Protein AF-A0A127FDT8-F1 (afdb_monomer_lite)

Secondary structure (DSSP, 8-state):
-HHHHHHHHHHHHHHHHHHHHT-TTS-HHHHHHHHHHHHHHHHHHHHHHHHHHHS-S---------HHHHHHHHHHHHHHHHHHHHHHHHHHHTT-HHHHHHHHHHHHHHHHHHHHHHHHHHHHHHHH-----HHHHHHHHHTTSS---HHHHHHHHHHHHHHHHHHHHHHHHHHHHHHHHHHT-SS--TTTHHHHHHHHHHHHHHHHHHHHHHT-SGGGT----EE---HHHHHHHHTTSTTHHHHHHHHH--SS---HHHH--TTSHHHHHHHHHHHHHHHHHHHHHHHHGGG--SSEESS---SGGGGT-S-HHHHHHHHHHHHHH-TTTT--SHHHHHHHHHHHHHHHHHHHHHHHHHHHHHTTSHHHHHHHHHHHHH-HHHHHHHHS------

Sequence (398 aa):
MYRLLTLFLGQLIAGFVLSEAIGQDWTENSQARLWVLLSISLILGTALVRELIVSPKPAAQSADVRADRILNKCLTLTTGWLLVLVVTSISASWGVAASQVFIDDLVPLLPLLLLLIPAYIVITERLRGKTEDACSSFGAVLRGKEQWNTATHKTLILSWIVKAFFIPLMYGNLVLACEKLLILGVLPQMHNWVAWFVVLGLCIDLLVGAVGYISAGKLLRTEVISVDDSWLGWVVCLVCYAPFFQYVKLLTEQKDELLWTDWLSPEQPLYWIWAALIVSAWTIHWLSFIAFGLRFSNLTYRGLIDRGPYKYCKHPSYLSKNIFWWLNTVPFYGVLSFSDFAANIGGLSLVSLIYYLRAKTEERHLRRFSEYAAYARRLENTSLWLRVRAWMPRGSHA

Structure (mmCIF, N/CA/C/O backbone):
data_AF-A0A127FDT8-F1
#
_entry.id   AF-A0A127FDT8-F1
#
loop_
_atom_site.group_PDB
_atom_site.id
_atom_site.type_symbol
_atom_site.label_atom_id
_atom_site.label_alt_id
_atom_site.label_comp_id
_atom_site.label_asym_id
_atom_site.label_entity_id
_atom_site.label_seq_id
_atom_site.pdbx_PDB_ins_code
_atom_site.Cartn_x
_atom_site.Cartn_y
_atom_site.Cartn_z
_atom_site.occupancy
_atom_site.B_iso_or_equiv
_atom_site.auth_seq_id
_atom_site.auth_comp_id
_atom_site.auth_asym_id
_atom_site.auth_atom_id
_atom_site.pdbx_PDB_model_num
ATOM 1 N N . MET A 1 1 ? -4.035 18.132 -2.749 1.00 70.88 1 MET A N 1
ATOM 2 C CA . MET A 1 1 ? -2.907 17.367 -3.307 1.00 70.88 1 MET A CA 1
ATOM 3 C C . MET A 1 1 ? -1.581 17.931 -2.830 1.00 70.88 1 MET A C 1
ATOM 5 O O . MET A 1 1 ? -0.925 17.244 -2.070 1.00 70.88 1 MET A O 1
ATOM 9 N N . TYR A 1 2 ? -1.258 19.195 -3.131 1.00 67.06 2 TYR A N 1
ATOM 10 C CA . TYR A 1 2 ? 0.004 19.840 -2.730 1.00 67.06 2 TYR A CA 1
ATOM 11 C C . TYR A 1 2 ? 0.416 19.623 -1.266 1.00 67.06 2 TYR A C 1
ATOM 13 O O . TYR A 1 2 ? 1.511 19.149 -1.023 1.00 67.06 2 TYR A O 1
ATOM 21 N N . ARG A 1 3 ? -0.479 19.837 -0.290 1.00 78.50 3 ARG A N 1
ATOM 22 C CA . ARG A 1 3 ? -0.157 19.601 1.134 1.00 78.50 3 ARG A CA 1
ATOM 23 C C . ARG A 1 3 ? 0.236 18.154 1.463 1.00 78.50 3 ARG A C 1
ATOM 25 O O . ARG A 1 3 ? 1.088 17.952 2.311 1.00 78.50 3 ARG A O 1
ATOM 32 N N . LEU A 1 4 ? -0.394 17.163 0.825 1.00 76.88 4 LEU A N 1
ATOM 33 C CA . LEU A 1 4 ? -0.036 15.750 1.013 1.00 76.88 4 LEU A CA 1
ATOM 34 C C . LEU A 1 4 ? 1.284 15.444 0.309 1.00 76.88 4 LEU A C 1
ATOM 36 O O . LEU A 1 4 ? 2.136 14.777 0.870 1.00 76.88 4 LEU A O 1
ATOM 40 N N . LEU A 1 5 ? 1.476 15.999 -0.885 1.00 75.94 5 LEU A N 1
ATOM 41 C CA . LEU A 1 5 ? 2.713 15.863 -1.640 1.00 75.94 5 LEU A CA 1
ATOM 42 C C . LEU A 1 5 ? 3.911 16.405 -0.843 1.00 75.94 5 LEU A C 1
ATOM 44 O O . LEU A 1 5 ? 4.876 15.680 -0.639 1.00 75.94 5 LEU A O 1
ATOM 48 N N . THR A 1 6 ? 3.803 17.615 -0.285 1.00 76.50 6 THR A N 1
ATOM 49 C CA . THR A 1 6 ? 4.813 18.185 0.621 1.00 76.50 6 THR A CA 1
ATOM 50 C C . THR A 1 6 ? 5.000 17.338 1.879 1.00 76.50 6 THR A C 1
ATOM 52 O O . THR A 1 6 ? 6.128 17.149 2.316 1.00 76.50 6 THR A O 1
ATOM 55 N N . LEU A 1 7 ? 3.918 16.800 2.450 1.00 80.38 7 LEU A N 1
ATOM 56 C CA . LEU A 1 7 ? 3.988 15.963 3.646 1.00 80.38 7 LEU A CA 1
ATOM 57 C C . LEU A 1 7 ? 4.701 14.628 3.406 1.00 80.38 7 LEU A C 1
ATOM 59 O O . LEU A 1 7 ? 5.361 14.154 4.309 1.00 80.38 7 LEU A O 1
ATOM 63 N N . PHE A 1 8 ? 4.571 13.996 2.243 1.00 80.38 8 PHE A N 1
ATOM 64 C CA . PHE A 1 8 ? 5.224 12.705 2.001 1.00 80.38 8 PHE A CA 1
ATOM 65 C C . PHE A 1 8 ? 6.621 12.877 1.393 1.00 80.38 8 PHE A C 1
ATOM 67 O O . PHE A 1 8 ? 7.583 12.335 1.930 1.00 80.38 8 PHE A O 1
ATOM 74 N N . LEU A 1 9 ? 6.774 13.690 0.338 1.00 78.62 9 LEU A N 1
ATOM 75 C CA . LEU A 1 9 ? 8.095 13.928 -0.261 1.00 78.62 9 LEU A CA 1
ATOM 76 C C . LEU A 1 9 ? 9.014 14.725 0.656 1.00 78.62 9 LEU A C 1
ATOM 78 O O . LEU A 1 9 ? 10.183 14.387 0.778 1.00 78.62 9 LEU A O 1
ATOM 82 N N . GLY A 1 10 ? 8.500 15.772 1.306 1.00 76.38 10 GLY A N 1
ATOM 83 C CA . GLY A 1 10 ? 9.318 16.609 2.180 1.00 76.38 10 GLY A CA 1
ATOM 84 C C . GLY A 1 10 ? 9.891 15.825 3.357 1.00 76.38 10 GLY A C 1
ATOM 85 O O . GLY A 1 10 ? 10.987 16.128 3.802 1.00 76.38 10 GLY A O 1
ATOM 86 N N . GLN A 1 11 ? 9.185 14.790 3.819 1.00 76.38 11 GLN A N 1
ATOM 87 C CA . GLN A 1 11 ? 9.622 13.955 4.937 1.00 76.38 11 GLN A CA 1
ATOM 88 C C . GLN A 1 11 ? 10.656 12.918 4.524 1.00 76.38 11 GLN A C 1
ATOM 90 O O . GLN A 1 11 ? 11.631 12.716 5.243 1.00 76.38 11 GLN A O 1
ATOM 95 N N . LEU A 1 12 ? 10.510 12.351 3.325 1.00 73.44 12 LEU A N 1
ATOM 96 C CA . LEU A 1 12 ? 11.578 11.556 2.734 1.00 73.44 12 LEU A CA 1
ATOM 97 C C . LEU A 1 12 ? 12.838 12.411 2.540 1.00 73.44 12 LEU A C 1
ATOM 99 O O . LEU A 1 12 ? 13.899 12.032 3.011 1.00 73.44 12 LEU A O 1
ATOM 103 N N . ILE A 1 13 ? 12.723 13.609 1.966 1.00 75.25 13 ILE A N 1
ATOM 104 C CA . ILE A 1 13 ? 13.877 14.502 1.765 1.00 75.25 13 ILE A CA 1
ATOM 105 C C . ILE A 1 13 ? 14.498 14.944 3.103 1.00 75.25 13 ILE A C 1
ATOM 107 O O . ILE A 1 13 ? 15.716 14.976 3.232 1.00 75.25 13 ILE A O 1
ATOM 111 N N . ALA A 1 14 ? 13.691 15.268 4.116 1.00 71.50 14 ALA A N 1
ATOM 112 C CA . ALA A 1 14 ? 14.203 15.680 5.422 1.00 71.50 14 ALA A CA 1
ATOM 113 C C . ALA A 1 14 ? 14.939 14.541 6.135 1.00 71.50 14 ALA A C 1
ATOM 115 O O . ALA A 1 14 ? 16.034 14.750 6.651 1.00 71.50 14 ALA A O 1
ATOM 116 N N . GLY A 1 15 ? 14.361 13.337 6.140 1.00 67.25 15 GLY A N 1
ATOM 117 C CA . GLY A 1 15 ? 15.018 12.167 6.713 1.00 67.25 15 GLY A CA 1
ATOM 118 C C . GLY A 1 15 ? 16.315 11.807 5.984 1.00 67.25 15 GLY A C 1
ATOM 119 O O . GLY A 1 15 ? 17.274 11.415 6.636 1.00 67.25 15 GLY A O 1
ATOM 120 N N . PHE A 1 16 ? 16.372 12.062 4.675 1.00 67.94 16 PHE A N 1
ATOM 121 C CA . PHE A 1 16 ? 17.585 11.957 3.873 1.00 67.94 16 PHE A CA 1
ATOM 122 C C . PHE A 1 16 ? 18.684 12.959 4.311 1.00 67.94 16 PHE A C 1
ATOM 124 O O . PHE A 1 16 ? 19.822 12.569 4.572 1.00 67.94 16 PHE A O 1
ATOM 131 N N . VAL A 1 17 ? 18.352 14.248 4.469 1.00 70.81 17 VAL A N 1
ATOM 132 C CA . VAL A 1 17 ? 19.314 15.268 4.945 1.00 70.81 17 VAL A CA 1
ATOM 133 C C . VAL A 1 17 ? 19.830 14.932 6.348 1.00 70.81 17 VAL A C 1
ATOM 135 O O . VAL A 1 17 ? 21.007 15.113 6.652 1.00 70.81 17 VAL A O 1
ATOM 138 N N . LEU A 1 18 ? 18.948 14.418 7.208 1.00 69.19 18 LEU A N 1
ATOM 139 C CA . LEU A 1 18 ? 19.302 13.975 8.554 1.00 69.19 18 LEU A CA 1
ATOM 140 C C . LEU A 1 18 ? 20.234 12.757 8.540 1.00 69.19 18 LEU A C 1
ATOM 142 O O . LEU A 1 18 ? 21.150 12.721 9.355 1.00 69.19 18 LEU A O 1
ATOM 146 N N . SER A 1 19 ? 20.048 11.789 7.633 1.00 64.62 19 SER A N 1
ATOM 147 C CA . SER A 1 19 ? 20.950 10.632 7.544 1.00 64.62 19 SER A CA 1
ATOM 148 C C . SER A 1 19 ? 22.360 11.016 7.100 1.00 64.62 19 SER A C 1
ATOM 150 O O . SER A 1 19 ? 23.314 10.517 7.687 1.00 64.62 19 SER A O 1
ATOM 152 N N . GLU A 1 20 ? 22.521 11.951 6.155 1.00 66.81 20 GLU A N 1
ATOM 153 C CA . GLU A 1 20 ? 23.864 12.439 5.791 1.00 66.81 20 GLU A CA 1
ATOM 154 C C . GLU A 1 20 ? 24.554 13.169 6.948 1.00 66.81 20 GLU A C 1
ATOM 156 O O . GLU A 1 20 ? 25.761 13.027 7.144 1.00 66.81 20 GLU A O 1
ATOM 161 N N . ALA A 1 21 ? 23.792 13.917 7.750 1.00 69.62 21 ALA A N 1
ATOM 162 C CA . ALA A 1 21 ? 24.331 14.645 8.894 1.00 69.62 21 ALA A CA 1
ATOM 163 C C . ALA A 1 21 ? 24.830 13.729 10.029 1.00 69.62 21 ALA A C 1
ATOM 165 O O . ALA A 1 21 ? 25.648 14.163 10.838 1.00 69.62 21 ALA A O 1
ATOM 166 N N . ILE A 1 22 ? 24.348 12.481 10.105 1.00 66.06 22 ILE A N 1
ATOM 167 C CA . ILE A 1 22 ? 24.713 11.510 11.154 1.00 66.06 22 ILE A CA 1
ATOM 168 C C . ILE A 1 22 ? 26.053 10.800 10.848 1.00 66.06 22 ILE A C 1
ATOM 170 O O . ILE A 1 22 ? 26.638 10.197 11.746 1.00 66.06 22 ILE A O 1
ATOM 174 N N . GLY A 1 23 ? 26.612 10.976 9.643 1.00 59.75 23 GLY A N 1
ATOM 175 C CA . GLY A 1 23 ? 27.935 10.469 9.255 1.00 59.75 23 GLY A CA 1
ATOM 176 C C . GLY A 1 23 ? 27.926 9.041 8.687 1.00 59.75 23 GLY A C 1
ATOM 177 O O . GLY A 1 23 ? 26.984 8.277 8.883 1.00 59.75 23 GLY A O 1
ATOM 178 N N . GLN A 1 24 ? 28.994 8.679 7.962 1.00 60.44 24 GLN A N 1
ATOM 179 C CA . GLN A 1 24 ? 29.132 7.415 7.208 1.00 60.44 24 GLN A CA 1
ATOM 180 C C . GLN A 1 24 ? 29.342 6.153 8.068 1.00 60.44 24 GLN A C 1
ATOM 182 O O . GLN A 1 24 ? 29.446 5.059 7.522 1.00 60.44 24 GLN A O 1
ATOM 187 N N . ASP A 1 25 ? 29.386 6.268 9.397 1.00 69.00 25 ASP A N 1
ATOM 188 C CA . ASP A 1 25 ? 29.705 5.139 10.288 1.00 69.00 25 ASP A CA 1
ATOM 189 C C . ASP A 1 25 ? 28.574 4.094 10.391 1.00 69.00 25 ASP A C 1
ATOM 191 O O . ASP A 1 25 ? 28.743 3.029 10.987 1.00 69.00 25 ASP A O 1
ATOM 195 N N . TRP A 1 26 ? 27.401 4.391 9.829 1.00 74.62 26 TRP A N 1
ATOM 196 C CA . TRP A 1 26 ? 26.221 3.531 9.872 1.00 74.62 26 TRP A CA 1
ATOM 197 C C . TRP A 1 26 ? 26.066 2.750 8.570 1.00 74.62 26 TRP A C 1
ATOM 199 O O . TRP A 1 26 ? 26.143 3.331 7.490 1.00 74.62 26 TRP A O 1
ATOM 209 N N . THR A 1 27 ? 25.735 1.460 8.665 1.00 84.06 27 THR A N 1
ATOM 210 C CA . THR A 1 27 ? 25.359 0.662 7.487 1.00 84.06 27 THR A CA 1
ATOM 211 C C . THR A 1 27 ? 24.100 1.222 6.822 1.00 84.06 27 THR A C 1
ATOM 213 O O . THR A 1 27 ? 23.223 1.767 7.500 1.00 84.06 27 THR A O 1
ATOM 216 N N . GLU A 1 28 ? 23.962 1.037 5.509 1.00 82.38 28 GLU A N 1
ATOM 217 C CA . GLU A 1 28 ? 22.814 1.493 4.715 1.00 82.38 28 GLU A CA 1
ATOM 218 C C . GLU A 1 28 ? 21.493 0.966 5.287 1.00 82.38 28 GLU A C 1
ATOM 220 O O . GLU A 1 28 ? 20.503 1.695 5.356 1.00 82.38 28 GLU A O 1
ATOM 225 N N . ASN A 1 29 ? 21.489 -0.272 5.790 1.00 87.12 29 ASN A N 1
ATOM 226 C CA . ASN A 1 29 ? 20.336 -0.860 6.466 1.00 87.12 29 ASN A CA 1
ATOM 227 C C . ASN A 1 29 ? 19.937 -0.080 7.734 1.00 87.12 29 ASN A C 1
ATOM 229 O O . ASN A 1 29 ? 18.756 0.188 7.958 1.00 87.12 29 ASN A O 1
ATOM 233 N N . SER A 1 30 ? 20.912 0.324 8.554 1.00 87.50 30 SER A N 1
ATOM 234 C CA . SER A 1 30 ? 20.656 1.064 9.797 1.00 87.50 30 SER A CA 1
ATOM 235 C C . SER A 1 30 ? 20.187 2.493 9.508 1.00 87.50 30 SER A C 1
ATOM 237 O O . SER A 1 30 ? 19.250 2.982 10.145 1.00 87.50 30 SER A O 1
ATOM 239 N N . GLN A 1 31 ? 20.783 3.139 8.500 1.00 86.56 31 GLN A N 1
ATOM 240 C CA . GLN A 1 31 ? 20.348 4.448 8.007 1.00 86.56 31 GLN A CA 1
ATOM 241 C C . GLN A 1 31 ? 18.914 4.393 7.461 1.00 86.56 31 GLN A C 1
ATOM 243 O O . GLN A 1 31 ? 18.090 5.241 7.806 1.00 86.56 31 GLN A O 1
ATOM 248 N N . ALA A 1 32 ? 18.578 3.365 6.674 1.00 90.25 32 ALA A N 1
ATOM 249 C CA . ALA A 1 32 ? 17.237 3.171 6.132 1.00 90.25 32 ALA A CA 1
ATOM 250 C C . ALA A 1 32 ? 16.184 3.014 7.239 1.00 90.25 32 ALA A C 1
ATOM 252 O O . ALA A 1 32 ? 15.149 3.681 7.193 1.00 90.25 32 ALA A O 1
ATOM 253 N N . ARG A 1 33 ? 16.447 2.196 8.270 1.00 92.00 33 ARG A N 1
ATOM 254 C CA . ARG A 1 33 ? 15.536 2.046 9.423 1.00 92.00 33 ARG A CA 1
ATOM 255 C C . ARG A 1 33 ? 15.294 3.379 10.128 1.00 92.00 33 ARG A C 1
ATOM 257 O O . ARG A 1 33 ? 14.143 3.748 10.366 1.00 92.00 33 ARG A O 1
ATOM 264 N N . LEU A 1 34 ? 16.359 4.131 10.417 1.00 88.25 34 LEU A N 1
ATOM 265 C CA . LEU A 1 34 ? 16.245 5.441 11.058 1.00 88.25 34 LEU A CA 1
ATOM 266 C C . LEU A 1 34 ? 15.428 6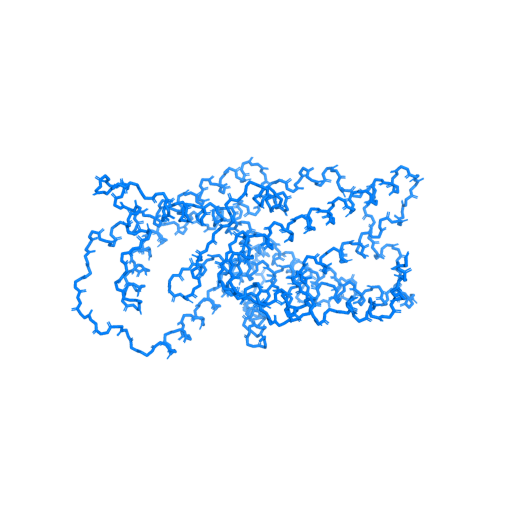.416 10.201 1.00 88.25 34 LEU A C 1
ATOM 268 O O . LEU A 1 34 ? 14.509 7.067 10.703 1.00 88.25 34 LEU A O 1
ATOM 272 N N . TRP A 1 35 ? 15.719 6.478 8.902 1.00 87.75 35 TRP A N 1
ATOM 273 C CA . TRP A 1 35 ? 15.005 7.326 7.954 1.00 87.75 35 TRP A CA 1
ATOM 274 C C . TRP A 1 35 ? 13.503 7.010 7.926 1.00 87.75 35 TRP A C 1
ATOM 276 O O . TRP A 1 35 ? 12.661 7.914 8.009 1.00 87.75 35 TRP A O 1
ATOM 286 N N . VAL A 1 36 ? 13.145 5.728 7.875 1.00 92.06 36 VAL A N 1
ATOM 287 C CA . VAL A 1 36 ? 11.749 5.278 7.889 1.00 92.06 36 VAL A CA 1
ATOM 288 C C . VAL A 1 36 ? 11.047 5.666 9.189 1.00 92.06 36 VAL A C 1
ATOM 290 O O . VAL A 1 36 ? 9.956 6.245 9.144 1.00 92.06 36 VAL A O 1
ATOM 293 N N . LEU A 1 37 ? 11.673 5.415 10.342 1.00 90.50 37 LEU A N 1
ATOM 294 C CA . LEU A 1 37 ? 11.114 5.761 11.651 1.00 90.50 37 LEU A CA 1
ATOM 295 C C . LEU A 1 37 ? 10.877 7.268 11.791 1.00 90.50 37 LEU A C 1
ATOM 297 O O . LEU A 1 37 ? 9.799 7.676 12.236 1.00 90.50 37 LEU A O 1
ATOM 301 N N . LEU A 1 38 ? 11.835 8.098 11.368 1.00 88.81 38 LEU A N 1
ATOM 302 C CA . LEU A 1 38 ? 11.705 9.557 11.379 1.00 88.81 38 LEU A CA 1
ATOM 303 C C . LEU A 1 38 ? 10.574 10.027 10.460 1.00 88.81 38 LEU A C 1
ATOM 305 O O . LEU A 1 38 ? 9.727 10.817 10.882 1.00 88.81 38 LEU A O 1
ATOM 309 N N . SER A 1 39 ? 10.508 9.493 9.238 1.00 90.56 39 SER A N 1
ATOM 310 C CA . SER A 1 39 ? 9.483 9.853 8.253 1.00 90.56 39 SER A CA 1
ATOM 311 C C . SER A 1 39 ? 8.077 9.530 8.763 1.00 90.56 39 SER A C 1
ATOM 313 O O . SER A 1 39 ? 7.195 10.391 8.755 1.00 90.56 39 SER A O 1
ATOM 315 N N . ILE A 1 40 ? 7.860 8.310 9.267 1.00 92.25 40 ILE A N 1
ATOM 316 C CA . ILE A 1 40 ? 6.565 7.892 9.823 1.00 92.25 40 ILE A CA 1
ATOM 317 C C . ILE A 1 40 ? 6.203 8.750 11.040 1.00 92.25 40 ILE A C 1
ATOM 319 O O . ILE A 1 40 ? 5.081 9.258 11.119 1.00 92.25 40 ILE A O 1
ATOM 323 N N . SER A 1 41 ? 7.145 8.948 11.967 1.00 90.38 41 SER A N 1
ATOM 324 C CA . SER A 1 41 ? 6.915 9.713 13.197 1.00 90.38 41 SER A CA 1
ATOM 325 C C . SER A 1 41 ? 6.535 11.160 12.901 1.00 90.38 41 SER A C 1
AT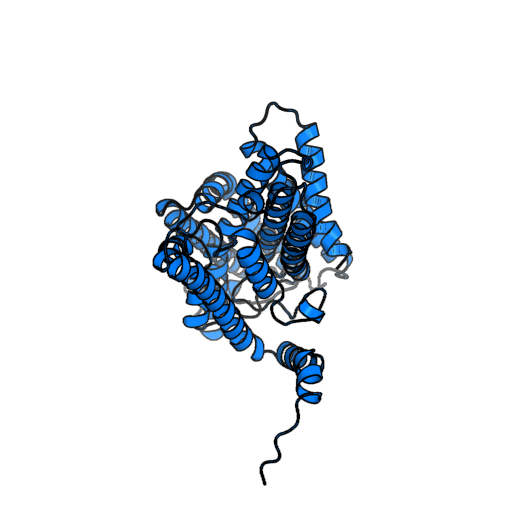OM 327 O O . SER A 1 41 ? 5.588 11.681 13.490 1.00 90.38 41 SER A O 1
ATOM 329 N N . LEU A 1 42 ? 7.213 11.803 11.950 1.00 89.75 42 LEU A N 1
ATOM 330 C CA . LEU A 1 42 ? 6.950 13.194 11.606 1.00 89.75 42 LEU A CA 1
ATOM 331 C C . LEU A 1 42 ? 5.636 13.352 10.820 1.00 89.75 42 LEU A C 1
ATOM 333 O O . LEU A 1 42 ? 4.873 14.289 11.073 1.00 89.75 42 LEU A O 1
ATOM 337 N N . ILE A 1 43 ? 5.284 12.398 9.951 1.00 91.69 43 ILE A N 1
ATOM 338 C CA . ILE A 1 43 ? 3.975 12.385 9.276 1.00 91.69 43 ILE A CA 1
ATOM 339 C C . ILE A 1 43 ? 2.832 12.203 10.282 1.00 91.69 43 ILE A C 1
ATOM 341 O O . ILE A 1 43 ? 1.848 12.946 10.251 1.00 91.69 43 ILE A O 1
ATOM 345 N N . LEU A 1 44 ? 2.946 11.238 11.196 1.00 91.44 44 LEU A N 1
ATOM 346 C CA . LEU A 1 44 ? 1.919 10.993 12.209 1.00 91.44 44 LEU A CA 1
ATOM 347 C C . LEU A 1 44 ? 1.839 12.138 13.226 1.00 91.44 44 LEU A C 1
ATOM 349 O O . LEU A 1 44 ? 0.738 12.550 13.589 1.00 91.44 44 LEU A O 1
ATOM 353 N N . GLY A 1 45 ? 2.980 12.693 13.637 1.00 90.88 45 GLY A N 1
ATOM 354 C CA . GLY A 1 45 ? 3.061 13.833 14.547 1.00 90.88 45 GLY A CA 1
ATOM 355 C C . GLY A 1 45 ? 2.420 15.089 13.959 1.00 90.88 45 GLY A C 1
ATOM 356 O O . GLY A 1 45 ? 1.573 15.708 14.600 1.00 90.88 45 GLY A O 1
ATOM 357 N N . THR A 1 46 ? 2.733 15.431 12.706 1.00 90.06 46 THR A N 1
ATOM 358 C CA . THR A 1 46 ? 2.102 16.572 12.015 1.00 90.06 46 THR A CA 1
ATOM 359 C C . THR A 1 46 ? 0.601 16.366 11.810 1.00 90.06 46 THR A C 1
ATOM 361 O O . THR A 1 46 ? -0.178 17.305 11.998 1.00 90.06 46 THR A O 1
ATOM 364 N N . ALA A 1 47 ? 0.167 15.146 11.476 1.00 90.44 47 ALA A N 1
ATOM 365 C CA . ALA A 1 47 ? -1.249 14.806 11.381 1.00 90.44 47 ALA A CA 1
ATOM 366 C C . ALA A 1 47 ? -1.968 14.968 12.728 1.00 90.44 47 ALA A C 1
ATOM 368 O O . ALA A 1 47 ? -3.045 15.563 12.773 1.00 90.44 47 ALA A O 1
ATOM 369 N N . LEU A 1 48 ? -1.355 14.500 13.818 1.00 89.31 48 LEU A N 1
ATOM 370 C CA . LEU A 1 48 ? -1.891 14.618 15.171 1.00 89.31 48 LEU A CA 1
ATOM 371 C C . LEU A 1 48 ? -1.982 16.079 15.619 1.00 89.31 48 LEU A C 1
ATOM 373 O O . LEU A 1 48 ? -3.045 16.509 16.055 1.00 89.31 48 LEU A O 1
ATOM 377 N N . VAL A 1 49 ? -0.910 16.863 15.465 1.00 89.75 49 VAL A N 1
ATOM 378 C CA . VAL A 1 49 ? -0.897 18.296 15.810 1.00 89.75 49 VAL A CA 1
ATOM 379 C C . VAL A 1 49 ? -1.986 19.040 15.045 1.00 89.75 49 VAL A C 1
ATOM 381 O O . VAL A 1 49 ? -2.764 19.785 15.637 1.00 89.75 49 VAL A O 1
ATOM 384 N N . ARG A 1 50 ? -2.103 18.799 13.735 1.00 87.75 50 ARG A N 1
ATOM 385 C CA . ARG A 1 50 ? -3.159 19.407 12.921 1.00 87.75 50 ARG A CA 1
ATOM 386 C C . ARG A 1 50 ? -4.547 19.038 13.431 1.00 87.75 50 ARG A C 1
ATOM 388 O O . ARG A 1 50 ? -5.424 19.893 13.487 1.00 87.75 50 ARG A O 1
ATOM 395 N N . GLU A 1 51 ? -4.749 17.778 13.779 1.00 84.62 51 GLU A N 1
ATOM 396 C CA . GLU A 1 51 ? -6.029 17.290 14.270 1.00 84.62 51 GLU A CA 1
ATOM 397 C C . GLU A 1 51 ? -6.396 17.881 15.641 1.00 84.62 51 GLU A C 1
ATOM 399 O O . GLU A 1 51 ? -7.568 18.187 15.877 1.00 84.62 51 GLU A O 1
ATOM 404 N N . LEU A 1 52 ? -5.403 18.105 16.508 1.00 84.00 52 LEU A N 1
ATOM 405 C CA . LEU A 1 52 ? -5.553 18.790 17.795 1.00 84.00 52 LEU A CA 1
ATOM 406 C C . LEU A 1 52 ? -5.865 20.285 17.632 1.00 84.00 52 LEU A C 1
ATOM 408 O O . LEU A 1 52 ? -6.680 20.809 18.381 1.00 84.00 52 LEU A O 1
ATOM 412 N N . ILE A 1 53 ? -5.263 20.961 16.646 1.00 85.62 53 ILE A N 1
ATOM 413 C CA . ILE A 1 53 ? -5.543 22.377 16.342 1.00 85.62 53 ILE A CA 1
ATOM 414 C C . ILE A 1 53 ? -6.952 22.545 15.758 1.00 85.62 53 ILE A C 1
ATOM 416 O O . ILE A 1 53 ? -7.666 23.482 16.105 1.00 85.62 53 ILE A O 1
ATOM 420 N N . VAL A 1 54 ? -7.350 21.654 14.842 1.00 81.31 54 VAL A N 1
ATOM 421 C CA . VAL A 1 54 ? -8.627 21.756 14.117 1.00 81.31 54 VAL A CA 1
ATOM 422 C C . VAL A 1 54 ? -9.813 21.296 14.963 1.00 81.31 54 VAL A C 1
ATOM 424 O O . VAL A 1 54 ? -10.918 21.778 14.736 1.00 81.31 54 VAL A O 1
ATOM 427 N N . SER A 1 55 ? -9.623 20.381 15.919 1.00 69.44 55 SER A N 1
ATOM 428 C CA . SER A 1 55 ? -10.699 19.929 16.810 1.00 69.44 55 SER A CA 1
ATOM 429 C C . SER A 1 55 ? -10.914 20.947 17.945 1.00 69.44 55 SER A C 1
ATOM 431 O O . SER A 1 55 ? -10.091 21.014 18.859 1.00 69.44 55 SER A O 1
ATOM 433 N N . PRO A 1 56 ? -12.010 21.735 17.948 1.00 53.69 56 PRO A N 1
ATOM 434 C CA . PRO A 1 56 ? -12.232 22.740 18.975 1.00 53.69 56 PRO A CA 1
ATOM 435 C C . PRO A 1 56 ? -12.708 22.062 20.265 1.00 53.69 56 PRO A C 1
ATOM 437 O O . PRO A 1 56 ? -13.835 21.585 20.333 1.00 53.69 56 PRO A O 1
ATOM 440 N N . LYS A 1 57 ? -11.825 22.068 21.272 1.00 56.22 57 LYS A N 1
ATOM 441 C CA . LYS A 1 57 ? -11.961 21.540 22.644 1.00 56.22 57 LYS A CA 1
ATOM 442 C C . LYS A 1 57 ? -12.266 20.026 22.752 1.00 56.22 57 LYS A C 1
ATOM 444 O O . LYS A 1 57 ? -13.137 19.507 22.059 1.00 56.22 57 LYS A O 1
ATOM 449 N N . PRO A 1 58 ? -11.590 19.292 23.663 1.00 54.91 58 PRO A N 1
ATOM 450 C CA . PRO A 1 58 ? -12.037 17.953 24.045 1.00 54.91 58 PRO A CA 1
ATOM 451 C C . PRO A 1 58 ? -13.494 18.048 24.496 1.00 54.91 58 PRO A C 1
ATOM 453 O O . PRO A 1 58 ? -13.852 19.025 25.159 1.00 54.91 58 PRO A O 1
ATOM 456 N N . ALA A 1 59 ? -14.329 17.080 24.105 1.00 54.09 59 ALA A N 1
ATOM 457 C CA . ALA A 1 59 ? -15.732 17.052 24.494 1.00 54.09 59 ALA A CA 1
ATOM 458 C C . ALA A 1 59 ? -15.815 17.260 26.012 1.00 54.09 59 ALA A C 1
ATOM 460 O O . ALA A 1 59 ? -15.398 16.401 26.790 1.00 54.09 59 ALA A O 1
ATOM 461 N N . ALA A 1 60 ? -16.282 18.441 26.417 1.00 48.12 60 ALA A N 1
ATOM 462 C CA . ALA A 1 60 ? -16.454 18.823 27.805 1.00 48.12 60 ALA A CA 1
ATOM 463 C C . ALA A 1 60 ? -17.646 18.042 28.364 1.00 48.12 60 ALA A C 1
ATOM 465 O O . ALA A 1 60 ? -18.745 18.557 28.510 1.00 48.12 60 ALA A O 1
ATOM 466 N N . GLN A 1 61 ? -17.425 16.759 28.621 1.00 51.56 61 GLN A N 1
ATOM 467 C CA . GLN A 1 61 ? -18.217 15.946 29.519 1.00 51.56 61 GLN A CA 1
ATOM 468 C C . GLN A 1 61 ? -17.220 15.177 30.372 1.00 51.56 61 GLN A C 1
ATOM 470 O O . GLN A 1 61 ? -16.757 14.088 30.029 1.00 51.56 61 GLN A O 1
ATOM 475 N N . SER A 1 62 ? -16.859 15.806 31.489 1.00 50.91 62 SER A N 1
ATOM 476 C CA . SER A 1 62 ? -16.300 15.155 32.664 1.00 50.91 62 SER A CA 1
ATOM 477 C C . SER A 1 62 ? -17.249 14.036 33.086 1.00 50.91 62 SER A C 1
ATOM 479 O O . SER A 1 62 ? -18.204 14.245 33.829 1.00 50.91 62 SER A O 1
ATOM 481 N N . ALA A 1 63 ? -17.039 12.848 32.544 1.00 49.78 63 ALA A N 1
ATOM 482 C CA . ALA A 1 63 ? -17.788 11.675 32.924 1.00 49.78 63 ALA A CA 1
ATOM 483 C C . ALA A 1 63 ? -16.818 10.498 32.942 1.00 49.78 63 ALA A C 1
ATOM 485 O O . ALA A 1 63 ? -16.097 10.245 31.980 1.00 49.78 63 ALA A O 1
ATOM 486 N N . ASP A 1 64 ? -16.873 9.749 34.029 1.00 62.62 64 ASP A N 1
ATOM 487 C CA . ASP A 1 64 ? -16.007 8.652 34.451 1.00 62.62 64 ASP A CA 1
ATOM 488 C C . ASP A 1 64 ? -15.436 7.771 33.315 1.00 62.62 64 ASP A C 1
ATOM 490 O O . ASP A 1 64 ? -16.184 7.202 32.501 1.00 62.62 64 ASP A O 1
ATOM 494 N N . VAL A 1 65 ? -14.105 7.692 33.221 1.00 65.62 65 VAL A N 1
ATOM 495 C CA . VAL A 1 65 ? -13.412 6.761 32.323 1.00 65.62 65 VAL A CA 1
ATOM 496 C C . VAL A 1 65 ? -13.428 5.402 33.012 1.00 65.62 65 VAL A C 1
ATOM 498 O O . VAL A 1 65 ? -12.574 5.102 33.839 1.00 65.62 65 VAL A O 1
ATOM 501 N N . ARG A 1 66 ? -14.426 4.576 32.685 1.00 81.12 66 ARG A N 1
ATOM 502 C CA . ARG A 1 66 ? -14.567 3.249 33.293 1.00 81.12 66 ARG A CA 1
ATOM 503 C C . ARG A 1 66 ? -13.329 2.399 33.011 1.00 81.12 66 ARG A C 1
ATOM 505 O O . ARG A 1 66 ? -13.049 2.084 31.852 1.00 81.12 66 ARG A O 1
ATOM 512 N N . ALA A 1 67 ? -12.655 1.968 34.076 1.00 87.12 67 ALA A N 1
ATOM 513 C CA . ALA A 1 67 ? -11.493 1.083 34.003 1.00 87.12 67 ALA A CA 1
ATOM 514 C C . ALA A 1 67 ? -11.789 -0.193 33.195 1.00 87.12 67 ALA A C 1
ATOM 516 O O . ALA A 1 67 ? -10.973 -0.608 32.376 1.00 87.12 67 ALA A O 1
ATOM 517 N N . ASP A 1 68 ? -12.996 -0.753 33.338 1.00 90.00 68 ASP A N 1
ATOM 518 C CA . ASP A 1 68 ? -13.442 -1.923 32.576 1.00 90.00 68 ASP A CA 1
ATOM 519 C C . ASP A 1 68 ? -13.429 -1.691 31.055 1.00 90.00 68 ASP A C 1
ATOM 521 O O . ASP A 1 68 ? -13.013 -2.572 30.305 1.00 90.00 68 ASP A O 1
ATOM 525 N N . ARG A 1 69 ? -13.834 -0.504 30.584 1.00 89.88 69 ARG A N 1
ATOM 526 C CA . ARG A 1 69 ? -13.847 -0.184 29.149 1.00 89.88 69 ARG A CA 1
ATOM 527 C C . ARG A 1 69 ? -12.435 -0.020 28.601 1.00 89.88 69 ARG A C 1
ATOM 529 O O . ARG A 1 69 ? -12.152 -0.525 27.514 1.00 89.88 69 ARG A O 1
ATOM 536 N N . ILE A 1 70 ? -11.556 0.661 29.343 1.00 91.31 70 ILE A N 1
ATOM 537 C CA . ILE A 1 70 ? -10.140 0.758 28.963 1.00 91.31 70 ILE A CA 1
ATOM 538 C C . ILE A 1 70 ? -9.550 -0.645 28.872 1.00 91.31 70 ILE A C 1
ATOM 540 O O . ILE A 1 70 ? -8.960 -0.978 27.850 1.00 91.31 70 ILE A O 1
ATOM 544 N N . LEU A 1 71 ? -9.765 -1.482 29.891 1.00 94.12 71 LEU A N 1
ATOM 545 C CA . LEU A 1 71 ? -9.259 -2.850 29.926 1.00 94.12 71 LEU A CA 1
ATOM 546 C C . LEU A 1 71 ? -9.739 -3.666 28.719 1.00 94.12 71 LEU A C 1
ATOM 548 O O . LEU A 1 71 ? -8.924 -4.305 28.060 1.00 94.12 71 LEU A O 1
ATOM 552 N N . ASN A 1 72 ? -11.027 -3.601 28.374 1.00 95.38 72 ASN A N 1
ATOM 553 C CA . ASN A 1 72 ? -11.565 -4.299 27.204 1.00 95.38 72 ASN A CA 1
ATOM 554 C C . ASN A 1 72 ? -10.905 -3.832 25.894 1.00 95.38 72 ASN A C 1
ATOM 556 O O . ASN A 1 72 ? -10.532 -4.646 25.045 1.00 95.38 72 ASN A O 1
ATOM 560 N N . LYS A 1 73 ? -10.719 -2.518 25.725 1.00 94.88 73 LYS A N 1
ATOM 561 C CA . LYS A 1 73 ? -10.034 -1.966 24.550 1.00 94.88 73 LYS A CA 1
ATOM 562 C C . LYS A 1 73 ? -8.555 -2.357 24.523 1.00 94.88 73 LYS A C 1
ATOM 564 O O . LYS A 1 73 ? -8.065 -2.700 23.451 1.00 94.88 73 LYS A O 1
ATOM 569 N N . CYS A 1 74 ? -7.872 -2.360 25.671 1.00 95.81 74 CYS A N 1
ATOM 570 C CA . CYS A 1 74 ? -6.489 -2.825 25.794 1.00 95.81 74 CYS A CA 1
ATOM 571 C C . CYS A 1 74 ? -6.376 -4.281 25.349 1.00 95.81 74 CYS A C 1
ATOM 573 O O . CYS A 1 74 ? -5.568 -4.571 24.477 1.00 95.81 74 CYS A O 1
ATOM 575 N N . LEU A 1 75 ? -7.229 -5.169 25.875 1.00 96.50 75 LEU A N 1
ATOM 576 C CA . LEU A 1 75 ? -7.257 -6.580 25.482 1.00 96.50 75 LEU A CA 1
ATOM 577 C C . LEU A 1 75 ? -7.444 -6.730 23.974 1.00 96.50 75 LEU A C 1
ATOM 579 O O . LEU A 1 75 ? -6.659 -7.417 23.333 1.00 96.50 75 LEU A O 1
ATOM 583 N N . THR A 1 76 ? -8.407 -6.018 23.387 1.00 96.44 76 THR A N 1
ATOM 584 C CA . THR A 1 76 ? -8.636 -6.067 21.938 1.00 96.44 76 THR A CA 1
ATOM 585 C C . THR A 1 76 ? -7.430 -5.600 21.126 1.00 96.44 76 THR A C 1
ATOM 587 O O . THR A 1 76 ? -7.062 -6.259 20.154 1.00 96.44 76 THR A O 1
ATOM 590 N N . LEU A 1 77 ? -6.816 -4.467 21.488 1.00 95.81 77 LEU A N 1
ATOM 591 C CA . LEU A 1 77 ? -5.636 -3.960 20.780 1.00 95.81 77 LEU A CA 1
ATOM 592 C C . LEU A 1 77 ? -4.450 -4.923 20.928 1.00 95.81 77 LEU A C 1
ATOM 594 O O . LEU A 1 77 ? -3.777 -5.197 19.939 1.00 95.81 77 LEU A O 1
ATOM 598 N N . THR A 1 78 ? -4.230 -5.479 22.122 1.00 96.50 78 THR A N 1
ATOM 599 C CA . THR A 1 78 ? -3.181 -6.474 22.377 1.00 96.50 78 THR A CA 1
ATOM 600 C C . THR A 1 78 ? -3.413 -7.752 21.572 1.00 96.50 78 THR A C 1
ATOM 602 O O . THR A 1 78 ? -2.486 -8.231 20.929 1.00 96.50 78 THR A O 1
ATOM 605 N N . THR A 1 79 ? -4.643 -8.277 21.522 1.00 96.94 79 THR A N 1
ATOM 606 C CA . THR A 1 79 ? -4.994 -9.431 20.676 1.00 96.94 79 THR A CA 1
ATOM 607 C C . THR A 1 79 ? -4.775 -9.130 19.192 1.00 96.94 79 THR A C 1
ATOM 609 O O . THR A 1 79 ? -4.266 -9.976 18.462 1.00 96.94 79 THR A O 1
ATOM 612 N N . GLY A 1 80 ? -5.107 -7.917 18.742 1.00 96.94 80 GLY A N 1
ATOM 613 C CA . GLY A 1 80 ? -4.840 -7.470 17.376 1.00 96.94 80 GLY A CA 1
ATOM 614 C C . GLY A 1 80 ? -3.347 -7.445 17.036 1.00 96.94 80 GLY A C 1
ATOM 615 O O . GLY A 1 80 ? -2.945 -7.963 15.999 1.00 96.94 80 GLY A O 1
ATOM 616 N N . TRP A 1 81 ? -2.508 -6.904 17.921 1.00 96.75 81 TRP A N 1
ATOM 617 C CA . TRP A 1 81 ? -1.052 -6.905 17.742 1.00 96.75 81 TRP A CA 1
ATOM 618 C C . TRP A 1 81 ? -0.431 -8.299 17.850 1.00 96.75 81 TRP A C 1
ATOM 620 O O . TRP A 1 81 ? 0.492 -8.608 17.101 1.00 96.75 81 TRP A O 1
ATOM 630 N N . LEU A 1 82 ? -0.971 -9.171 18.704 1.00 96.50 82 LEU A N 1
ATOM 631 C CA . LEU A 1 82 ? -0.583 -10.579 18.736 1.00 96.50 82 LEU A CA 1
ATOM 632 C C . LEU A 1 82 ? -0.883 -11.264 17.395 1.00 96.50 82 LEU A C 1
ATOM 634 O O . LEU A 1 82 ? -0.040 -11.994 16.884 1.00 96.50 82 LEU A O 1
ATOM 638 N N . LEU A 1 83 ? -2.043 -10.987 16.787 1.00 97.69 83 LEU A N 1
ATOM 639 C CA . LEU A 1 83 ? -2.366 -11.481 15.447 1.00 97.69 83 LEU A CA 1
ATOM 640 C C . LEU A 1 83 ? -1.368 -10.967 14.399 1.00 97.69 83 LEU A C 1
ATOM 642 O O . LEU A 1 83 ? -0.931 -11.749 13.558 1.00 97.69 83 LEU A O 1
ATOM 646 N N . VAL A 1 84 ? -0.981 -9.685 14.459 1.00 97.69 84 VAL A N 1
ATOM 647 C CA . VAL A 1 84 ? 0.063 -9.122 13.581 1.00 97.69 84 VAL A CA 1
ATOM 648 C C . VAL A 1 84 ? 1.362 -9.914 13.731 1.00 97.69 84 VAL A C 1
ATOM 650 O O . VAL A 1 84 ? 1.913 -10.347 12.723 1.00 97.69 84 VAL A O 1
ATOM 653 N N . LEU A 1 85 ? 1.827 -10.160 14.960 1.00 96.75 85 LEU A N 1
ATOM 654 C CA . LEU A 1 85 ? 3.044 -10.938 15.210 1.00 96.75 85 LEU A CA 1
ATOM 655 C C . LEU A 1 85 ? 2.944 -12.355 14.641 1.00 96.75 85 LEU A C 1
ATOM 657 O O . LEU A 1 85 ? 3.814 -12.752 13.876 1.00 96.75 85 LEU A O 1
ATOM 661 N N . VAL A 1 86 ? 1.863 -13.085 14.935 1.00 97.50 86 VAL A N 1
ATOM 662 C CA . VAL A 1 86 ? 1.665 -14.465 14.454 1.00 97.50 86 VAL A CA 1
ATOM 663 C C . VAL A 1 86 ? 1.673 -14.531 12.927 1.00 97.50 86 VAL A C 1
ATOM 665 O O . VAL A 1 86 ? 2.408 -15.332 12.349 1.00 97.50 86 VAL A O 1
ATOM 668 N N . VAL A 1 87 ? 0.893 -13.676 12.260 1.00 97.19 87 VAL A N 1
ATOM 669 C CA . VAL A 1 87 ? 0.833 -13.636 10.789 1.00 97.19 87 VAL A CA 1
ATOM 670 C C . VAL A 1 87 ? 2.196 -13.273 10.201 1.00 97.19 87 VAL A C 1
ATOM 672 O O . VAL A 1 87 ? 2.622 -13.881 9.219 1.00 97.19 87 VAL A O 1
ATOM 675 N N . THR A 1 88 ? 2.912 -12.331 10.820 1.00 97.19 88 THR A N 1
ATOM 676 C CA . THR A 1 88 ? 4.249 -11.943 10.358 1.00 97.19 88 THR A CA 1
ATOM 677 C C . THR A 1 88 ? 5.255 -13.073 10.522 1.00 97.19 88 THR A C 1
ATOM 679 O O . THR A 1 88 ? 6.017 -13.323 9.596 1.00 97.19 88 THR A O 1
ATOM 682 N N . SER A 1 89 ? 5.249 -13.783 11.652 1.00 97.25 89 SER A N 1
ATOM 683 C CA . SER A 1 89 ? 6.153 -14.912 11.898 1.00 97.25 89 SER A CA 1
ATOM 684 C C . SER A 1 89 ? 5.927 -16.055 10.910 1.00 97.25 89 SER A C 1
ATOM 686 O O . SER A 1 89 ? 6.897 -16.628 10.424 1.00 97.25 89 SER A O 1
ATOM 688 N N . ILE A 1 90 ? 4.671 -16.347 10.555 1.00 97.12 90 ILE A N 1
ATOM 689 C CA . ILE A 1 90 ? 4.347 -17.324 9.501 1.00 97.12 90 ILE A CA 1
ATOM 690 C C . ILE A 1 90 ? 4.868 -16.842 8.140 1.00 97.12 90 ILE A C 1
ATOM 692 O O . ILE A 1 90 ? 5.477 -17.598 7.395 1.00 97.12 90 ILE A O 1
ATOM 696 N N . SER A 1 91 ? 4.666 -15.566 7.810 1.00 96.19 91 SER A N 1
ATOM 697 C CA . SER A 1 91 ? 5.168 -14.996 6.555 1.00 96.19 91 SER A CA 1
ATOM 698 C C . SER A 1 91 ? 6.704 -15.016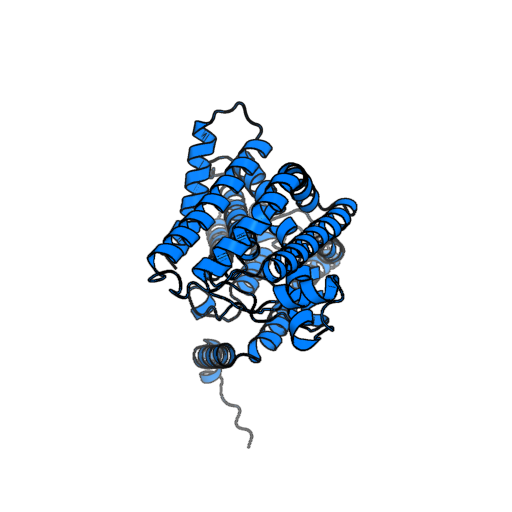 6.482 1.00 96.19 91 SER A C 1
ATOM 700 O O . SER A 1 91 ? 7.277 -15.354 5.447 1.00 96.19 91 SER A O 1
ATOM 702 N N . ALA A 1 92 ? 7.386 -14.714 7.589 1.00 96.62 92 ALA A N 1
ATOM 703 C CA . ALA A 1 92 ? 8.841 -14.776 7.687 1.00 96.62 92 ALA A CA 1
ATOM 704 C C . ALA A 1 92 ? 9.368 -16.215 7.552 1.00 96.62 92 ALA A C 1
ATOM 706 O O . ALA A 1 92 ? 10.353 -16.428 6.848 1.00 96.62 92 ALA A O 1
ATOM 707 N N . SER A 1 93 ? 8.688 -17.214 8.133 1.00 96.25 93 SER A N 1
ATOM 708 C CA . SER A 1 93 ? 9.080 -18.626 7.982 1.00 96.25 93 SER A CA 1
ATOM 709 C C . SER A 1 93 ? 8.914 -19.153 6.552 1.00 96.25 93 SER A C 1
ATOM 711 O O . SER A 1 93 ? 9.569 -20.120 6.173 1.00 96.25 93 SER A O 1
ATOM 713 N N . TRP A 1 94 ? 8.104 -18.483 5.730 1.00 94.88 94 TRP A N 1
ATOM 714 C CA . TRP A 1 94 ? 8.015 -18.704 4.284 1.00 94.88 94 TRP A CA 1
ATOM 715 C C . TRP A 1 94 ? 9.044 -17.907 3.463 1.00 94.88 94 TRP A C 1
ATOM 717 O O . TRP A 1 94 ? 8.961 -17.879 2.238 1.00 94.88 94 TRP A O 1
ATOM 727 N N . GLY A 1 95 ? 10.015 -17.252 4.107 1.00 94.44 95 GLY A N 1
ATOM 728 C CA . GLY A 1 95 ? 11.117 -16.555 3.437 1.00 94.44 95 GLY A CA 1
ATOM 729 C C . GLY A 1 95 ? 10.801 -15.124 2.992 1.00 94.44 95 GLY A C 1
ATOM 730 O O . GLY A 1 95 ? 11.509 -14.566 2.153 1.00 94.44 95 GLY A O 1
ATOM 731 N N . VAL A 1 96 ? 9.747 -14.493 3.521 1.00 96.50 96 VAL A N 1
ATOM 732 C CA . VAL A 1 96 ? 9.424 -13.098 3.186 1.00 96.50 96 VAL A CA 1
ATOM 733 C C . VAL A 1 96 ? 10.327 -12.135 3.969 1.00 96.50 96 VAL A C 1
ATOM 735 O O . VAL A 1 96 ? 10.065 -11.830 5.131 1.00 96.50 96 VAL A O 1
ATOM 738 N N . ALA A 1 97 ? 11.357 -11.594 3.309 1.00 96.50 97 ALA A N 1
ATOM 739 C CA . ALA A 1 97 ? 12.348 -10.696 3.921 1.00 96.50 97 ALA A CA 1
ATOM 740 C C . ALA A 1 97 ? 11.730 -9.477 4.635 1.00 96.50 97 ALA A C 1
ATOM 742 O O . ALA A 1 97 ? 12.108 -9.159 5.758 1.00 96.50 97 ALA A O 1
ATOM 743 N N . ALA A 1 98 ? 10.722 -8.834 4.034 1.00 96.69 98 ALA A N 1
ATOM 744 C CA . ALA A 1 98 ? 10.021 -7.704 4.651 1.00 96.69 98 ALA A CA 1
ATOM 745 C C . ALA A 1 98 ? 9.377 -8.067 6.003 1.00 96.69 98 ALA A C 1
ATOM 747 O O . ALA A 1 98 ? 9.360 -7.258 6.928 1.00 96.69 98 ALA A O 1
ATOM 748 N N . SER A 1 99 ? 8.863 -9.293 6.136 1.00 97.25 99 SER A N 1
ATOM 749 C CA . SER A 1 99 ? 8.303 -9.779 7.397 1.00 97.25 99 SER A CA 1
ATOM 750 C C . SER A 1 99 ? 9.387 -9.962 8.457 1.00 97.25 99 SER A C 1
ATOM 752 O O . SER A 1 99 ? 9.152 -9.605 9.607 1.00 97.25 99 SER A O 1
ATOM 754 N N . GLN A 1 100 ? 10.575 -10.442 8.073 1.00 97.12 100 GLN A N 1
ATOM 755 C CA . GLN A 1 100 ? 11.707 -10.562 8.992 1.00 97.12 100 GLN A CA 1
ATOM 756 C C . GLN A 1 100 ? 12.170 -9.192 9.499 1.00 97.12 100 GLN A C 1
ATOM 758 O O . GLN A 1 100 ? 12.249 -8.993 10.706 1.00 97.12 100 GLN A O 1
ATOM 763 N N . VAL A 1 101 ? 12.356 -8.219 8.597 1.00 97.25 101 VAL A N 1
ATOM 764 C CA . VAL A 1 101 ? 12.727 -6.839 8.966 1.00 97.25 101 VAL A CA 1
ATOM 765 C C . VAL A 1 101 ? 11.734 -6.246 9.969 1.00 97.25 101 VAL A C 1
ATOM 767 O O . VAL A 1 101 ? 12.130 -5.646 10.964 1.00 97.25 101 VAL A O 1
ATOM 770 N N . PHE A 1 102 ? 10.431 -6.448 9.749 1.00 97.19 102 PHE A N 1
ATOM 771 C CA . PHE A 1 102 ? 9.413 -5.969 10.682 1.00 97.19 102 PHE A CA 1
ATOM 772 C C . PHE A 1 102 ? 9.488 -6.649 12.056 1.00 97.19 102 PHE A C 1
ATOM 774 O O . PHE A 1 102 ? 9.267 -5.983 13.063 1.00 97.19 102 PHE A O 1
ATOM 781 N N . ILE A 1 103 ? 9.781 -7.953 12.120 1.00 96.81 103 ILE A N 1
ATOM 782 C CA . ILE A 1 103 ? 9.952 -8.675 13.392 1.00 96.81 103 ILE A CA 1
ATOM 783 C C . ILE A 1 103 ? 11.155 -8.124 14.154 1.00 96.81 103 ILE A C 1
ATOM 785 O O . ILE A 1 103 ? 11.016 -7.803 15.334 1.00 96.81 103 ILE A O 1
ATOM 789 N N . ASP A 1 104 ? 12.295 -7.980 13.477 1.00 95.81 104 ASP A N 1
ATOM 790 C CA . ASP A 1 104 ? 13.543 -7.508 14.081 1.00 95.81 104 ASP A CA 1
ATOM 791 C C . ASP A 1 104 ? 13.379 -6.108 14.692 1.00 95.81 104 ASP A C 1
ATOM 793 O O . ASP A 1 104 ? 13.926 -5.831 15.758 1.00 95.81 104 ASP A O 1
ATOM 797 N N . ASP A 1 105 ? 12.573 -5.252 14.059 1.00 94.88 105 ASP A N 1
ATOM 798 C CA . ASP A 1 105 ? 12.295 -3.898 14.540 1.00 94.88 105 ASP A CA 1
ATOM 799 C C . ASP A 1 105 ? 11.170 -3.847 15.592 1.00 94.88 105 ASP A C 1
ATOM 801 O O . ASP A 1 105 ? 11.240 -3.068 16.545 1.00 94.88 105 ASP A O 1
ATOM 805 N N . LEU A 1 106 ? 10.114 -4.660 15.454 1.00 94.12 106 LEU A N 1
ATOM 806 C CA . LEU A 1 106 ? 8.960 -4.620 16.359 1.00 94.12 106 LEU A CA 1
ATOM 807 C C . LEU A 1 106 ? 9.233 -5.323 17.691 1.00 94.12 106 LEU A C 1
ATOM 809 O O . LEU A 1 106 ? 8.799 -4.822 18.728 1.00 94.12 106 LEU A O 1
ATOM 813 N N . VAL A 1 107 ? 9.906 -6.480 17.688 1.00 93.88 107 VAL A N 1
ATOM 814 C CA . VAL A 1 107 ? 10.097 -7.310 18.893 1.00 93.88 107 VAL A CA 1
ATOM 815 C C . VAL A 1 107 ? 10.768 -6.535 20.035 1.00 93.88 107 VAL A C 1
ATOM 817 O O . VAL A 1 107 ? 10.213 -6.544 21.140 1.00 93.88 107 VAL A O 1
ATOM 820 N N . PRO A 1 108 ? 11.872 -5.793 19.809 1.00 94.12 108 PRO A N 1
ATOM 821 C CA . PRO A 1 108 ? 12.482 -4.961 20.849 1.00 94.12 108 PRO A CA 1
ATOM 822 C C . PRO A 1 108 ? 11.547 -3.864 21.380 1.00 94.12 108 PRO A C 1
ATOM 824 O O . PRO A 1 108 ? 11.662 -3.446 22.531 1.00 94.12 108 PRO A O 1
ATOM 827 N N . LEU A 1 109 ? 10.596 -3.408 20.558 1.00 92.62 109 LEU A N 1
ATOM 828 C CA . LEU A 1 109 ? 9.641 -2.351 20.890 1.00 92.62 109 LEU A CA 1
ATOM 829 C C . LEU A 1 109 ? 8.344 -2.874 21.526 1.00 92.62 109 LEU A C 1
ATOM 831 O O . LEU A 1 109 ? 7.524 -2.064 21.963 1.00 92.62 109 LEU A O 1
ATOM 835 N N . LEU A 1 110 ? 8.136 -4.192 21.633 1.00 92.56 110 LEU A N 1
ATOM 836 C CA . LEU A 1 110 ? 6.912 -4.761 22.210 1.00 92.56 110 LEU A CA 1
ATOM 837 C C . LEU A 1 110 ? 6.621 -4.293 23.644 1.00 92.56 110 LEU A C 1
ATOM 839 O O . LEU A 1 110 ? 5.469 -3.929 23.900 1.00 92.56 110 LEU A O 1
ATOM 843 N N . PRO A 1 111 ? 7.595 -4.231 24.578 1.00 93.44 111 PRO A N 1
ATOM 844 C CA . PRO A 1 111 ? 7.328 -3.725 25.925 1.00 93.44 111 PRO A CA 1
ATOM 845 C C . PRO A 1 111 ? 6.819 -2.280 25.905 1.00 93.44 111 PRO A C 1
ATOM 847 O O . PRO A 1 111 ? 5.853 -1.944 26.592 1.00 93.44 111 PRO A O 1
ATOM 850 N N . LEU A 1 112 ? 7.425 -1.440 25.059 1.00 93.62 112 LEU A N 1
ATOM 851 C CA . LEU A 1 112 ? 7.007 -0.056 24.875 1.00 93.62 112 LEU A CA 1
ATOM 852 C C . LEU A 1 112 ? 5.606 0.019 24.256 1.00 93.62 112 LEU A C 1
ATOM 854 O O . LEU A 1 112 ? 4.765 0.771 24.738 1.00 93.62 112 LEU A O 1
ATOM 858 N N . LEU A 1 113 ? 5.316 -0.789 23.234 1.00 92.88 113 LEU A N 1
ATOM 859 C CA . LEU A 1 113 ? 3.999 -0.848 22.603 1.00 92.88 113 LEU A CA 1
ATOM 860 C C . LEU A 1 113 ? 2.901 -1.214 23.612 1.00 92.88 113 LEU A C 1
ATOM 862 O O . LEU A 1 113 ? 1.876 -0.535 23.671 1.00 92.88 113 LEU A O 1
ATOM 866 N N . LEU A 1 114 ? 3.121 -2.247 24.432 1.00 91.69 114 LEU A N 1
ATOM 867 C CA . LEU A 1 114 ? 2.171 -2.671 25.466 1.00 91.69 114 LEU A CA 1
ATOM 868 C C . LEU A 1 114 ? 1.934 -1.575 26.514 1.00 91.69 114 LEU A C 1
ATOM 870 O O . LEU A 1 114 ? 0.801 -1.392 26.959 1.00 91.69 114 LEU A O 1
ATOM 874 N N . LEU A 1 115 ? 2.972 -0.807 26.854 1.00 93.25 115 LEU A N 1
ATOM 875 C CA . LEU A 1 115 ? 2.872 0.342 27.754 1.00 93.25 115 LEU A CA 1
ATOM 876 C C . LEU A 1 115 ? 2.139 1.536 27.113 1.00 93.25 115 LEU A C 1
ATOM 878 O O . LEU A 1 115 ? 1.410 2.257 27.797 1.00 93.25 115 LEU A O 1
ATOM 882 N N . LEU A 1 116 ? 2.281 1.735 25.800 1.00 93.25 116 LEU A N 1
ATOM 883 C CA . LEU A 1 116 ? 1.636 2.825 25.063 1.00 93.25 116 LEU A CA 1
ATOM 884 C C . LEU A 1 116 ? 0.162 2.553 24.720 1.00 93.25 116 LEU A C 1
ATOM 886 O O . LEU A 1 116 ? -0.593 3.510 24.539 1.00 93.25 116 LEU A O 1
ATOM 890 N N . ILE A 1 117 ? -0.286 1.293 24.662 1.00 94.25 117 ILE A N 1
ATOM 891 C CA . ILE A 1 117 ? -1.687 0.931 24.364 1.00 94.25 117 ILE A CA 1
ATOM 892 C C . ILE A 1 117 ? -2.690 1.616 25.322 1.00 94.25 117 ILE A C 1
ATOM 894 O O . ILE A 1 117 ? -3.610 2.282 24.830 1.00 94.25 117 ILE A O 1
ATOM 898 N N . PRO A 1 118 ? -2.538 1.535 26.663 1.00 92.75 118 PRO A N 1
ATOM 899 C CA . PRO A 1 118 ? -3.419 2.242 27.592 1.00 92.75 118 PRO A CA 1
ATOM 900 C C . PRO A 1 118 ? -3.402 3.760 27.385 1.00 92.75 118 PRO A C 1
ATOM 902 O O . PRO A 1 118 ? -4.463 4.388 27.363 1.00 92.75 118 PRO A O 1
ATOM 905 N N . ALA A 1 119 ? -2.218 4.348 27.178 1.00 91.38 119 ALA A N 1
ATOM 906 C CA . ALA A 1 119 ? -2.072 5.783 26.939 1.00 91.38 119 ALA A CA 1
ATOM 907 C C . ALA A 1 119 ? -2.820 6.215 25.667 1.00 91.38 119 ALA A C 1
ATOM 909 O O . ALA A 1 119 ? -3.599 7.169 25.697 1.00 91.38 119 ALA A O 1
ATOM 910 N N . TYR A 1 120 ? -2.664 5.462 24.574 1.00 91.00 120 TYR A N 1
ATOM 911 C CA . TYR A 1 120 ? -3.379 5.679 23.318 1.00 91.00 120 TYR A CA 1
ATOM 912 C C . TYR A 1 120 ? -4.902 5.642 23.504 1.00 91.00 120 TYR A C 1
ATOM 914 O O . TYR A 1 120 ? -5.605 6.524 23.001 1.00 91.00 120 TYR A O 1
ATOM 922 N N . ILE A 1 121 ? -5.426 4.658 24.244 1.00 91.56 121 ILE A N 1
ATOM 923 C CA . ILE A 1 121 ? -6.868 4.530 24.500 1.00 91.56 121 ILE A CA 1
ATOM 924 C C . ILE A 1 121 ? -7.378 5.721 25.311 1.00 91.56 121 ILE A C 1
ATOM 926 O O . ILE A 1 121 ? -8.370 6.335 24.919 1.00 91.56 121 ILE A O 1
ATOM 930 N N . VAL A 1 122 ? -6.694 6.086 26.399 1.00 88.75 122 VAL A N 1
ATOM 931 C CA . VAL A 1 122 ? -7.091 7.214 27.256 1.00 88.75 122 VAL A CA 1
ATOM 932 C C . VAL A 1 122 ? -7.092 8.526 26.473 1.00 88.75 122 VAL A C 1
ATOM 934 O O . VAL A 1 122 ? -8.062 9.281 26.548 1.00 88.75 122 VAL A O 1
ATOM 937 N N . ILE A 1 123 ? -6.044 8.790 25.688 1.00 86.81 123 ILE A N 1
ATOM 938 C CA . ILE A 1 123 ? -5.959 9.979 24.829 1.00 86.81 123 ILE A CA 1
ATOM 939 C C . ILE A 1 123 ? -7.108 9.982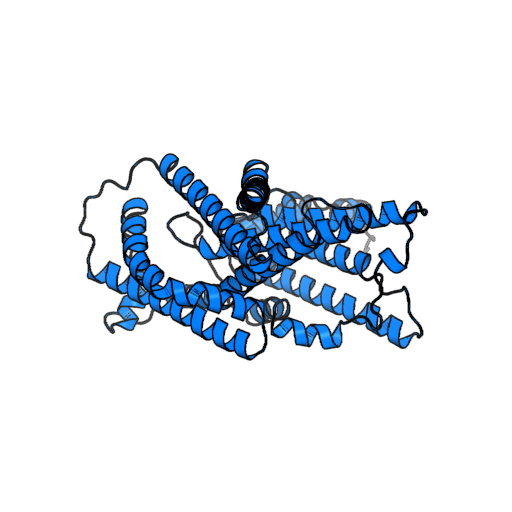 23.817 1.00 86.81 123 ILE A C 1
ATOM 941 O O . ILE A 1 123 ? -7.801 10.988 23.664 1.00 86.81 123 ILE A O 1
ATOM 945 N N . THR A 1 124 ? -7.360 8.847 23.164 1.00 87.38 124 THR A N 1
ATOM 946 C CA . THR A 1 124 ? -8.424 8.725 22.164 1.00 87.38 124 THR A CA 1
ATOM 947 C C . THR A 1 124 ? -9.807 8.957 22.775 1.00 87.38 124 THR A C 1
ATOM 949 O O . THR A 1 124 ? -10.592 9.710 22.204 1.00 87.38 124 THR A O 1
ATOM 952 N N . GLU A 1 125 ? -10.115 8.380 23.941 1.00 85.62 125 GLU A N 1
ATOM 953 C CA . GLU A 1 125 ? -11.402 8.605 24.615 1.00 85.62 125 GLU A CA 1
ATOM 954 C C . GLU A 1 125 ? -11.577 10.056 25.074 1.00 85.62 125 GLU A C 1
ATOM 956 O O . GLU A 1 125 ? -12.671 10.605 24.950 1.00 85.62 125 GLU A O 1
ATOM 961 N N . ARG A 1 126 ? -10.508 10.707 25.550 1.00 81.56 126 ARG A N 1
ATOM 962 C CA . ARG A 1 126 ? -10.548 12.126 25.942 1.00 81.56 126 ARG A CA 1
ATOM 963 C C . ARG A 1 126 ? -10.798 13.051 24.754 1.00 81.56 126 ARG A C 1
ATOM 965 O O . ARG A 1 126 ? -11.543 14.018 24.877 1.00 81.56 126 ARG A O 1
ATOM 972 N N . LEU A 1 127 ? -10.185 12.763 23.607 1.00 80.62 127 LEU A N 1
ATOM 973 C CA . LEU A 1 127 ? -10.300 13.604 22.413 1.00 80.62 127 LEU A CA 1
ATOM 974 C C . LEU A 1 127 ? -11.576 13.340 21.609 1.00 80.62 127 LEU A C 1
ATOM 976 O O . LEU A 1 127 ? -12.091 14.254 20.966 1.00 80.62 127 LEU A O 1
ATOM 980 N N . ARG A 1 128 ? -12.068 12.097 21.594 1.00 77.62 128 ARG A N 1
ATOM 981 C CA . ARG A 1 128 ? -13.184 11.661 20.731 1.00 77.62 128 ARG A CA 1
ATOM 982 C C . ARG A 1 128 ? -14.480 11.382 21.471 1.00 77.62 128 ARG A C 1
ATOM 984 O O . ARG A 1 128 ? -15.494 11.121 20.832 1.00 77.62 128 ARG A O 1
ATOM 991 N N . GLY A 1 129 ? -14.460 11.472 22.794 1.00 71.12 129 GLY A N 1
ATOM 992 C CA . GLY A 1 129 ? -15.603 11.161 23.630 1.00 71.12 129 GLY A CA 1
ATOM 993 C C . GLY A 1 129 ? -15.815 9.658 23.809 1.00 71.12 129 GLY A C 1
ATOM 994 O O . GLY A 1 129 ? -15.152 8.798 23.216 1.00 71.12 129 GLY A O 1
ATOM 995 N N . LYS A 1 130 ? -16.771 9.342 24.682 1.00 65.62 130 LYS A N 1
ATOM 996 C CA . LYS A 1 130 ? -17.132 7.971 25.027 1.00 65.62 130 LYS A CA 1
ATOM 997 C C . LYS A 1 130 ? -17.848 7.324 23.854 1.00 65.62 130 LYS A C 1
ATOM 999 O O . LYS A 1 130 ? -18.925 7.751 23.463 1.00 65.62 130 LYS A O 1
ATOM 1004 N N . THR A 1 131 ? -17.268 6.254 23.337 1.00 65.88 131 THR A N 1
ATOM 1005 C CA . THR A 1 131 ? -17.952 5.367 22.402 1.00 65.88 131 THR A CA 1
ATOM 1006 C C . THR A 1 131 ? -17.733 3.946 22.888 1.00 65.88 131 THR A C 1
ATOM 1008 O O . THR A 1 131 ? -16.598 3.453 22.905 1.00 65.88 131 THR A O 1
ATOM 1011 N N . GLU A 1 132 ? -18.812 3.313 23.349 1.00 74.88 132 GLU A N 1
ATOM 1012 C CA . GLU A 1 132 ? -18.879 1.860 23.266 1.00 74.88 132 GLU A CA 1
ATOM 1013 C C . GLU A 1 132 ? -18.788 1.511 21.786 1.00 74.88 132 GLU A C 1
ATOM 1015 O O . GLU A 1 132 ? -19.489 2.065 20.942 1.00 74.88 132 GLU A O 1
ATOM 1020 N N . ASP A 1 133 ? -17.790 0.706 21.461 1.00 86.94 133 ASP A N 1
ATOM 1021 C CA . ASP A 1 133 ? -17.420 0.394 20.096 1.00 86.94 133 ASP A CA 1
ATOM 1022 C C . ASP A 1 133 ? -17.077 -1.087 19.971 1.00 86.94 133 ASP A C 1
ATOM 1024 O O . ASP A 1 133 ? -17.085 -1.849 20.945 1.00 86.94 133 ASP A O 1
ATOM 1028 N N . ALA A 1 134 ? -16.771 -1.499 18.743 1.00 90.44 134 ALA A N 1
ATOM 1029 C CA . ALA A 1 134 ? -16.376 -2.866 18.449 1.00 90.44 134 ALA A CA 1
ATOM 1030 C C . ALA A 1 134 ? -15.207 -3.336 19.331 1.00 90.44 134 ALA A C 1
ATOM 1032 O O . ALA A 1 134 ? -15.204 -4.483 19.761 1.00 90.44 134 ALA A O 1
ATOM 1033 N N . CYS A 1 135 ? -14.248 -2.458 19.648 1.00 92.12 135 CYS A N 1
ATOM 1034 C CA . CYS A 1 135 ? -13.104 -2.813 20.486 1.00 92.12 135 CYS A CA 1
ATOM 1035 C C . CYS A 1 135 ? -13.493 -3.025 21.954 1.00 92.12 135 CYS A C 1
ATOM 1037 O O . CYS A 1 135 ? -12.996 -3.938 22.605 1.00 92.12 135 CYS A O 1
ATOM 1039 N N . SER A 1 136 ? -14.385 -2.195 22.493 1.00 93.25 136 SER A N 1
ATOM 1040 C CA . SER A 1 136 ? -14.897 -2.372 23.853 1.00 93.25 136 SER A CA 1
ATOM 1041 C C . SER A 1 136 ? -15.712 -3.658 23.988 1.00 93.25 136 SER A C 1
ATOM 1043 O O . SER A 1 136 ? -15.481 -4.429 24.916 1.00 93.25 136 SER A O 1
ATOM 1045 N N . SER A 1 137 ? -16.646 -3.896 23.063 1.00 94.62 137 SER A N 1
ATOM 1046 C CA . SER A 1 137 ? -17.514 -5.083 23.106 1.00 94.62 137 SER A CA 1
ATOM 1047 C C . SER A 1 137 ? -16.729 -6.371 22.856 1.00 94.62 137 SER A C 1
ATOM 1049 O O . SER A 1 137 ? -16.884 -7.339 23.589 1.00 94.62 137 SER A O 1
ATOM 1051 N N . PHE A 1 138 ? -15.806 -6.391 21.887 1.00 96.19 138 PHE A N 1
ATOM 1052 C CA . PHE A 1 138 ? -14.970 -7.571 21.642 1.00 96.19 138 PHE A CA 1
ATOM 1053 C C . PHE A 1 138 ? -14.088 -7.908 22.852 1.00 96.19 138 PHE A C 1
ATOM 1055 O O . PHE A 1 138 ? -13.995 -9.067 23.246 1.00 96.19 138 PHE A O 1
ATOM 1062 N N . GLY A 1 139 ? -13.515 -6.903 23.520 1.00 96.25 139 GLY A N 1
ATOM 1063 C CA . GLY A 1 139 ? -12.769 -7.126 24.759 1.00 96.25 139 GLY A CA 1
ATOM 1064 C C . GLY A 1 139 ? -13.633 -7.649 25.911 1.00 96.25 139 GLY A C 1
ATOM 1065 O O . GLY A 1 139 ? -13.157 -8.447 26.715 1.00 96.25 139 GLY A O 1
ATOM 1066 N N . ALA A 1 140 ? -14.904 -7.244 25.986 1.00 95.38 140 ALA A N 1
ATOM 1067 C CA . ALA A 1 140 ? -15.855 -7.805 26.944 1.00 95.38 140 ALA A CA 1
ATOM 1068 C C . ALA A 1 140 ? -16.165 -9.280 26.636 1.00 95.38 140 ALA A C 1
ATOM 1070 O O . ALA A 1 140 ? -16.194 -10.093 27.560 1.00 95.38 140 ALA A O 1
ATOM 1071 N N . VAL A 1 141 ? -16.312 -9.638 25.354 1.00 96.56 141 VAL A N 1
ATOM 1072 C CA . VAL A 1 141 ? -16.462 -11.033 24.899 1.00 96.56 141 VAL A CA 1
ATOM 1073 C C . VAL A 1 141 ? -15.246 -11.874 25.292 1.00 96.56 141 VAL A C 1
ATOM 1075 O O . VAL A 1 141 ? -15.419 -12.947 25.862 1.00 96.56 141 VAL A O 1
ATOM 1078 N N . LEU A 1 142 ? -14.019 -11.375 25.086 1.00 96.12 142 LEU A N 1
ATOM 1079 C CA . LEU A 1 142 ? -12.787 -12.074 25.495 1.00 96.12 142 LEU A CA 1
ATOM 1080 C C . LEU A 1 142 ? -12.717 -12.343 27.008 1.00 96.12 142 LEU A C 1
ATOM 1082 O O . LEU A 1 142 ? -12.048 -13.275 27.442 1.00 96.12 142 LEU A O 1
ATOM 1086 N N . ARG A 1 143 ? -13.413 -11.537 27.816 1.00 96.88 143 ARG A N 1
ATOM 1087 C CA . ARG A 1 143 ? -13.524 -11.706 29.273 1.00 96.88 143 ARG A CA 1
ATOM 1088 C C . ARG A 1 143 ? -14.750 -12.516 29.704 1.00 96.88 143 ARG A C 1
ATOM 1090 O O . ARG A 1 143 ? -14.984 -12.633 30.903 1.00 96.88 143 ARG A O 1
ATOM 1097 N N . GLY A 1 144 ? -15.566 -12.997 28.765 1.00 94.81 144 GLY A N 1
ATOM 1098 C CA . GLY A 1 144 ? -16.831 -13.677 29.053 1.00 94.81 144 GLY A CA 1
ATOM 1099 C C . GLY A 1 144 ? -17.918 -12.773 29.649 1.00 94.81 144 GLY A C 1
ATOM 1100 O O . GLY A 1 144 ? -18.854 -13.276 30.261 1.00 94.81 144 GLY A O 1
ATOM 1101 N N . LYS A 1 145 ? -17.796 -11.444 29.512 1.00 93.25 145 LYS A N 1
ATOM 1102 C CA . LYS A 1 145 ? -18.751 -10.462 30.064 1.00 93.25 145 LYS A CA 1
ATOM 1103 C C . LYS A 1 145 ? -19.893 -10.105 29.109 1.00 93.25 145 LYS A C 1
ATOM 1105 O O . LYS A 1 145 ? -20.930 -9.635 29.561 1.00 93.25 145 LYS A O 1
ATOM 1110 N N . GLU A 1 146 ? -19.705 -10.302 27.808 1.00 94.12 146 GLU A N 1
ATOM 1111 C CA . GLU A 1 146 ? -20.699 -10.019 26.768 1.00 94.12 146 GLU A CA 1
ATOM 1112 C C . GLU A 1 146 ? -20.767 -11.168 25.758 1.00 94.12 146 GLU A C 1
ATOM 1114 O O . GLU A 1 146 ? -19.844 -11.978 25.653 1.00 94.12 146 GLU A O 1
ATOM 1119 N N . GLN A 1 147 ? -21.861 -11.225 24.998 1.00 93.94 147 GLN A N 1
ATOM 1120 C CA . GLN A 1 147 ? -22.036 -12.184 23.909 1.00 93.94 147 GLN A CA 1
ATOM 1121 C C . GLN A 1 147 ? -21.477 -11.647 22.587 1.00 93.94 147 GLN A C 1
ATOM 1123 O O . GLN A 1 147 ? -21.392 -10.442 22.347 1.00 93.94 147 GLN A O 1
ATOM 1128 N N . TRP A 1 148 ? -21.115 -12.572 21.703 1.00 94.88 148 TRP A N 1
ATOM 1129 C CA . TRP A 1 148 ? -20.637 -12.263 20.362 1.00 94.88 148 TRP A CA 1
ATOM 1130 C C . TRP A 1 148 ? -21.712 -11.562 19.512 1.00 94.88 148 TRP A C 1
ATOM 1132 O O . TRP A 1 148 ? -22.840 -12.037 19.396 1.00 94.88 148 TRP A O 1
ATOM 1142 N N . ASN A 1 149 ? -21.337 -10.464 18.852 1.00 93.38 149 ASN A N 1
ATOM 1143 C CA . ASN A 1 149 ? -22.166 -9.737 17.895 1.00 93.38 149 ASN A CA 1
ATOM 1144 C C . ASN A 1 149 ? -21.521 -9.797 16.506 1.00 93.38 149 ASN A C 1
ATOM 1146 O O . ASN A 1 149 ? -20.614 -9.026 16.181 1.00 93.38 149 ASN A O 1
ATOM 1150 N N . THR A 1 150 ? -22.038 -10.684 15.656 1.00 91.44 150 THR A N 1
ATOM 1151 C CA . THR A 1 150 ? -21.489 -10.941 14.317 1.00 91.44 150 THR A CA 1
ATOM 1152 C C . THR A 1 150 ? -21.396 -9.689 13.448 1.00 91.44 150 THR A C 1
ATOM 1154 O O . THR A 1 150 ? -20.406 -9.532 12.738 1.00 91.44 150 THR A O 1
ATOM 1157 N N . ALA A 1 151 ? -22.379 -8.786 13.496 1.00 85.25 151 ALA A N 1
ATOM 1158 C CA . ALA A 1 151 ? -22.389 -7.602 12.635 1.00 85.25 151 ALA A CA 1
ATOM 1159 C C . ALA A 1 151 ? -21.216 -6.658 12.950 1.00 85.25 151 ALA A C 1
ATOM 1161 O O . ALA A 1 151 ? -20.540 -6.167 12.045 1.00 85.25 151 ALA A O 1
ATOM 1162 N N . THR A 1 152 ? -20.939 -6.451 14.237 1.00 85.31 152 THR A N 1
ATOM 1163 C CA . THR A 1 152 ? -19.892 -5.535 14.706 1.00 85.31 152 THR A CA 1
ATOM 1164 C C . THR A 1 152 ? -18.515 -6.199 14.720 1.00 85.31 152 THR A C 1
ATOM 1166 O O . THR A 1 152 ? -17.527 -5.619 14.259 1.00 85.31 152 THR A O 1
ATOM 1169 N N . HIS A 1 153 ? -18.425 -7.430 15.230 1.00 94.44 153 HIS A N 1
ATOM 1170 C CA . HIS A 1 153 ? -17.146 -8.107 15.439 1.00 94.44 153 HIS A CA 1
ATOM 1171 C C . HIS A 1 153 ? -16.540 -8.650 14.142 1.00 94.44 153 HIS A C 1
ATOM 1173 O O . HIS A 1 153 ? -15.317 -8.638 14.012 1.00 94.44 153 HIS A O 1
ATOM 1179 N N . LYS A 1 154 ? -17.351 -9.023 13.136 1.00 94.06 154 LYS A N 1
ATOM 1180 C CA . LYS A 1 154 ? -16.840 -9.441 11.814 1.00 94.06 154 LYS A CA 1
ATOM 1181 C C . LYS A 1 154 ? -15.968 -8.353 11.185 1.00 94.06 154 LYS A C 1
ATOM 1183 O O . LYS A 1 154 ? -14.846 -8.631 10.771 1.00 94.06 154 LYS A O 1
ATOM 1188 N N . THR A 1 155 ? -16.449 -7.110 11.145 1.00 92.44 155 THR A N 1
ATOM 1189 C CA . THR A 1 155 ? -15.704 -5.982 10.558 1.00 92.44 155 THR A CA 1
ATOM 1190 C C . THR A 1 155 ? -14.413 -5.702 11.322 1.00 92.44 155 THR A C 1
ATOM 1192 O O . THR A 1 155 ? -13.379 -5.456 10.701 1.00 92.44 155 THR A O 1
ATOM 1195 N N . LEU A 1 156 ? -14.444 -5.781 12.657 1.00 94.75 156 LEU A N 1
ATOM 1196 C CA . LEU A 1 156 ? -13.260 -5.602 13.498 1.00 94.75 156 LEU A CA 1
ATOM 1197 C C . LEU A 1 156 ? -12.197 -6.671 13.220 1.00 94.75 156 LEU A C 1
ATOM 1199 O O . LEU A 1 156 ? -11.042 -6.322 12.984 1.00 94.75 156 LEU A O 1
ATOM 1203 N N . ILE A 1 157 ? -12.582 -7.951 13.219 1.00 95.88 157 ILE A N 1
ATOM 1204 C CA . ILE A 1 157 ? -11.653 -9.059 12.966 1.00 95.88 157 ILE A CA 1
ATOM 1205 C C . ILE A 1 157 ? -11.076 -8.959 11.557 1.00 95.88 157 ILE A C 1
ATOM 1207 O O . ILE A 1 157 ? -9.859 -8.994 11.405 1.00 95.88 157 ILE A O 1
ATOM 1211 N N . LEU A 1 158 ? -11.913 -8.764 10.532 1.00 96.38 158 LEU A N 1
ATOM 1212 C CA . LEU A 1 158 ? -11.431 -8.604 9.158 1.00 96.38 158 LEU A CA 1
ATOM 1213 C C . LEU A 1 158 ? -10.471 -7.414 9.036 1.00 96.38 158 LEU A C 1
ATOM 1215 O O . LEU A 1 158 ? -9.437 -7.532 8.386 1.00 96.38 158 LEU A O 1
ATOM 1219 N N . SER A 1 159 ? -10.754 -6.297 9.713 1.00 95.69 159 SER A N 1
ATOM 1220 C CA . SER A 1 159 ? -9.856 -5.134 9.734 1.00 95.69 159 SER A CA 1
ATOM 1221 C C . SER A 1 159 ? -8.500 -5.470 10.357 1.00 95.69 159 SER A C 1
ATOM 1223 O O . SER A 1 159 ? -7.469 -5.015 9.863 1.00 95.69 159 SER A O 1
ATOM 1225 N N . TRP A 1 160 ? -8.483 -6.268 11.427 1.00 97.56 160 TRP A N 1
ATOM 1226 C CA . TRP A 1 160 ? -7.244 -6.734 12.047 1.00 97.56 160 TRP A CA 1
ATOM 1227 C C . TRP A 1 160 ? -6.492 -7.743 11.188 1.00 97.56 160 TRP A C 1
ATOM 1229 O O . TRP A 1 160 ? -5.275 -7.643 11.119 1.00 97.56 160 TRP A O 1
ATOM 1239 N N . ILE A 1 161 ? -7.176 -8.641 10.475 1.00 97.75 161 ILE A N 1
ATOM 1240 C CA . ILE A 1 161 ? -6.537 -9.558 9.518 1.00 97.75 161 ILE A CA 1
ATOM 1241 C C . ILE A 1 161 ? -5.885 -8.766 8.376 1.00 97.75 161 ILE A C 1
ATOM 1243 O O . ILE A 1 161 ? -4.727 -9.010 8.046 1.00 97.75 161 ILE A O 1
ATOM 1247 N N . VAL A 1 162 ? -6.582 -7.766 7.817 1.00 97.81 162 VAL A N 1
ATOM 1248 C CA . VAL A 1 162 ? -6.009 -6.856 6.808 1.00 97.81 162 VAL A CA 1
ATOM 1249 C C . VAL A 1 162 ? -4.749 -6.178 7.364 1.00 97.81 162 VAL A C 1
ATOM 1251 O O . VAL A 1 162 ? -3.705 -6.186 6.716 1.00 97.81 162 VAL A O 1
ATOM 1254 N N . LYS A 1 163 ? -4.813 -5.614 8.576 1.00 97.50 163 LYS A N 1
ATOM 1255 C CA . LYS A 1 163 ? -3.656 -4.970 9.220 1.00 97.50 163 LYS A CA 1
ATOM 1256 C C . LYS A 1 163 ? -2.507 -5.945 9.478 1.00 97.50 163 LYS A C 1
ATOM 1258 O O . LYS A 1 163 ? -1.367 -5.599 9.194 1.00 97.50 163 LYS A O 1
ATOM 1263 N N . ALA A 1 164 ? -2.803 -7.140 9.977 1.00 97.81 164 ALA A N 1
ATOM 1264 C CA . ALA A 1 164 ? -1.823 -8.182 10.264 1.00 97.81 164 ALA A CA 1
ATOM 1265 C C . ALA A 1 164 ? -1.069 -8.624 9.012 1.00 97.81 164 ALA A C 1
ATOM 1267 O O . ALA A 1 164 ? 0.135 -8.833 9.073 1.00 97.81 164 ALA A O 1
ATOM 1268 N N . PHE A 1 165 ? -1.755 -8.691 7.870 1.00 97.88 165 PHE A N 1
ATOM 1269 C CA . PHE A 1 165 ? -1.113 -8.998 6.600 1.00 97.88 165 PHE A CA 1
ATOM 1270 C C . PHE A 1 165 ? -0.299 -7.811 6.058 1.00 97.88 165 PHE A C 1
ATOM 1272 O O . PHE A 1 165 ? 0.846 -7.974 5.647 1.00 97.88 165 PHE A O 1
ATOM 1279 N N . PHE A 1 166 ? -0.865 -6.599 6.049 1.00 98.19 166 PHE A N 1
ATOM 1280 C CA . PHE A 1 166 ? -0.267 -5.483 5.311 1.00 98.19 166 PHE A CA 1
ATOM 1281 C C . PHE A 1 166 ? 0.679 -4.580 6.106 1.00 98.19 166 PHE A C 1
ATOM 1283 O O . PHE A 1 166 ? 1.582 -4.027 5.488 1.00 98.19 166 PHE A O 1
ATOM 1290 N N . ILE A 1 167 ? 0.526 -4.403 7.424 1.00 97.81 167 ILE A N 1
ATOM 1291 C CA . ILE A 1 167 ? 1.453 -3.562 8.212 1.00 97.81 167 ILE A CA 1
ATOM 1292 C C . ILE A 1 167 ? 2.906 -4.044 8.060 1.00 97.81 167 ILE A C 1
ATOM 1294 O O . ILE A 1 167 ? 3.743 -3.224 7.671 1.00 97.81 167 ILE A O 1
ATOM 1298 N N . PRO A 1 168 ? 3.216 -5.339 8.278 1.00 97.88 168 PRO A N 1
ATOM 1299 C CA . PRO A 1 168 ? 4.585 -5.836 8.174 1.00 97.88 168 PRO A CA 1
ATOM 1300 C C . PRO A 1 168 ? 5.123 -5.721 6.752 1.00 97.88 168 PRO A C 1
ATOM 1302 O O . PRO A 1 168 ? 6.258 -5.306 6.546 1.00 97.88 168 PRO A O 1
ATOM 1305 N N . LEU A 1 169 ? 4.286 -6.032 5.757 1.00 97.62 169 LEU A N 1
ATOM 1306 C CA . LEU A 1 169 ? 4.673 -5.952 4.352 1.00 97.62 169 LEU A CA 1
ATOM 1307 C C . LEU A 1 169 ? 4.959 -4.517 3.908 1.00 97.62 169 LEU A C 1
ATOM 1309 O O . LEU A 1 169 ? 5.937 -4.304 3.202 1.00 97.62 169 LEU A O 1
ATOM 1313 N N . MET A 1 170 ? 4.132 -3.539 4.287 1.00 97.94 170 MET A N 1
ATOM 1314 C CA . MET A 1 170 ? 4.363 -2.144 3.901 1.00 97.94 170 MET A CA 1
ATOM 1315 C C . MET A 1 170 ? 5.603 -1.581 4.597 1.00 97.94 170 MET A C 1
ATOM 1317 O O . MET A 1 170 ? 6.446 -0.989 3.935 1.00 97.94 170 MET A O 1
ATOM 1321 N N . TYR A 1 171 ? 5.739 -1.791 5.911 1.00 97.81 171 TYR A N 1
ATOM 1322 C CA . TYR A 1 171 ? 6.884 -1.291 6.675 1.00 97.81 171 TYR A CA 1
ATOM 1323 C C . TYR A 1 171 ? 8.196 -1.966 6.260 1.00 97.81 171 TYR A C 1
ATOM 1325 O O . TYR A 1 171 ? 9.168 -1.287 5.951 1.00 97.81 171 TYR A O 1
ATOM 1333 N N . GLY A 1 172 ? 8.232 -3.298 6.212 1.00 97.94 172 GLY A N 1
ATOM 1334 C CA . GLY A 1 172 ? 9.461 -4.027 5.912 1.00 97.94 172 GLY A CA 1
ATOM 1335 C C . GLY A 1 172 ? 9.963 -3.759 4.498 1.00 97.94 172 GLY A C 1
ATOM 1336 O O . GLY A 1 172 ? 11.147 -3.500 4.307 1.00 97.94 172 GLY A O 1
ATOM 1337 N N . ASN A 1 173 ? 9.066 -3.732 3.503 1.00 98.00 173 ASN A N 1
ATOM 1338 C CA . ASN A 1 173 ? 9.470 -3.353 2.150 1.00 98.00 173 ASN A CA 1
ATOM 1339 C C . ASN A 1 173 ? 9.900 -1.887 2.078 1.00 98.00 173 ASN A C 1
ATOM 1341 O O . ASN A 1 173 ? 10.739 -1.567 1.247 1.00 98.00 173 ASN A O 1
ATOM 1345 N N . LEU A 1 174 ? 9.335 -0.994 2.902 1.00 97.56 174 LEU A N 1
ATOM 1346 C CA . LEU A 1 174 ? 9.742 0.410 2.921 1.00 97.56 174 LEU A CA 1
ATOM 1347 C C . LEU A 1 174 ? 11.196 0.542 3.376 1.00 97.56 174 LEU A C 1
ATOM 1349 O O . LEU A 1 174 ? 11.965 1.237 2.723 1.00 97.56 174 LEU A O 1
ATOM 1353 N N . VAL A 1 175 ? 11.582 -0.165 4.442 1.00 96.75 175 VAL A N 1
ATOM 1354 C CA . VAL A 1 175 ? 12.977 -0.211 4.907 1.00 96.75 175 VAL A CA 1
ATOM 1355 C C . VAL A 1 175 ? 13.892 -0.749 3.804 1.00 96.75 175 VAL A C 1
ATOM 1357 O O . VAL A 1 175 ? 14.869 -0.092 3.459 1.00 96.75 175 VAL A O 1
ATOM 1360 N N . LEU A 1 176 ? 13.532 -1.878 3.183 1.00 97.12 176 LEU A N 1
ATOM 1361 C CA . LEU A 1 176 ? 14.315 -2.476 2.092 1.00 97.12 176 LEU A CA 1
ATOM 1362 C C . LEU A 1 176 ? 14.410 -1.562 0.854 1.00 97.12 176 LEU A C 1
ATOM 1364 O O . LEU A 1 176 ? 15.444 -1.505 0.191 1.00 97.12 176 LEU A O 1
ATOM 1368 N N . ALA A 1 177 ? 13.342 -0.832 0.525 1.00 96.00 177 ALA A N 1
ATOM 1369 C CA . ALA A 1 177 ? 13.331 0.115 -0.585 1.00 96.00 177 ALA A CA 1
ATOM 1370 C C . ALA A 1 177 ? 14.195 1.349 -0.285 1.00 96.00 177 ALA A C 1
ATOM 1372 O O . ALA A 1 177 ? 14.941 1.787 -1.158 1.00 96.00 177 ALA A O 1
ATOM 1373 N N . CYS A 1 178 ? 14.142 1.876 0.943 1.00 93.12 178 CYS A N 1
ATOM 1374 C CA . CYS A 1 178 ? 15.009 2.964 1.394 1.00 93.12 178 CYS A CA 1
ATOM 1375 C C . CYS A 1 178 ? 16.484 2.549 1.388 1.00 93.12 178 CYS A C 1
ATOM 1377 O O . CYS A 1 178 ? 17.313 3.311 0.904 1.00 93.12 178 CYS A O 1
ATOM 1379 N N . GLU A 1 179 ? 16.809 1.337 1.841 1.00 93.19 179 GLU A N 1
ATOM 1380 C CA . GLU A 1 179 ? 18.164 0.780 1.753 1.00 93.19 179 GLU A CA 1
ATOM 1381 C C . GLU A 1 179 ? 18.635 0.711 0.296 1.00 93.19 179 GLU A C 1
ATOM 1383 O O . GLU A 1 179 ? 19.700 1.223 -0.043 1.00 93.19 179 GLU A O 1
ATOM 1388 N N . LYS A 1 180 ? 17.798 0.183 -0.606 1.00 93.44 180 LYS A N 1
ATOM 1389 C CA . LYS A 1 180 ? 18.102 0.159 -2.043 1.00 93.44 180 LYS A CA 1
ATOM 1390 C C . LYS A 1 180 ? 18.301 1.562 -2.624 1.00 93.44 180 LYS A C 1
ATOM 1392 O O . LYS A 1 180 ? 19.153 1.742 -3.490 1.00 93.44 180 LYS A O 1
ATOM 1397 N N . LEU A 1 181 ? 17.521 2.545 -2.178 1.00 90.94 181 LEU A N 1
ATOM 1398 C CA . LEU A 1 181 ? 17.658 3.931 -2.622 1.00 90.94 181 LEU A CA 1
ATOM 1399 C C . LEU A 1 181 ? 18.991 4.536 -2.166 1.00 90.94 181 LEU A C 1
ATOM 1401 O O . LEU A 1 181 ? 19.645 5.195 -2.965 1.00 90.94 181 LEU A O 1
ATOM 1405 N N . LEU A 1 182 ? 19.415 4.265 -0.926 1.00 88.06 182 LEU A N 1
ATOM 1406 C CA . LEU A 1 182 ? 20.717 4.693 -0.405 1.00 88.06 182 LEU A CA 1
ATOM 1407 C C . LEU A 1 182 ? 21.874 4.063 -1.193 1.00 88.06 182 LEU A C 1
ATOM 1409 O O . LEU A 1 182 ? 22.801 4.774 -1.571 1.00 88.06 182 LEU A O 1
ATOM 1413 N N . ILE A 1 183 ? 21.778 2.771 -1.532 1.00 89.81 183 ILE A N 1
ATOM 1414 C CA . ILE A 1 183 ? 22.774 2.062 -2.359 1.00 89.81 183 ILE A CA 1
ATOM 1415 C C . ILE A 1 183 ? 22.884 2.669 -3.766 1.00 89.81 183 ILE A C 1
ATOM 1417 O O . ILE A 1 183 ? 23.980 2.795 -4.306 1.00 89.81 183 ILE A O 1
ATOM 1421 N N . LEU A 1 184 ? 21.760 3.067 -4.376 1.00 89.25 184 LEU A N 1
ATOM 1422 C CA . LEU A 1 184 ? 21.759 3.748 -5.681 1.00 89.25 184 LEU A CA 1
ATOM 1423 C C . LEU A 1 184 ? 22.355 5.163 -5.627 1.00 89.25 184 LEU A C 1
ATOM 1425 O O . LEU A 1 184 ? 22.602 5.765 -6.676 1.00 89.25 184 LEU A O 1
ATOM 1429 N N . GLY A 1 185 ? 22.585 5.679 -4.424 1.00 83.81 185 GLY A N 1
ATOM 1430 C CA . GLY A 1 185 ? 23.084 7.011 -4.173 1.00 83.81 185 GLY A CA 1
ATOM 1431 C C . GLY A 1 185 ? 21.974 8.022 -3.915 1.00 83.81 185 GLY A C 1
ATOM 1432 O O . GLY A 1 185 ? 20.813 7.882 -4.303 1.00 83.81 185 GLY A O 1
ATOM 1433 N N . VAL A 1 186 ? 22.384 9.097 -3.257 1.00 74.06 186 VAL A N 1
ATOM 1434 C CA . VAL A 1 186 ? 21.527 10.202 -2.826 1.00 74.06 186 VAL A CA 1
ATOM 1435 C C . VAL A 1 186 ? 20.787 10.871 -3.975 1.00 74.06 186 VAL A C 1
ATOM 1437 O O . VAL A 1 186 ? 19.582 11.114 -3.901 1.00 74.06 186 VAL A O 1
ATOM 1440 N N . LEU A 1 187 ? 21.534 11.211 -5.022 1.00 83.31 187 LEU A N 1
ATOM 1441 C CA . LEU A 1 187 ? 21.022 11.879 -6.205 1.00 83.31 187 LEU A CA 1
ATOM 1442 C C . LEU A 1 187 ? 21.056 10.908 -7.381 1.00 83.31 187 LEU A C 1
ATOM 1444 O O . LEU A 1 187 ? 21.997 10.115 -7.488 1.00 83.31 187 LEU A O 1
ATOM 1448 N N . PRO A 1 188 ? 20.074 10.997 -8.294 1.00 87.19 188 PRO A N 1
ATOM 1449 C CA . PRO A 1 188 ? 20.093 10.198 -9.504 1.00 87.19 188 PRO A CA 1
ATOM 1450 C C . PRO A 1 188 ? 21.335 10.534 -10.331 1.00 87.19 188 PRO A C 1
ATOM 1452 O O . PRO A 1 188 ? 21.632 11.702 -10.593 1.00 87.19 188 PRO A O 1
ATOM 1455 N N . GLN A 1 189 ? 22.038 9.501 -10.781 1.00 87.50 189 GLN A N 1
ATOM 1456 C CA . GLN A 1 189 ? 23.148 9.619 -11.716 1.00 87.50 189 GLN A CA 1
ATOM 1457 C C . GLN A 1 189 ? 22.669 9.296 -13.133 1.00 87.50 189 GLN A C 1
ATOM 1459 O O . GLN A 1 189 ? 21.686 8.582 -13.335 1.00 87.50 189 GLN A O 1
ATOM 1464 N N . MET A 1 190 ? 23.382 9.791 -14.146 1.00 84.19 190 MET A N 1
ATOM 1465 C CA . MET A 1 190 ? 22.966 9.647 -15.548 1.00 84.19 190 MET A CA 1
ATOM 1466 C C . MET A 1 190 ? 22.778 8.185 -15.989 1.00 84.19 190 MET A C 1
ATOM 1468 O O . MET A 1 190 ? 21.947 7.907 -16.846 1.00 84.19 190 MET A O 1
ATOM 1472 N N . HIS A 1 191 ? 23.510 7.240 -15.398 1.00 83.69 191 HIS A N 1
ATOM 1473 C CA . HIS A 1 191 ? 23.402 5.826 -15.757 1.00 83.69 191 HIS A CA 1
ATOM 1474 C C . HIS A 1 191 ? 22.298 5.074 -14.989 1.00 83.69 191 HIS A C 1
ATOM 1476 O O . HIS A 1 191 ? 21.903 3.995 -15.417 1.00 83.69 191 HIS A O 1
ATOM 1482 N N . ASN A 1 192 ? 21.790 5.607 -13.867 1.00 87.31 192 ASN A N 1
ATOM 1483 C CA . ASN A 1 192 ? 20.827 4.909 -13.003 1.00 87.31 192 ASN A CA 1
ATOM 1484 C C . ASN A 1 192 ? 19.539 5.700 -12.710 1.00 87.31 192 ASN A C 1
ATOM 1486 O O . ASN A 1 192 ? 18.692 5.215 -11.961 1.00 87.31 192 ASN A O 1
ATOM 1490 N N . TRP A 1 193 ? 19.356 6.888 -13.294 1.00 88.44 193 TRP A N 1
ATOM 1491 C CA . TRP A 1 193 ? 18.276 7.811 -12.926 1.00 88.44 193 TRP A CA 1
ATOM 1492 C C . TRP A 1 193 ? 16.869 7.204 -13.017 1.00 88.44 193 TRP A C 1
ATOM 1494 O O . TRP A 1 193 ? 16.027 7.511 -12.175 1.00 88.44 193 TRP A O 1
ATOM 1504 N N . VAL A 1 194 ? 16.601 6.321 -13.990 1.00 89.56 194 VAL A N 1
ATOM 1505 C CA . VAL A 1 194 ? 15.294 5.645 -14.100 1.00 89.56 194 VAL A CA 1
ATOM 1506 C C . VAL A 1 194 ? 15.100 4.658 -12.959 1.00 89.56 194 VAL A C 1
ATOM 1508 O O . VAL A 1 194 ? 14.061 4.687 -12.305 1.00 89.56 194 VAL A O 1
ATOM 1511 N N . ALA A 1 195 ? 16.099 3.818 -12.681 1.00 90.25 195 ALA A N 1
ATOM 1512 C CA . ALA A 1 195 ? 16.048 2.878 -11.566 1.00 90.25 195 ALA A CA 1
ATOM 1513 C C . ALA A 1 195 ? 15.891 3.620 -10.231 1.00 90.25 195 ALA A C 1
ATOM 1515 O O . ALA A 1 195 ? 15.029 3.264 -9.428 1.00 90.25 195 ALA A O 1
ATOM 1516 N N . TRP A 1 196 ? 16.653 4.699 -10.037 1.00 92.81 196 TRP A N 1
ATOM 1517 C CA . TRP A 1 196 ? 16.545 5.586 -8.881 1.00 92.81 196 TRP A CA 1
ATOM 1518 C C . TRP A 1 196 ? 15.130 6.161 -8.745 1.00 92.81 196 TRP A C 1
ATOM 1520 O O . TRP A 1 196 ? 14.520 6.063 -7.683 1.00 92.81 196 TRP A O 1
ATOM 1530 N N . PHE A 1 197 ? 14.554 6.683 -9.832 1.00 93.38 197 PHE A N 1
ATOM 1531 C CA . PHE A 1 197 ? 13.201 7.243 -9.834 1.00 93.38 197 PHE A CA 1
ATOM 1532 C C . PHE A 1 197 ? 12.127 6.190 -9.530 1.00 93.38 197 PHE A C 1
ATOM 1534 O O . PHE A 1 197 ? 11.160 6.459 -8.810 1.00 93.38 197 PHE A O 1
ATOM 1541 N N . VAL A 1 198 ? 12.300 4.974 -10.053 1.00 93.19 198 VAL A N 1
ATOM 1542 C CA . VAL A 1 198 ? 11.408 3.847 -9.770 1.00 93.19 198 VAL A CA 1
ATOM 1543 C C . VAL A 1 198 ? 11.450 3.493 -8.285 1.00 93.19 198 VAL A C 1
ATOM 1545 O O . VAL A 1 198 ? 10.397 3.431 -7.648 1.00 93.19 198 VAL A O 1
ATOM 1548 N N . VAL A 1 199 ? 12.649 3.339 -7.715 1.00 94.31 199 VAL A N 1
ATOM 1549 C CA . VAL A 1 199 ? 12.829 3.027 -6.289 1.00 94.31 199 VAL A CA 1
ATOM 1550 C C . VAL A 1 199 ? 12.315 4.162 -5.400 1.00 94.31 199 VAL A C 1
ATOM 1552 O O . VAL A 1 199 ? 11.627 3.883 -4.423 1.00 94.31 199 VAL A O 1
ATOM 1555 N N . LEU A 1 200 ? 12.528 5.432 -5.758 1.00 93.19 200 LEU A N 1
ATOM 1556 C CA . LEU A 1 200 ? 11.945 6.563 -5.031 1.00 93.19 200 LEU A CA 1
ATOM 1557 C C . LEU A 1 200 ? 10.412 6.472 -4.985 1.00 93.19 200 LEU A C 1
ATOM 1559 O O . LEU A 1 200 ? 9.811 6.621 -3.920 1.00 93.19 200 LEU A O 1
ATOM 1563 N N . GLY A 1 201 ? 9.767 6.231 -6.130 1.00 94.06 201 GLY A N 1
ATOM 1564 C CA . GLY A 1 201 ? 8.311 6.085 -6.171 1.00 94.06 201 GLY A CA 1
ATOM 1565 C C . GLY A 1 201 ? 7.817 4.893 -5.343 1.00 94.06 201 GLY A C 1
ATOM 1566 O O . GLY A 1 201 ? 6.777 5.016 -4.697 1.00 94.06 201 GLY A O 1
ATOM 1567 N N . LEU A 1 202 ? 8.598 3.804 -5.281 1.00 95.25 202 LEU A N 1
ATOM 1568 C CA . LEU A 1 202 ? 8.338 2.655 -4.408 1.00 95.25 202 LEU A CA 1
ATOM 1569 C C . LEU A 1 202 ? 8.432 3.037 -2.922 1.00 95.25 202 LEU A C 1
ATOM 1571 O O . LEU A 1 202 ? 7.530 2.731 -2.149 1.00 95.25 202 LEU A O 1
ATOM 1575 N N . CYS A 1 203 ? 9.466 3.776 -2.507 1.00 95.38 203 CYS A N 1
ATOM 1576 C CA . CYS A 1 203 ? 9.559 4.292 -1.137 1.00 95.38 203 CYS A CA 1
ATOM 1577 C C . CYS A 1 203 ? 8.335 5.146 -0.776 1.00 95.38 203 CYS A C 1
ATOM 1579 O O . CYS A 1 203 ? 7.797 5.047 0.324 1.00 95.38 203 CYS A O 1
ATOM 1581 N N . ILE A 1 204 ? 7.855 5.971 -1.708 1.00 94.19 204 ILE A N 1
ATOM 1582 C CA . ILE A 1 204 ? 6.683 6.819 -1.473 1.00 94.19 204 ILE A CA 1
ATOM 1583 C C . ILE A 1 204 ? 5.405 5.990 -1.350 1.00 94.19 204 ILE A C 1
ATOM 1585 O O . ILE A 1 204 ? 4.608 6.237 -0.439 1.00 94.19 204 ILE A O 1
ATOM 1589 N N . ASP A 1 205 ? 5.190 5.025 -2.245 1.00 94.69 205 ASP A N 1
ATOM 1590 C CA . ASP A 1 205 ? 3.994 4.186 -2.209 1.00 94.69 205 ASP A CA 1
ATOM 1591 C C . ASP A 1 205 ? 3.927 3.347 -0.916 1.00 94.69 205 ASP A C 1
ATOM 1593 O O . ASP A 1 205 ? 2.879 3.315 -0.255 1.00 94.69 205 ASP A O 1
ATOM 1597 N N . LEU A 1 206 ? 5.064 2.805 -0.470 1.00 96.94 206 LEU A N 1
ATOM 1598 C CA . LEU A 1 206 ? 5.184 2.008 0.745 1.00 96.94 206 LEU A CA 1
ATOM 1599 C C . LEU A 1 206 ? 5.073 2.874 2.000 1.00 96.94 206 LEU A C 1
ATOM 1601 O O . LEU A 1 206 ? 4.443 2.450 2.968 1.00 96.94 206 LEU A O 1
ATOM 1605 N N . LEU A 1 207 ? 5.594 4.106 1.985 1.00 96.31 207 LEU A N 1
ATOM 1606 C CA . LEU A 1 207 ? 5.440 5.061 3.086 1.00 96.31 207 LEU A CA 1
ATOM 1607 C C . LEU A 1 207 ? 3.979 5.456 3.287 1.00 96.31 207 LEU A C 1
ATOM 1609 O O . LEU A 1 207 ? 3.476 5.429 4.414 1.00 96.31 207 LEU A O 1
ATOM 1613 N N . VAL A 1 208 ? 3.269 5.775 2.201 1.00 96.12 208 VAL A N 1
ATOM 1614 C CA . VAL A 1 208 ? 1.822 6.017 2.258 1.00 96.12 208 VAL A CA 1
ATOM 1615 C C . VAL A 1 208 ? 1.096 4.769 2.763 1.00 96.12 208 VAL A C 1
ATOM 1617 O O . VAL A 1 208 ? 0.207 4.886 3.608 1.00 96.12 208 VAL A O 1
ATOM 1620 N N . GLY A 1 209 ? 1.495 3.584 2.294 1.00 96.50 209 GLY A N 1
ATOM 1621 C CA . GLY A 1 209 ? 0.978 2.299 2.752 1.00 96.50 209 GLY A CA 1
ATOM 1622 C C . GLY A 1 209 ? 1.118 2.108 4.262 1.00 96.50 209 GLY A C 1
ATOM 1623 O O . GLY A 1 209 ? 0.118 1.935 4.963 1.00 96.50 209 GLY A O 1
ATOM 1624 N N . ALA A 1 210 ? 2.346 2.186 4.770 1.00 97.06 210 ALA A N 1
ATOM 1625 C CA . ALA A 1 210 ? 2.687 1.979 6.172 1.00 97.06 210 ALA A CA 1
ATOM 1626 C C . ALA A 1 210 ? 1.942 2.967 7.078 1.00 97.06 210 ALA A C 1
ATOM 1628 O O . ALA A 1 210 ? 1.221 2.558 7.992 1.00 97.06 210 ALA A O 1
ATOM 1629 N N . VAL A 1 211 ? 2.023 4.266 6.773 1.00 96.12 211 VAL A N 1
ATOM 1630 C CA . VAL A 1 211 ? 1.317 5.303 7.534 1.00 96.12 211 VAL A CA 1
ATOM 1631 C C . VAL A 1 211 ? -0.198 5.110 7.447 1.00 96.12 211 VAL A C 1
ATOM 1633 O O . VAL A 1 211 ? -0.898 5.268 8.450 1.00 96.12 211 VAL A O 1
ATOM 1636 N N . GLY A 1 212 ? -0.728 4.745 6.278 1.00 95.81 212 GLY A N 1
ATOM 1637 C CA . GLY A 1 212 ? -2.147 4.474 6.073 1.00 95.81 212 GLY A CA 1
ATOM 1638 C C . GLY A 1 212 ? -2.677 3.413 7.035 1.00 95.81 212 GLY A C 1
ATOM 1639 O O . GLY A 1 212 ? -3.691 3.645 7.697 1.00 95.81 212 GLY A O 1
ATOM 1640 N N . TYR A 1 213 ? -1.976 2.286 7.181 1.00 96.25 213 TYR A N 1
ATOM 1641 C CA . TYR A 1 213 ? -2.382 1.227 8.108 1.00 96.25 213 TYR A CA 1
ATOM 1642 C C . TYR A 1 213 ? -2.143 1.572 9.580 1.00 96.25 213 TYR A C 1
ATOM 1644 O O . TYR A 1 213 ? -3.031 1.326 10.399 1.00 96.25 213 TYR A O 1
ATOM 1652 N N . ILE A 1 214 ? -0.991 2.163 9.922 1.00 94.25 214 ILE A N 1
ATOM 1653 C CA . ILE A 1 214 ? -0.655 2.537 11.309 1.00 94.25 214 ILE A CA 1
ATOM 1654 C C . ILE A 1 214 ? -1.642 3.586 11.836 1.00 94.25 214 ILE A C 1
ATOM 1656 O O . ILE A 1 214 ? -2.116 3.498 12.967 1.00 94.25 214 ILE A O 1
ATOM 1660 N N . SER A 1 215 ? -2.015 4.553 10.996 1.00 93.00 215 SER A N 1
ATOM 1661 C CA . SER A 1 215 ? -2.947 5.620 11.368 1.00 93.00 215 SER A CA 1
ATOM 1662 C C . SER A 1 215 ? -4.408 5.177 11.448 1.00 93.00 215 SER A C 1
ATOM 1664 O O . SER A 1 215 ? -5.232 5.968 11.901 1.00 93.00 215 SER A O 1
ATOM 1666 N N . ALA A 1 216 ? -4.754 3.950 11.033 1.00 91.62 216 ALA A N 1
ATOM 1667 C CA . ALA A 1 216 ? -6.133 3.474 10.934 1.00 91.62 216 ALA A CA 1
ATOM 1668 C C . ALA A 1 216 ? -6.815 3.310 12.298 1.00 91.62 216 ALA A C 1
ATOM 1670 O O . ALA A 1 216 ? -6.867 2.215 12.871 1.00 91.62 216 ALA A O 1
ATOM 1671 N N . GLY A 1 217 ? -7.388 4.405 12.791 1.00 88.56 217 GLY A N 1
ATOM 1672 C CA . GLY A 1 217 ? -8.091 4.462 14.061 1.00 88.56 217 GLY A CA 1
ATOM 1673 C C . GLY A 1 217 ? -8.752 5.813 14.323 1.00 88.56 217 GLY A C 1
ATOM 1674 O O . GLY A 1 217 ? -8.673 6.752 13.528 1.00 88.56 217 GLY A O 1
ATOM 1675 N N . LYS A 1 218 ? -9.405 5.900 15.484 1.00 86.81 218 LYS A N 1
ATOM 1676 C CA . LYS A 1 218 ? -10.230 7.050 15.889 1.00 86.81 218 LYS A CA 1
ATOM 1677 C C . LYS A 1 218 ? -9.428 8.318 16.164 1.00 86.81 218 LYS A C 1
ATOM 1679 O O . LYS A 1 218 ? -9.943 9.429 16.032 1.00 86.81 218 LYS A O 1
ATOM 1684 N N . LEU A 1 219 ? -8.159 8.169 16.546 1.00 87.56 219 LEU A N 1
ATOM 1685 C CA . LEU A 1 219 ? -7.307 9.304 16.890 1.00 87.56 219 LEU A CA 1
ATOM 1686 C C . LEU A 1 219 ? -7.178 10.294 15.725 1.00 87.56 219 LEU A C 1
ATOM 1688 O O . LEU A 1 219 ? -7.293 11.492 15.951 1.00 87.56 219 LEU A O 1
ATOM 1692 N N . LEU A 1 220 ? -7.033 9.811 14.488 1.00 89.06 220 LEU A N 1
ATOM 1693 C CA . LEU A 1 220 ? -6.851 10.649 13.293 1.00 89.06 220 LEU A CA 1
ATOM 1694 C C . LEU A 1 220 ? -8.091 10.706 12.381 1.00 89.06 220 LEU A C 1
ATOM 1696 O O . LEU A 1 220 ? -8.009 11.249 11.283 1.00 89.06 220 LEU A O 1
ATOM 1700 N N . ARG A 1 221 ? -9.242 10.173 12.824 1.00 88.12 221 ARG A N 1
ATOM 1701 C CA . ARG A 1 221 ? -10.489 10.079 12.032 1.00 88.12 221 ARG A CA 1
ATOM 1702 C C . ARG A 1 221 ? -10.293 9.382 10.679 1.00 88.12 221 ARG A C 1
ATOM 1704 O O . ARG A 1 221 ? -10.750 9.845 9.625 1.00 88.12 221 ARG A O 1
ATOM 1711 N N . THR A 1 222 ? -9.516 8.305 10.694 1.00 91.25 222 THR A N 1
ATOM 1712 C CA . THR A 1 222 ? -9.240 7.479 9.516 1.00 91.25 222 THR A CA 1
ATOM 1713 C C . THR A 1 222 ? -9.647 6.031 9.775 1.00 91.25 222 THR A C 1
ATOM 1715 O O . THR A 1 222 ? -8.984 5.091 9.343 1.00 91.25 222 THR A O 1
ATOM 1718 N N . GLU A 1 223 ? -10.731 5.820 10.509 1.00 91.94 223 GLU A N 1
ATOM 1719 C CA . GLU A 1 223 ? -11.253 4.499 10.827 1.00 91.94 223 GLU A CA 1
ATOM 1720 C C . GLU A 1 223 ? -11.602 3.695 9.570 1.00 91.94 223 GLU A C 1
ATOM 1722 O O . GLU A 1 223 ? -11.959 4.237 8.522 1.00 91.94 223 GLU A O 1
ATOM 1727 N N . VAL A 1 224 ? -11.526 2.372 9.704 1.00 94.00 224 VAL A N 1
ATOM 1728 C CA . VAL A 1 224 ? -12.103 1.446 8.732 1.00 94.00 224 VAL A CA 1
ATOM 1729 C C . VAL A 1 224 ? -13.618 1.462 8.896 1.00 94.00 224 VAL A C 1
ATOM 1731 O O . VAL A 1 224 ? -14.127 1.088 9.949 1.00 94.00 224 VAL A O 1
ATOM 1734 N N . ILE A 1 225 ? -14.324 1.909 7.857 1.00 93.38 225 ILE A N 1
ATOM 1735 C CA . ILE A 1 225 ? -15.791 1.945 7.815 1.00 93.38 225 ILE A CA 1
ATOM 1736 C C . ILE A 1 225 ? -16.324 0.563 7.427 1.00 93.38 225 ILE A C 1
ATOM 1738 O O . ILE A 1 225 ? -17.282 0.072 8.018 1.00 93.38 225 ILE A O 1
ATOM 1742 N N . SER A 1 226 ? -15.688 -0.084 6.451 1.00 95.38 226 SER A N 1
ATOM 1743 C CA . SER A 1 226 ? -16.015 -1.449 6.039 1.00 95.38 226 SER A CA 1
ATOM 1744 C C . SER A 1 226 ? -14.803 -2.185 5.494 1.00 95.38 226 SER A C 1
ATOM 1746 O O . SER A 1 226 ? -13.827 -1.567 5.070 1.00 95.38 226 SER A O 1
ATOM 1748 N N . VAL A 1 227 ? -14.918 -3.509 5.433 1.00 96.75 227 VAL A N 1
ATOM 1749 C CA . VAL A 1 227 ? -13.977 -4.403 4.752 1.00 96.75 227 VAL A CA 1
ATOM 1750 C C . VAL A 1 227 ? -14.749 -5.199 3.697 1.00 96.75 227 VAL A C 1
ATOM 1752 O O . VAL A 1 227 ? -15.910 -5.546 3.930 1.00 96.75 227 VAL A O 1
ATOM 1755 N N . ASP A 1 228 ? -14.152 -5.464 2.535 1.00 96.38 228 ASP A N 1
ATOM 1756 C CA . ASP A 1 228 ? -14.705 -6.396 1.551 1.00 96.38 228 ASP A CA 1
ATOM 1757 C C . ASP A 1 228 ? -14.819 -7.768 2.208 1.00 96.38 228 ASP A C 1
ATOM 1759 O O . ASP A 1 228 ? -13.859 -8.297 2.761 1.00 96.38 228 ASP A O 1
ATOM 1763 N N . ASP A 1 229 ? -16.019 -8.329 2.187 1.00 94.25 229 ASP A N 1
ATOM 1764 C CA . ASP A 1 229 ? -16.333 -9.602 2.811 1.00 94.25 229 ASP A CA 1
ATOM 1765 C C . ASP A 1 229 ? -16.447 -10.752 1.805 1.00 94.25 229 ASP A C 1
ATOM 1767 O O . ASP A 1 229 ? -16.937 -11.826 2.144 1.00 94.25 229 ASP A O 1
ATOM 1771 N N . SER A 1 230 ? -15.997 -10.542 0.565 1.00 96.19 230 SER A N 1
ATOM 1772 C CA . SER A 1 230 ? -15.980 -11.573 -0.469 1.00 96.19 230 SER A CA 1
ATOM 1773 C C . SER A 1 230 ? -14.666 -12.326 -0.560 1.00 96.19 230 SER A C 1
ATOM 1775 O O . SER A 1 230 ? -13.589 -11.740 -0.630 1.00 96.19 230 SER A O 1
ATOM 1777 N N . TRP A 1 231 ? -14.777 -13.641 -0.712 1.00 96.25 231 TRP A N 1
ATOM 1778 C CA . TRP A 1 231 ? -13.645 -14.513 -1.002 1.00 96.25 231 TRP A CA 1
ATOM 1779 C C . TRP A 1 231 ? -12.821 -14.046 -2.214 1.00 96.25 231 TRP A C 1
ATOM 1781 O O . TRP A 1 231 ? -11.606 -13.900 -2.117 1.00 96.25 231 TRP A O 1
ATOM 1791 N N . LEU A 1 232 ? -13.479 -13.744 -3.341 1.00 96.75 232 LEU A N 1
ATOM 1792 C CA . LEU A 1 232 ? -12.787 -13.339 -4.567 1.00 96.75 232 LEU A CA 1
ATOM 1793 C C . LEU A 1 232 ? -12.011 -12.024 -4.389 1.00 96.75 232 LEU A C 1
ATOM 1795 O O . LEU A 1 232 ? -10.895 -11.908 -4.885 1.00 96.75 232 LEU A O 1
ATOM 1799 N N . GLY A 1 233 ? -12.572 -11.045 -3.668 1.00 96.69 233 GLY A N 1
ATOM 1800 C CA . GLY A 1 233 ? -11.877 -9.792 -3.367 1.00 96.69 233 GLY A CA 1
ATOM 1801 C C . GLY A 1 233 ? -10.579 -10.034 -2.603 1.00 96.69 233 GLY A C 1
ATOM 1802 O O . GLY A 1 233 ? -9.532 -9.522 -2.998 1.00 96.69 233 GLY A O 1
ATOM 1803 N N . TRP A 1 234 ? -10.634 -10.883 -1.576 1.00 97.94 234 TRP A N 1
ATOM 1804 C CA . TRP A 1 234 ? -9.466 -11.270 -0.790 1.00 97.94 234 TRP A CA 1
ATOM 1805 C C . TRP A 1 234 ? -8.425 -12.019 -1.618 1.00 97.94 234 TRP A C 1
ATOM 1807 O O . TRP A 1 234 ? -7.279 -11.586 -1.646 1.00 97.94 234 TRP A O 1
ATOM 1817 N N . VAL A 1 235 ? -8.804 -13.079 -2.338 1.00 97.69 235 VAL A N 1
ATOM 1818 C CA . VAL A 1 235 ? -7.855 -13.872 -3.140 1.00 97.69 235 VAL A CA 1
ATOM 1819 C C . VAL A 1 235 ? -7.124 -12.997 -4.149 1.00 97.69 235 VAL A C 1
ATOM 1821 O O . VAL A 1 235 ? -5.899 -12.950 -4.137 1.00 97.69 235 VAL A O 1
ATOM 1824 N N . VAL A 1 236 ? -7.859 -12.253 -4.980 1.00 97.19 236 VAL A N 1
ATOM 1825 C CA . VAL A 1 236 ? -7.258 -11.442 -6.050 1.00 97.19 236 VAL A CA 1
ATOM 1826 C C . VAL A 1 236 ? -6.399 -10.304 -5.477 1.00 97.19 236 VAL A C 1
ATOM 1828 O O . VAL A 1 236 ? -5.410 -9.894 -6.086 1.00 97.19 236 VAL A O 1
ATOM 1831 N N . CYS A 1 237 ? -6.727 -9.804 -4.282 1.00 97.56 237 CYS A N 1
ATOM 1832 C CA . CYS A 1 237 ? -5.876 -8.850 -3.582 1.00 97.56 237 CYS A CA 1
ATOM 1833 C C . CYS A 1 237 ? -4.595 -9.506 -3.053 1.00 97.56 237 CYS A C 1
ATOM 1835 O O . CYS A 1 237 ? -3.511 -9.006 -3.342 1.00 97.56 237 CYS A O 1
ATOM 1837 N N . LEU A 1 238 ? -4.701 -10.613 -2.313 1.00 97.00 238 LEU A N 1
ATOM 1838 C CA . LEU A 1 238 ? -3.573 -11.246 -1.625 1.00 97.00 238 LEU A CA 1
ATOM 1839 C C . LEU A 1 238 ? -2.545 -11.840 -2.593 1.00 97.00 238 LEU A C 1
ATOM 1841 O O . LEU A 1 238 ? -1.352 -11.713 -2.334 1.00 97.00 238 LEU A O 1
ATOM 1845 N N . VAL A 1 239 ? -2.966 -12.389 -3.741 1.00 96.75 239 VAL A N 1
ATOM 1846 C CA . VAL A 1 239 ? -2.033 -12.899 -4.770 1.00 96.75 239 VAL A CA 1
ATOM 1847 C C . VAL A 1 239 ? -1.116 -11.820 -5.354 1.00 96.75 239 VAL A C 1
ATOM 1849 O O . VAL A 1 239 ? -0.102 -12.148 -5.958 1.00 96.75 239 VAL A O 1
ATOM 1852 N N . CYS A 1 240 ? -1.431 -10.534 -5.161 1.00 95.69 240 CYS A N 1
ATOM 1853 C CA . CYS A 1 240 ? -0.576 -9.421 -5.579 1.00 95.69 240 CYS A CA 1
ATOM 1854 C C . CYS A 1 240 ? 0.581 -9.131 -4.604 1.00 95.69 240 CYS A C 1
ATOM 1856 O O . CYS A 1 240 ? 1.360 -8.213 -4.865 1.00 95.69 240 CYS A O 1
ATOM 1858 N N . TYR A 1 241 ? 0.668 -9.832 -3.470 1.00 96.31 241 TYR A N 1
ATOM 1859 C CA . TYR A 1 241 ? 1.643 -9.570 -2.411 1.00 96.31 241 TYR A CA 1
ATOM 1860 C C . TYR A 1 241 ? 2.376 -10.850 -2.007 1.00 96.31 241 TYR A C 1
ATOM 1862 O O . TYR A 1 241 ? 1.852 -11.955 -2.153 1.00 96.31 241 TYR A O 1
ATOM 1870 N N . ALA A 1 242 ? 3.599 -10.708 -1.492 1.00 93.88 242 ALA A N 1
ATOM 1871 C CA . ALA A 1 242 ? 4.320 -11.826 -0.893 1.00 93.88 242 ALA A CA 1
ATOM 1872 C C . ALA A 1 242 ? 3.529 -12.403 0.304 1.00 93.88 242 ALA A C 1
ATOM 1874 O O . ALA A 1 242 ? 2.855 -11.638 1.000 1.00 93.88 242 ALA A O 1
ATOM 1875 N N . PRO A 1 243 ? 3.582 -13.726 0.540 1.00 94.00 243 PRO A N 1
ATOM 1876 C CA . PRO A 1 243 ? 4.317 -14.743 -0.229 1.00 94.00 243 PRO A CA 1
ATOM 1877 C C . PRO A 1 243 ? 3.617 -15.149 -1.539 1.00 94.00 243 PRO A C 1
ATOM 1879 O O . PRO A 1 243 ? 4.255 -15.658 -2.452 1.00 94.00 243 PRO A O 1
ATOM 1882 N N . PHE A 1 244 ? 2.309 -14.910 -1.666 1.00 94.75 244 PHE A N 1
ATOM 1883 C CA . PHE A 1 244 ? 1.485 -15.481 -2.737 1.00 94.75 244 PHE A CA 1
ATOM 1884 C C . PHE A 1 244 ? 1.915 -15.047 -4.140 1.00 94.75 244 PHE A C 1
ATOM 1886 O O . PHE A 1 244 ? 1.860 -15.837 -5.082 1.00 94.75 244 PHE A O 1
ATOM 1893 N N . PHE A 1 245 ? 2.393 -13.810 -4.272 1.00 93.06 245 PHE A N 1
ATOM 1894 C CA . PHE A 1 245 ? 2.889 -13.281 -5.537 1.00 93.06 245 PHE A CA 1
ATOM 1895 C C . PHE A 1 245 ? 4.073 -14.075 -6.100 1.00 93.06 245 PHE A C 1
ATOM 1897 O O . PHE A 1 245 ? 4.241 -14.110 -7.313 1.00 93.06 245 PHE A O 1
ATOM 1904 N N . GLN A 1 246 ? 4.861 -14.760 -5.264 1.00 90.56 246 GLN A N 1
ATOM 1905 C CA . GLN A 1 246 ? 5.964 -15.601 -5.743 1.00 90.56 246 GLN A CA 1
ATOM 1906 C C . GLN A 1 246 ? 5.451 -16.747 -6.625 1.00 90.56 246 GLN A C 1
ATOM 1908 O O . GLN A 1 246 ? 6.049 -17.036 -7.654 1.00 90.56 246 GLN A O 1
ATOM 1913 N N . TYR A 1 247 ? 4.295 -17.332 -6.297 1.00 91.19 247 TYR A N 1
ATOM 1914 C CA . TYR A 1 247 ? 3.674 -18.376 -7.118 1.00 91.19 247 TYR A CA 1
ATOM 1915 C C . TYR A 1 247 ? 3.079 -17.827 -8.414 1.00 91.19 247 TYR A C 1
ATOM 1917 O O . TYR A 1 247 ? 3.127 -18.494 -9.443 1.00 91.19 247 TYR A O 1
ATOM 1925 N N . VAL A 1 248 ? 2.546 -16.599 -8.386 1.00 93.00 248 VAL A N 1
ATOM 1926 C CA . VAL A 1 248 ? 2.133 -15.905 -9.616 1.00 93.00 248 VAL A CA 1
ATOM 1927 C C . VAL A 1 248 ? 3.353 -15.665 -10.503 1.00 93.00 248 VAL A C 1
ATOM 1929 O O . VAL A 1 248 ? 3.287 -15.931 -11.698 1.00 93.00 248 VAL A O 1
ATOM 1932 N N . LYS A 1 249 ? 4.483 -15.254 -9.910 1.00 90.94 249 LYS A N 1
ATOM 1933 C CA . LYS A 1 249 ? 5.739 -15.008 -10.623 1.00 90.94 249 LYS A CA 1
ATOM 1934 C C . LYS A 1 249 ? 6.196 -16.238 -11.407 1.00 90.94 249 LYS A C 1
ATOM 1936 O O . LYS A 1 249 ? 6.544 -16.076 -12.565 1.00 90.94 249 LYS A O 1
ATOM 1941 N N . LEU A 1 250 ? 6.067 -17.452 -10.863 1.00 90.88 250 LEU A N 1
ATOM 1942 C CA . LEU A 1 250 ? 6.403 -18.696 -11.584 1.00 90.88 250 LEU A CA 1
ATOM 1943 C C . LEU A 1 250 ? 5.683 -18.843 -12.939 1.00 90.88 250 LEU A C 1
ATOM 1945 O O . LEU A 1 250 ? 6.195 -19.501 -13.840 1.00 90.88 250 LEU A O 1
ATOM 1949 N N . LEU A 1 251 ? 4.494 -18.249 -13.081 1.00 90.12 251 LEU A N 1
ATOM 1950 C CA . LEU A 1 251 ? 3.691 -18.288 -14.305 1.00 90.12 251 LEU A CA 1
ATOM 1951 C C . LEU A 1 251 ? 3.855 -17.037 -15.177 1.00 90.12 251 LEU A C 1
ATOM 1953 O O . LEU A 1 251 ? 3.475 -17.060 -16.346 1.00 90.12 251 LEU A O 1
ATOM 1957 N N . THR A 1 252 ? 4.348 -15.934 -14.610 1.00 92.62 252 THR A N 1
ATOM 1958 C CA . THR A 1 252 ? 4.371 -14.618 -15.269 1.00 92.62 252 THR A CA 1
ATOM 1959 C C . THR A 1 252 ? 5.770 -14.056 -15.501 1.00 92.62 252 THR A C 1
ATOM 1961 O O . THR A 1 252 ? 5.902 -12.984 -16.091 1.00 92.62 252 THR A O 1
ATOM 1964 N N . GLU A 1 253 ? 6.803 -14.720 -14.989 1.00 90.56 253 GLU A N 1
ATOM 1965 C CA . GLU A 1 253 ? 8.199 -14.334 -15.169 1.00 90.56 253 GLU A CA 1
ATOM 1966 C C . GLU A 1 253 ? 8.576 -14.353 -16.649 1.00 90.56 253 GLU A C 1
ATOM 1968 O O . GLU A 1 253 ? 8.155 -15.236 -17.402 1.00 90.56 253 GLU A O 1
ATOM 1973 N N . GLN A 1 254 ? 9.323 -13.329 -17.060 1.00 89.44 254 GLN A N 1
ATOM 1974 C CA . GLN A 1 254 ? 9.828 -13.249 -18.423 1.00 89.44 254 GLN A CA 1
ATOM 1975 C C . GLN A 1 254 ? 10.879 -14.344 -18.638 1.00 89.44 254 GLN A C 1
ATOM 1977 O O . GLN A 1 254 ? 11.547 -14.773 -17.697 1.00 89.44 254 GLN A O 1
ATOM 1982 N N . LYS A 1 255 ? 10.978 -14.844 -19.869 1.00 89.12 255 LYS A N 1
ATOM 1983 C CA . LYS A 1 255 ? 11.935 -15.893 -20.252 1.00 89.12 255 LYS A CA 1
ATOM 1984 C C . LYS A 1 255 ? 13.366 -15.387 -20.385 1.00 89.12 255 LYS A C 1
ATOM 1986 O O . LYS A 1 255 ? 14.293 -16.190 -20.414 1.00 89.12 255 LYS A O 1
ATOM 1991 N N . ASP A 1 256 ? 13.521 -14.077 -20.427 1.00 85.75 256 ASP A N 1
ATOM 1992 C CA . ASP A 1 256 ? 14.770 -13.343 -20.453 1.00 85.75 256 ASP A CA 1
ATOM 1993 C C . ASP A 1 256 ? 14.843 -12.377 -19.255 1.00 85.75 256 ASP A C 1
ATOM 1995 O O . ASP A 1 256 ? 13.850 -12.130 -18.564 1.00 85.75 256 ASP A O 1
ATOM 1999 N N . GLU A 1 257 ? 16.036 -11.844 -18.995 1.00 87.12 257 GLU A N 1
ATOM 2000 C CA . GLU A 1 257 ? 16.275 -10.830 -17.956 1.00 87.12 257 GLU A CA 1
ATOM 2001 C C . GLU A 1 257 ? 16.384 -9.412 -18.542 1.00 87.12 257 GLU A C 1
ATOM 2003 O O . GLU A 1 257 ? 16.805 -8.487 -17.845 1.00 87.12 257 GLU A O 1
ATOM 2008 N N . LEU A 1 258 ? 16.033 -9.232 -19.821 1.00 91.00 258 LEU A N 1
ATOM 2009 C CA . LEU A 1 258 ? 16.219 -7.965 -20.514 1.00 91.00 258 LEU A CA 1
ATOM 2010 C C . LEU A 1 258 ? 15.124 -6.972 -20.130 1.00 91.00 258 LEU A C 1
ATOM 2012 O O . LEU A 1 258 ? 13.963 -7.303 -19.887 1.00 91.00 258 LEU A O 1
ATOM 2016 N N . LEU A 1 259 ? 15.509 -5.705 -20.104 1.00 92.00 259 LEU A N 1
ATOM 2017 C CA . LEU A 1 259 ? 14.633 -4.575 -19.860 1.00 92.00 259 LEU A CA 1
ATOM 2018 C C . LEU A 1 259 ? 14.676 -3.612 -21.045 1.00 92.00 259 LEU A C 1
ATOM 2020 O O . LEU A 1 259 ? 15.467 -3.727 -21.981 1.00 92.00 259 LEU A O 1
ATOM 2024 N N . TRP A 1 260 ? 13.821 -2.595 -20.997 1.00 93.88 260 TRP A N 1
ATOM 2025 C CA . TRP A 1 260 ? 13.756 -1.570 -22.041 1.00 93.88 260 TRP A CA 1
ATOM 2026 C C . TRP A 1 260 ? 15.088 -0.827 -22.267 1.00 93.88 260 TRP A C 1
ATOM 2028 O O . TRP A 1 260 ? 15.330 -0.349 -23.374 1.00 93.88 260 TRP A O 1
ATOM 2038 N N . THR A 1 261 ? 15.954 -0.752 -21.249 1.00 91.94 261 THR A N 1
ATOM 2039 C CA . THR A 1 261 ? 17.307 -0.175 -21.340 1.00 91.94 261 THR A CA 1
ATOM 2040 C C . THR A 1 261 ? 18.283 -1.037 -22.134 1.00 91.94 261 THR A C 1
ATOM 2042 O O . THR A 1 261 ? 19.262 -0.509 -22.645 1.00 91.94 261 THR A O 1
ATOM 2045 N N . ASP A 1 262 ? 18.022 -2.339 -22.257 1.00 92.94 262 ASP A N 1
ATOM 2046 C CA . ASP A 1 262 ? 18.821 -3.245 -23.090 1.00 92.94 262 ASP A CA 1
ATOM 2047 C C . ASP A 1 262 ? 18.377 -3.199 -24.556 1.00 92.94 262 ASP A C 1
ATOM 2049 O O . ASP A 1 262 ? 19.118 -3.610 -25.449 1.00 92.94 262 ASP A O 1
ATOM 2053 N N . TRP A 1 263 ? 17.160 -2.706 -24.812 1.00 94.62 263 TRP A N 1
ATOM 2054 C CA . TRP A 1 263 ? 16.609 -2.514 -26.153 1.00 94.62 263 TRP A CA 1
ATOM 2055 C C . TRP A 1 263 ? 16.984 -1.157 -26.756 1.00 94.62 263 TRP A C 1
ATOM 2057 O O . TRP A 1 263 ? 17.354 -1.076 -27.928 1.00 94.62 263 TRP A O 1
ATOM 2067 N N . LEU A 1 264 ? 16.865 -0.082 -25.973 1.00 94.62 264 LEU A N 1
ATOM 2068 C CA . LEU A 1 264 ? 17.053 1.290 -26.439 1.00 94.62 264 LEU A CA 1
ATOM 2069 C C . LEU A 1 264 ? 18.275 1.923 -25.787 1.00 94.62 264 LEU A C 1
ATOM 2071 O O . LEU A 1 264 ? 18.434 1.874 -24.570 1.00 94.62 264 LEU A O 1
ATOM 2075 N N . SER A 1 265 ? 19.086 2.602 -26.597 1.00 92.81 265 SER A N 1
ATOM 2076 C CA . SER A 1 265 ? 20.272 3.316 -26.131 1.00 92.81 265 SER A CA 1
ATOM 2077 C C . SER A 1 265 ? 20.037 4.838 -26.066 1.00 92.81 265 SER A C 1
ATOM 2079 O O . SER A 1 265 ? 19.243 5.360 -26.858 1.00 92.81 265 SER A O 1
ATOM 2081 N N . PRO A 1 266 ? 20.702 5.586 -25.158 1.00 91.62 266 PRO A N 1
ATOM 2082 C CA . PRO A 1 266 ? 20.482 7.029 -24.979 1.00 91.62 266 PRO A CA 1
ATOM 2083 C C . PRO A 1 266 ? 20.721 7.902 -26.222 1.00 91.62 266 PRO A C 1
ATOM 2085 O O . PRO A 1 266 ? 20.217 9.027 -26.282 1.00 91.62 266 PRO A O 1
ATOM 2088 N N . GLU A 1 267 ? 21.464 7.402 -27.213 1.00 93.31 267 GLU A N 1
ATOM 2089 C CA . GLU A 1 267 ? 21.717 8.070 -28.496 1.00 93.31 267 GLU A CA 1
ATOM 2090 C C . GLU A 1 267 ? 20.469 8.101 -29.397 1.00 93.31 267 GLU A C 1
ATOM 2092 O O . GLU A 1 267 ? 20.395 8.895 -30.337 1.00 93.31 267 GLU A O 1
ATOM 2097 N N . GLN A 1 268 ? 19.472 7.255 -29.124 1.00 95.75 268 GLN A N 1
ATOM 2098 C CA . GLN A 1 268 ? 18.257 7.136 -29.925 1.00 95.75 268 GLN A CA 1
ATOM 2099 C C . GLN A 1 268 ? 17.144 8.040 -29.369 1.00 95.75 268 GLN A C 1
ATOM 2101 O O . GLN A 1 268 ? 16.786 7.920 -28.198 1.00 95.75 268 GLN A O 1
ATOM 2106 N N . PRO A 1 269 ? 16.475 8.880 -30.184 1.00 96.19 269 PRO A N 1
ATOM 2107 C CA . PRO A 1 269 ? 15.342 9.686 -29.713 1.00 96.19 269 PRO A CA 1
ATOM 2108 C C . PRO A 1 269 ? 14.204 8.858 -29.094 1.00 96.19 269 PRO A C 1
ATOM 2110 O O . PRO A 1 269 ? 13.532 9.311 -28.165 1.00 96.19 269 PRO A O 1
ATOM 2113 N N . LEU A 1 270 ? 14.009 7.624 -29.575 1.00 96.38 270 LEU A N 1
ATOM 2114 C CA . LEU A 1 270 ? 13.004 6.700 -29.050 1.00 96.38 270 LEU A CA 1
ATOM 2115 C C . LEU A 1 270 ? 13.250 6.347 -27.575 1.00 96.38 270 LEU A C 1
ATOM 2117 O O . LEU A 1 270 ? 12.278 6.219 -26.835 1.00 96.38 270 LEU A O 1
ATOM 2121 N N . TYR A 1 271 ? 14.511 6.273 -27.129 1.00 94.81 271 TYR A N 1
ATOM 2122 C CA . TYR A 1 271 ? 14.863 6.044 -25.724 1.00 94.81 271 TYR A CA 1
ATOM 2123 C C . TYR A 1 271 ? 14.195 7.071 -24.810 1.00 94.81 271 TYR A C 1
ATOM 2125 O O . TYR A 1 271 ? 13.539 6.714 -23.835 1.00 94.81 271 TYR A O 1
ATOM 2133 N N . TRP A 1 272 ? 14.296 8.353 -25.159 1.00 94.12 272 TRP A N 1
ATOM 2134 C CA . TRP A 1 272 ? 13.764 9.446 -24.347 1.00 94.12 272 TRP A CA 1
ATOM 2135 C C . TRP A 1 272 ? 12.238 9.483 -24.338 1.00 94.12 272 TRP A C 1
ATOM 2137 O O . TRP A 1 272 ? 11.636 9.752 -23.298 1.00 94.12 272 TRP A O 1
ATOM 2147 N N . ILE A 1 273 ? 11.604 9.155 -25.467 1.00 96.50 273 ILE A N 1
ATOM 2148 C CA . ILE A 1 273 ? 10.145 9.008 -25.543 1.00 96.50 273 ILE A CA 1
ATOM 2149 C C . ILE A 1 273 ? 9.693 7.851 -24.643 1.00 96.50 273 ILE A C 1
ATOM 2151 O O . ILE A 1 273 ? 8.768 8.013 -23.847 1.00 96.50 273 ILE A O 1
ATOM 2155 N N . TRP A 1 274 ? 10.365 6.701 -24.724 1.00 96.94 274 TRP A N 1
ATOM 2156 C CA . TRP A 1 274 ? 10.029 5.517 -23.936 1.00 96.94 274 TRP A CA 1
ATOM 2157 C C . TRP A 1 274 ? 10.237 5.747 -22.435 1.00 96.94 274 TRP A C 1
ATOM 2159 O O . TRP A 1 274 ? 9.340 5.486 -21.631 1.00 96.94 274 TRP A O 1
ATOM 2169 N N . ALA A 1 275 ? 11.372 6.343 -22.064 1.00 94.75 275 ALA A N 1
ATOM 2170 C CA . ALA A 1 275 ? 11.676 6.739 -20.696 1.00 94.75 275 ALA A CA 1
ATOM 2171 C C . ALA A 1 275 ? 10.625 7.719 -20.149 1.00 94.75 275 ALA A C 1
ATOM 2173 O O . ALA A 1 275 ? 10.141 7.545 -19.030 1.00 94.75 275 ALA A O 1
ATOM 2174 N N . ALA A 1 276 ? 10.201 8.709 -20.945 1.00 95.50 276 ALA A N 1
ATOM 2175 C CA . ALA A 1 276 ? 9.151 9.647 -20.552 1.00 95.50 276 ALA A CA 1
ATOM 2176 C C . ALA A 1 276 ? 7.807 8.945 -20.293 1.00 95.50 276 ALA A C 1
ATOM 2178 O O . ALA A 1 276 ? 7.105 9.305 -19.343 1.00 95.50 276 ALA A O 1
ATOM 2179 N N . LEU A 1 277 ? 7.451 7.924 -21.081 1.00 97.19 277 LEU A N 1
ATOM 2180 C CA . LEU A 1 277 ? 6.244 7.122 -20.859 1.00 97.19 277 LEU A CA 1
ATOM 2181 C C . LEU A 1 277 ? 6.332 6.305 -19.562 1.00 97.19 277 LEU A C 1
ATOM 2183 O O . LEU A 1 277 ? 5.387 6.329 -18.771 1.00 97.19 277 LEU A O 1
ATOM 2187 N N . ILE A 1 278 ? 7.467 5.644 -19.309 1.00 96.31 278 ILE A N 1
ATOM 2188 C CA . ILE A 1 278 ? 7.724 4.883 -18.073 1.00 96.31 278 ILE A CA 1
ATOM 2189 C C . ILE A 1 278 ? 7.629 5.797 -16.849 1.00 96.31 278 ILE A C 1
ATOM 2191 O O . ILE A 1 278 ? 6.873 5.518 -15.916 1.00 96.31 278 ILE A O 1
ATOM 2195 N N . VAL A 1 279 ? 8.344 6.923 -16.871 1.00 95.62 279 VAL A N 1
ATOM 2196 C CA . VAL A 1 279 ? 8.356 7.919 -15.790 1.00 95.62 279 VAL A CA 1
ATOM 2197 C C . VAL A 1 279 ? 6.962 8.486 -15.561 1.00 95.62 279 VAL A C 1
ATOM 2199 O O . VAL A 1 279 ? 6.541 8.620 -14.414 1.00 95.62 279 VAL A O 1
ATOM 2202 N N . SER A 1 280 ? 6.208 8.775 -16.622 1.00 96.94 280 SER A N 1
ATOM 2203 C CA . SER A 1 280 ? 4.836 9.283 -16.512 1.00 96.94 280 SER A CA 1
ATOM 2204 C C . SER A 1 280 ? 3.894 8.246 -15.898 1.00 96.94 280 SER A C 1
ATOM 2206 O O . SER A 1 280 ? 3.140 8.567 -14.976 1.00 96.94 280 SER A O 1
ATOM 2208 N N . ALA A 1 281 ? 3.956 6.994 -16.358 1.00 97.56 281 ALA A N 1
ATOM 2209 C CA . ALA A 1 281 ? 3.158 5.896 -15.819 1.00 97.56 281 ALA A CA 1
ATOM 2210 C C . ALA A 1 281 ? 3.470 5.657 -14.333 1.00 97.56 281 ALA A C 1
ATOM 2212 O O . ALA A 1 281 ? 2.557 5.550 -13.505 1.00 97.56 281 ALA A O 1
ATOM 2213 N N . TRP A 1 282 ? 4.755 5.664 -13.976 1.00 96.69 282 TRP A N 1
ATOM 2214 C CA . TRP A 1 282 ? 5.178 5.546 -12.589 1.00 96.69 282 TRP A CA 1
ATOM 2215 C C . TRP A 1 282 ? 4.720 6.752 -11.765 1.00 96.69 282 TRP A C 1
ATOM 2217 O O . TRP A 1 282 ? 4.071 6.573 -10.745 1.00 96.69 282 TRP A O 1
ATOM 2227 N N . THR A 1 283 ? 4.900 7.982 -12.251 1.00 96.38 283 THR A N 1
ATOM 2228 C CA . THR A 1 283 ? 4.412 9.216 -11.599 1.00 96.38 283 THR A CA 1
ATOM 2229 C C . THR A 1 283 ? 2.924 9.162 -11.277 1.00 96.38 283 THR A C 1
ATOM 2231 O O . THR A 1 283 ? 2.515 9.439 -10.149 1.00 96.38 283 THR A O 1
ATOM 2234 N N . ILE A 1 284 ? 2.093 8.747 -12.235 1.00 96.88 284 ILE A N 1
ATOM 2235 C CA . ILE A 1 284 ? 0.653 8.575 -12.010 1.00 96.88 284 ILE A CA 1
ATOM 2236 C C . ILE A 1 284 ? 0.391 7.531 -10.912 1.00 96.88 284 ILE A C 1
ATOM 2238 O O . ILE A 1 284 ? -0.536 7.710 -10.115 1.00 96.88 284 ILE A O 1
ATOM 2242 N N . HIS A 1 285 ? 1.214 6.481 -10.827 1.00 96.00 285 HIS A N 1
ATOM 2243 C CA . HIS A 1 285 ? 1.093 5.439 -9.809 1.00 96.00 285 HIS A CA 1
ATOM 2244 C C . HIS A 1 285 ? 1.254 6.006 -8.396 1.00 96.00 285 HIS A C 1
ATOM 2246 O O . HIS A 1 285 ? 0.295 5.988 -7.622 1.00 96.00 285 HIS A O 1
ATOM 2252 N N . TRP A 1 286 ? 2.414 6.573 -8.057 1.00 94.38 286 TRP A N 1
ATOM 2253 C CA . TRP A 1 286 ? 2.664 7.040 -6.687 1.00 94.38 286 TRP A CA 1
ATOM 2254 C C . TRP A 1 286 ? 1.895 8.326 -6.343 1.00 94.38 286 TRP A C 1
ATOM 2256 O O . TRP A 1 286 ? 1.492 8.501 -5.192 1.00 94.38 286 TRP A O 1
ATOM 2266 N N . LEU A 1 287 ? 1.523 9.168 -7.322 1.00 95.31 287 LEU A N 1
ATOM 2267 C CA . LEU A 1 287 ? 0.548 10.251 -7.092 1.00 95.31 287 LEU A CA 1
ATOM 2268 C C . LEU A 1 287 ? -0.840 9.725 -6.699 1.00 95.31 287 LEU A C 1
ATOM 2270 O O . LEU A 1 287 ? -1.556 10.381 -5.937 1.00 95.31 287 LEU A O 1
ATOM 2274 N N . SER A 1 288 ? -1.235 8.554 -7.205 1.00 95.38 288 SER A N 1
ATOM 2275 C CA . SER A 1 288 ? -2.491 7.910 -6.810 1.00 95.38 288 SER A CA 1
ATOM 2276 C C . SER A 1 288 ? -2.430 7.422 -5.362 1.00 95.38 288 SER A C 1
ATOM 2278 O O . SER A 1 288 ? -3.407 7.572 -4.634 1.00 95.38 288 SER A O 1
ATOM 2280 N N . PHE A 1 289 ? -1.278 6.925 -4.906 1.00 94.75 289 PHE A N 1
ATOM 2281 C CA . PHE A 1 289 ? -1.067 6.587 -3.496 1.00 94.75 289 PHE A CA 1
ATOM 2282 C C . PHE A 1 289 ? -1.127 7.838 -2.617 1.00 94.75 289 PHE A C 1
ATOM 2284 O O . PHE A 1 289 ? -1.945 7.896 -1.699 1.00 94.75 289 PHE A O 1
ATOM 2291 N N . ILE A 1 290 ? -0.374 8.895 -2.947 1.00 94.56 290 ILE A N 1
ATOM 2292 C CA . ILE A 1 290 ? -0.414 10.174 -2.211 1.00 94.56 290 ILE A CA 1
ATOM 2293 C C . ILE A 1 290 ? -1.851 10.714 -2.092 1.00 94.56 290 ILE A C 1
ATOM 2295 O O . ILE A 1 290 ? -2.202 11.297 -1.064 1.00 94.56 290 ILE A O 1
ATOM 2299 N N . ALA A 1 291 ? -2.704 10.508 -3.104 1.00 94.94 291 ALA A N 1
ATOM 2300 C CA . ALA A 1 291 ? -4.105 10.929 -3.068 1.00 94.94 291 ALA A CA 1
ATOM 2301 C C . ALA A 1 291 ? -4.917 10.276 -1.934 1.00 94.94 291 ALA A C 1
ATOM 2303 O O . ALA A 1 291 ? -5.792 10.939 -1.372 1.00 94.94 291 ALA A O 1
ATOM 2304 N N . PHE A 1 292 ? -4.621 9.023 -1.572 1.00 92.75 292 PHE A N 1
ATOM 2305 C CA . PHE A 1 292 ? -5.211 8.372 -0.398 1.00 92.75 292 PHE A CA 1
ATOM 2306 C C . PHE A 1 292 ? -4.688 8.959 0.917 1.00 92.75 292 PHE A C 1
ATOM 2308 O O . PHE A 1 292 ? -5.447 9.106 1.881 1.00 92.75 292 PHE A O 1
ATOM 2315 N N . GLY A 1 293 ? -3.390 9.274 0.976 1.00 92.75 293 GLY A N 1
ATOM 2316 C CA . GLY A 1 293 ? -2.715 9.730 2.190 1.00 92.75 293 GLY A CA 1
ATOM 2317 C C . GLY A 1 293 ? -2.942 8.775 3.369 1.00 92.75 293 GLY A C 1
ATOM 2318 O O . GLY A 1 293 ? -2.861 7.559 3.225 1.00 92.75 293 GLY A O 1
ATOM 2319 N N . LEU A 1 294 ? -3.310 9.319 4.535 1.00 93.50 294 LEU A N 1
ATOM 2320 C CA . LEU A 1 294 ? -3.536 8.548 5.772 1.00 93.50 294 LEU A CA 1
ATOM 2321 C C . LEU A 1 294 ? -4.694 7.533 5.689 1.00 93.50 294 LEU A C 1
ATOM 2323 O O . LEU A 1 294 ? -4.879 6.726 6.596 1.00 93.50 294 LEU A O 1
ATOM 2327 N N . ARG A 1 295 ? -5.518 7.588 4.637 1.00 94.12 295 ARG A N 1
ATOM 2328 C CA . ARG A 1 295 ? -6.664 6.688 4.450 1.00 94.12 295 ARG A CA 1
ATOM 2329 C C . ARG A 1 295 ? -6.344 5.482 3.576 1.00 94.12 295 ARG A C 1
ATOM 2331 O O . ARG A 1 295 ? -7.224 4.646 3.393 1.00 94.12 295 ARG A O 1
ATOM 2338 N N . PHE A 1 296 ? -5.121 5.369 3.053 1.00 95.50 296 PHE A N 1
ATOM 2339 C CA . PHE A 1 296 ? -4.735 4.227 2.232 1.00 95.50 296 PHE A CA 1
ATOM 2340 C C . PHE A 1 296 ? -4.936 2.914 2.993 1.00 95.50 296 PHE A C 1
ATOM 2342 O O . PHE A 1 296 ? -4.514 2.777 4.143 1.00 95.50 296 PHE A O 1
ATOM 2349 N N . SER A 1 297 ? -5.600 1.953 2.357 1.00 93.88 297 SER A N 1
ATOM 2350 C CA . SER A 1 297 ? -5.729 0.581 2.837 1.00 93.88 297 SER A CA 1
ATOM 2351 C C . SER A 1 297 ? -6.326 -0.289 1.729 1.00 93.88 297 SER A C 1
ATOM 2353 O O . SER A 1 297 ? -7.194 0.153 0.981 1.00 93.88 297 SER A O 1
ATOM 2355 N N . ASN A 1 298 ? -5.864 -1.532 1.628 1.00 96.94 298 ASN A N 1
ATOM 2356 C CA . ASN A 1 298 ? -6.432 -2.538 0.739 1.00 96.94 298 ASN A CA 1
ATOM 2357 C C . ASN A 1 298 ? -7.686 -3.148 1.364 1.00 96.94 298 ASN A C 1
ATOM 2359 O O . ASN A 1 298 ? -7.770 -3.261 2.584 1.00 96.94 298 ASN A O 1
ATOM 2363 N N . LEU A 1 299 ? -8.620 -3.605 0.522 1.00 97.31 299 LEU A N 1
ATOM 2364 C CA . LEU A 1 299 ? -9.845 -4.315 0.921 1.00 97.31 299 LEU A CA 1
ATOM 2365 C C . LEU A 1 299 ? -10.787 -3.526 1.839 1.00 97.31 299 LEU A C 1
ATOM 2367 O O . LEU A 1 299 ? -11.775 -4.090 2.292 1.00 97.31 299 LEU A O 1
ATOM 2371 N N . THR A 1 300 ? -10.528 -2.251 2.126 1.00 96.62 300 THR A N 1
ATOM 2372 C CA . THR A 1 300 ? -11.348 -1.470 3.056 1.00 96.62 300 THR A CA 1
ATOM 2373 C C . THR A 1 300 ? -11.928 -0.218 2.420 1.00 96.62 300 THR A C 1
ATOM 2375 O O . THR A 1 300 ? -11.393 0.327 1.455 1.00 96.62 300 THR A O 1
ATOM 2378 N N . TYR A 1 301 ? -13.025 0.266 3.001 1.00 96.31 301 TYR A N 1
ATOM 2379 C CA . TYR A 1 301 ? -13.535 1.607 2.753 1.00 96.31 301 TYR A CA 1
ATOM 2380 C C . TYR A 1 301 ? -13.232 2.502 3.952 1.00 96.31 301 TYR A C 1
ATOM 2382 O O . TYR A 1 301 ? -13.601 2.195 5.087 1.00 96.31 301 TYR A O 1
ATOM 2390 N N . ARG A 1 302 ? -12.561 3.627 3.690 1.00 94.81 302 ARG A N 1
ATOM 2391 C CA . ARG A 1 302 ? -12.162 4.642 4.688 1.00 94.81 302 ARG A CA 1
ATOM 2392 C C . ARG A 1 302 ? -12.564 6.056 4.256 1.00 94.81 302 ARG A C 1
ATOM 2394 O O . ARG A 1 302 ? -11.984 7.049 4.695 1.00 94.81 302 ARG A O 1
ATOM 2401 N N . GLY A 1 303 ? -13.553 6.135 3.366 1.00 93.50 303 GLY A N 1
ATOM 2402 C CA . GLY A 1 303 ? -14.011 7.356 2.711 1.00 93.50 303 GLY A CA 1
ATOM 2403 C C . GLY A 1 303 ? -13.571 7.447 1.249 1.00 93.50 303 GLY A C 1
ATOM 2404 O O . GLY A 1 303 ? -12.516 6.942 0.863 1.00 93.50 303 GLY A O 1
ATOM 2405 N N . LEU A 1 304 ? -14.400 8.102 0.436 1.00 94.88 304 LEU A N 1
ATOM 2406 C CA . LEU A 1 304 ? -14.179 8.275 -0.996 1.00 94.88 304 LEU A CA 1
ATOM 2407 C C . LEU A 1 304 ? -12.959 9.163 -1.291 1.00 94.88 304 LEU A C 1
ATOM 2409 O O . LEU A 1 304 ? -12.782 10.225 -0.689 1.00 94.88 304 LEU A O 1
ATOM 2413 N N . ILE A 1 305 ? -12.170 8.756 -2.289 1.00 94.06 305 ILE A N 1
ATOM 2414 C CA . ILE A 1 305 ? -11.098 9.553 -2.891 1.00 94.06 305 ILE A CA 1
ATOM 2415 C C . ILE A 1 305 ? -11.473 9.846 -4.347 1.00 94.06 305 ILE A C 1
ATOM 2417 O O . ILE A 1 305 ? -11.473 8.951 -5.184 1.00 94.06 305 ILE A O 1
ATOM 2421 N N . ASP A 1 306 ? -11.792 11.105 -4.654 1.00 93.56 306 ASP A N 1
ATOM 2422 C CA . ASP A 1 306 ? -12.195 11.564 -5.996 1.00 93.56 306 ASP A CA 1
ATOM 2423 C C . ASP A 1 306 ? -11.322 12.720 -6.525 1.00 93.56 306 ASP A C 1
ATOM 2425 O O . ASP A 1 306 ? -11.697 13.462 -7.435 1.00 93.56 306 ASP A O 1
ATOM 2429 N N . ARG A 1 307 ? -10.130 12.888 -5.939 1.00 90.94 307 ARG A N 1
ATOM 2430 C CA . ARG A 1 307 ? -9.186 13.980 -6.224 1.00 90.94 307 ARG A CA 1
ATOM 2431 C C . ARG A 1 307 ? -7.872 13.445 -6.784 1.00 90.94 307 ARG A C 1
ATOM 2433 O O . ARG A 1 307 ? -7.503 12.296 -6.561 1.00 90.94 307 ARG A O 1
ATOM 2440 N N . GLY A 1 308 ? -7.116 14.312 -7.457 1.00 91.38 308 GLY A N 1
ATOM 2441 C CA . GLY A 1 308 ? -5.853 13.910 -8.080 1.00 91.38 308 GLY A CA 1
ATOM 2442 C C . GLY A 1 308 ? -6.080 13.015 -9.296 1.00 91.38 308 GLY A C 1
ATOM 2443 O O . GLY A 1 308 ? -7.020 13.283 -10.046 1.00 91.38 308 GLY A O 1
ATOM 2444 N N . PRO A 1 309 ? -5.281 11.948 -9.483 1.00 94.00 309 PRO A N 1
ATOM 2445 C CA . PRO A 1 309 ? -5.483 10.991 -10.574 1.00 94.00 309 PRO A CA 1
ATOM 2446 C C . PRO A 1 309 ? -6.892 10.369 -10.605 1.00 94.00 309 PRO A C 1
ATOM 2448 O O . PRO A 1 309 ? -7.434 10.126 -11.684 1.00 94.00 309 PRO A O 1
ATOM 2451 N N . TYR A 1 310 ? -7.535 10.212 -9.440 1.00 94.06 310 TYR A N 1
ATOM 2452 C CA . TYR A 1 310 ? -8.910 9.709 -9.317 1.00 94.06 310 TYR A CA 1
ATOM 2453 C C . TYR A 1 310 ? -9.966 10.634 -9.949 1.00 94.06 310 TYR A C 1
ATOM 2455 O O . TYR A 1 310 ? -11.084 10.218 -10.214 1.00 94.06 310 TYR A O 1
ATOM 2463 N N . LYS A 1 311 ? -9.637 11.885 -10.294 1.00 92.44 311 LYS A N 1
ATOM 2464 C CA . LYS A 1 311 ? -10.556 12.737 -11.068 1.00 92.44 311 LYS A CA 1
ATOM 2465 C C . LYS A 1 311 ? -10.791 12.205 -12.492 1.00 92.44 311 LYS A C 1
ATOM 2467 O O . LYS A 1 311 ? -11.808 12.534 -13.098 1.00 92.44 311 LYS A O 1
ATOM 2472 N N . TYR A 1 312 ? -9.853 11.429 -13.037 1.00 90.25 312 TYR A N 1
ATOM 2473 C CA . TYR A 1 312 ? -9.854 11.032 -14.448 1.00 90.25 312 TYR A CA 1
ATOM 2474 C C . TYR A 1 312 ? -10.256 9.573 -14.670 1.00 90.25 312 TYR A C 1
ATOM 2476 O O . TYR A 1 312 ? -10.838 9.249 -15.703 1.00 90.25 312 TYR A O 1
ATOM 2484 N N . CYS A 1 313 ? -9.969 8.683 -13.719 1.00 92.00 313 CYS A N 1
ATOM 2485 C CA . CYS A 1 313 ? -10.381 7.284 -13.793 1.00 92.00 313 CYS A CA 1
ATOM 2486 C C . CYS A 1 313 ? -10.526 6.667 -12.395 1.00 92.00 313 CYS A C 1
ATOM 2488 O O . CYS A 1 313 ? -9.985 7.179 -11.419 1.00 92.00 313 CYS A O 1
ATOM 2490 N N . LYS A 1 314 ? -11.252 5.544 -12.300 1.00 93.94 314 LYS A N 1
ATOM 2491 C CA . LYS A 1 314 ? -11.538 4.872 -11.019 1.00 93.94 314 LYS A CA 1
ATOM 2492 C C . LYS A 1 314 ? -10.312 4.217 -10.379 1.00 93.94 314 LYS A C 1
ATOM 2494 O O . LYS A 1 314 ? -10.230 4.189 -9.158 1.00 93.94 314 LYS A O 1
ATOM 2499 N N . HIS A 1 315 ? -9.379 3.712 -11.189 1.00 95.50 315 HIS A N 1
ATOM 2500 C CA . HIS A 1 315 ? -8.208 2.953 -10.729 1.00 95.50 315 HIS A CA 1
ATOM 2501 C C . HIS A 1 315 ? -6.915 3.396 -11.443 1.00 95.50 315 HIS A C 1
ATOM 2503 O O . HIS A 1 315 ? -6.319 2.612 -12.186 1.00 95.50 315 HIS A O 1
ATOM 2509 N N . PRO A 1 316 ? -6.474 4.652 -11.245 1.00 96.50 316 PRO A N 1
ATOM 2510 C CA . PRO A 1 316 ? -5.298 5.205 -11.918 1.00 96.50 316 PRO A CA 1
ATOM 2511 C C . PRO A 1 316 ? -4.021 4.432 -11.592 1.00 96.50 316 PRO A C 1
ATOM 2513 O O . PRO A 1 316 ? -3.250 4.140 -12.500 1.00 96.50 316 PRO A O 1
ATOM 2516 N N . SER A 1 317 ? -3.841 4.022 -10.332 1.00 95.94 317 SER A N 1
ATOM 2517 C CA . SER A 1 317 ? -2.676 3.248 -9.893 1.00 95.94 317 SER A CA 1
ATOM 2518 C C . SER A 1 317 ? -2.571 1.886 -10.578 1.00 95.94 317 SER A C 1
ATOM 2520 O O . SER A 1 317 ? -1.469 1.481 -10.939 1.00 95.94 317 SER A O 1
ATOM 2522 N N . TYR A 1 318 ? -3.687 1.175 -10.766 1.00 96.31 318 TYR A N 1
ATOM 2523 C CA . TYR A 1 318 ? -3.693 -0.137 -11.420 1.00 96.31 318 TYR A CA 1
ATOM 2524 C C . TYR A 1 318 ? -3.421 -0.008 -12.917 1.00 96.31 318 TYR A C 1
ATOM 2526 O O . TYR A 1 318 ? -2.620 -0.768 -13.458 1.00 96.31 318 TYR A O 1
ATOM 2534 N N . LEU A 1 319 ? -4.045 0.969 -13.581 1.00 96.25 319 LEU A N 1
ATOM 2535 C CA . LEU A 1 319 ? -3.815 1.220 -15.001 1.00 96.25 319 LEU A CA 1
ATOM 2536 C C . LEU A 1 319 ? -2.356 1.601 -15.262 1.00 96.25 319 LEU A C 1
ATOM 2538 O O . LEU A 1 319 ? -1.695 0.989 -16.099 1.00 96.25 319 LEU A O 1
ATOM 2542 N N . SER A 1 320 ? -1.840 2.579 -14.520 1.00 96.81 320 SER A N 1
ATOM 2543 C CA . SER A 1 320 ? -0.493 3.088 -14.743 1.00 96.81 320 SER A CA 1
ATOM 2544 C C . SER A 1 320 ? 0.587 2.076 -14.353 1.00 96.81 320 SER A C 1
ATOM 2546 O O . SER A 1 320 ? 1.596 1.986 -15.040 1.00 96.81 320 SER A O 1
ATOM 2548 N N . LYS A 1 321 ? 0.351 1.239 -13.331 1.00 94.56 321 LYS A N 1
ATOM 2549 C CA . LYS A 1 321 ? 1.247 0.124 -12.986 1.00 94.56 321 LYS A CA 1
ATOM 2550 C C . LYS A 1 321 ? 1.328 -0.916 -14.098 1.00 94.56 321 LYS A C 1
ATOM 2552 O O . LYS A 1 321 ? 2.414 -1.398 -14.386 1.00 94.56 321 LYS A O 1
ATOM 2557 N N . ASN A 1 322 ? 0.204 -1.253 -14.733 1.00 96.44 322 ASN A N 1
ATOM 2558 C CA . ASN A 1 322 ? 0.232 -2.167 -15.874 1.00 96.44 322 ASN A CA 1
ATOM 2559 C C . ASN A 1 322 ? 1.013 -1.560 -17.038 1.00 96.44 322 ASN A C 1
ATOM 2561 O O . ASN A 1 322 ? 1.936 -2.200 -17.525 1.00 96.44 322 ASN A O 1
ATOM 2565 N N . ILE A 1 323 ? 0.720 -0.312 -17.420 1.00 97.50 323 ILE A N 1
ATOM 2566 C CA . ILE A 1 323 ? 1.474 0.391 -18.472 1.00 97.50 323 ILE A CA 1
ATOM 2567 C C . ILE A 1 323 ? 2.975 0.392 -18.153 1.00 97.50 323 ILE A C 1
ATOM 2569 O O . ILE A 1 323 ? 3.776 0.056 -19.017 1.00 97.50 323 ILE A O 1
ATOM 2573 N N . PHE A 1 324 ? 3.348 0.704 -16.909 1.00 96.75 324 PHE A N 1
ATOM 2574 C CA . PHE A 1 324 ? 4.735 0.662 -16.458 1.00 96.75 324 PHE A CA 1
ATOM 2575 C C . PHE A 1 324 ? 5.378 -0.709 -16.703 1.00 96.75 324 PHE A C 1
ATOM 2577 O O . PHE A 1 324 ? 6.449 -0.755 -17.292 1.00 96.75 324 PHE A O 1
ATOM 2584 N N . TRP A 1 325 ? 4.733 -1.816 -16.316 1.00 95.12 325 TRP A N 1
ATOM 2585 C CA . TRP A 1 325 ? 5.311 -3.148 -16.520 1.00 95.12 325 TRP A CA 1
ATOM 2586 C C . TRP A 1 325 ? 5.485 -3.495 -17.998 1.00 95.12 325 TRP A C 1
ATOM 2588 O O . TRP A 1 325 ? 6.570 -3.915 -18.374 1.00 95.12 325 TRP A O 1
ATOM 2598 N N . TRP A 1 326 ? 4.482 -3.237 -18.842 1.00 97.19 326 TRP A N 1
ATOM 2599 C CA . TRP A 1 326 ? 4.583 -3.454 -20.295 1.00 97.19 326 TRP A CA 1
ATOM 2600 C C . TRP A 1 326 ? 5.716 -2.665 -20.942 1.00 97.19 326 TRP A C 1
ATOM 2602 O O . TRP A 1 326 ? 6.433 -3.199 -21.785 1.00 97.19 326 TRP A O 1
ATOM 2612 N N . LEU A 1 327 ? 5.894 -1.408 -20.539 1.00 96.75 327 LEU A N 1
ATOM 2613 C CA . LEU A 1 327 ? 6.970 -0.575 -21.059 1.00 96.75 327 LEU A CA 1
ATOM 2614 C C . LEU A 1 327 ? 8.335 -0.965 -20.492 1.00 96.75 327 LEU A C 1
ATOM 2616 O O . LEU A 1 327 ? 9.320 -0.853 -21.207 1.00 96.75 327 LEU A O 1
ATOM 2620 N N . ASN A 1 328 ? 8.407 -1.390 -19.231 1.00 94.62 328 ASN A N 1
ATOM 2621 C CA . ASN A 1 328 ? 9.668 -1.698 -18.566 1.00 94.62 328 ASN A CA 1
ATOM 2622 C C . ASN A 1 328 ? 10.232 -3.061 -18.984 1.00 94.62 328 ASN A C 1
ATOM 2624 O O . ASN A 1 328 ? 11.439 -3.165 -19.182 1.00 94.62 328 ASN A O 1
ATOM 2628 N N . THR A 1 329 ? 9.380 -4.086 -19.103 1.00 93.56 329 THR A N 1
ATOM 2629 C CA . THR A 1 329 ? 9.810 -5.459 -19.419 1.00 93.56 329 THR A CA 1
ATOM 2630 C C . THR A 1 329 ? 9.908 -5.741 -20.909 1.00 93.56 329 THR A C 1
ATOM 2632 O O . THR A 1 329 ? 10.458 -6.770 -21.257 1.00 93.56 329 THR A O 1
ATOM 2635 N N . VAL A 1 330 ? 9.347 -4.884 -21.779 1.00 94.69 330 VAL A N 1
ATOM 2636 C CA . VAL A 1 330 ? 9.428 -5.006 -23.251 1.00 94.69 330 VAL A CA 1
ATOM 2637 C C . VAL A 1 330 ? 9.299 -6.459 -23.744 1.00 94.69 330 VAL A C 1
ATOM 2639 O O . VAL A 1 330 ? 10.209 -6.970 -24.384 1.00 94.69 330 VAL A O 1
ATOM 2642 N N . PRO A 1 331 ? 8.160 -7.139 -23.496 1.00 93.00 331 PRO A N 1
ATOM 2643 C CA . PRO A 1 331 ? 8.029 -8.607 -23.588 1.00 93.00 331 PRO A CA 1
ATOM 2644 C C . PRO A 1 331 ? 8.243 -9.210 -24.993 1.00 93.00 331 PRO A C 1
ATOM 2646 O O . PRO A 1 331 ? 8.143 -10.421 -25.178 1.00 93.00 331 PRO A O 1
ATOM 2649 N N . PHE A 1 332 ? 8.468 -8.363 -25.997 1.00 90.75 332 PHE A N 1
ATOM 2650 C CA . PHE A 1 332 ? 8.763 -8.712 -27.384 1.00 90.75 332 PHE A CA 1
ATOM 2651 C C . PHE A 1 332 ? 10.264 -8.657 -27.722 1.00 90.75 332 PHE A C 1
ATOM 2653 O O . PHE A 1 332 ? 10.654 -9.112 -28.795 1.00 90.75 332 PHE A O 1
ATOM 2660 N N . TYR A 1 333 ? 11.095 -8.066 -26.863 1.00 92.00 333 TYR A N 1
ATOM 2661 C CA . TYR A 1 333 ? 12.535 -7.931 -27.061 1.00 92.00 333 TYR A CA 1
ATOM 2662 C C . TYR A 1 333 ? 13.282 -9.147 -26.499 1.00 92.00 333 TYR A C 1
ATOM 2664 O O . TYR A 1 333 ? 12.811 -9.775 -25.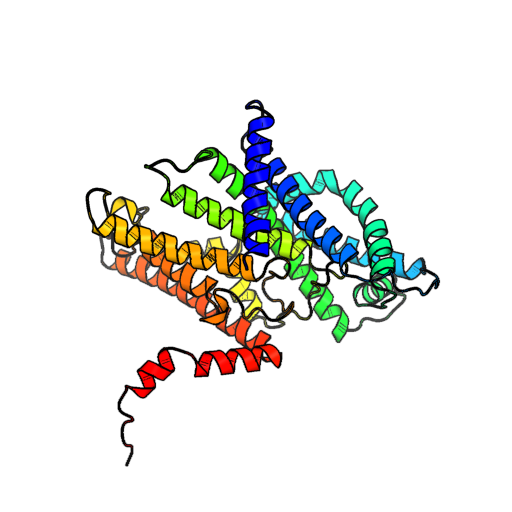561 1.00 92.00 333 TYR A O 1
ATOM 2672 N N . GLY A 1 334 ? 14.423 -9.513 -27.095 1.00 83.81 334 GLY A N 1
ATOM 2673 C CA . GLY A 1 334 ? 15.225 -10.658 -26.631 1.00 83.81 334 GLY A CA 1
ATOM 2674 C C . GLY A 1 334 ? 14.620 -12.039 -26.878 1.00 83.81 334 GLY A C 1
ATOM 2675 O O . GLY A 1 334 ? 15.151 -13.037 -26.400 1.00 83.81 334 GLY A O 1
ATOM 2676 N N . VAL A 1 335 ? 13.516 -12.120 -27.621 1.00 85.81 335 VAL A N 1
ATOM 2677 C CA . VAL A 1 335 ? 12.759 -13.360 -27.775 1.00 85.81 335 VAL A CA 1
ATOM 2678 C C . VAL A 1 335 ? 13.392 -14.290 -28.815 1.00 85.81 335 VAL A C 1
ATOM 2680 O O . VAL A 1 335 ? 13.461 -13.961 -29.998 1.00 85.81 335 VAL A O 1
ATOM 2683 N N . LEU A 1 336 ? 13.807 -15.482 -28.373 1.00 84.56 336 LEU A N 1
ATOM 2684 C CA . LEU A 1 336 ? 14.490 -16.488 -29.199 1.00 84.56 336 LEU A CA 1
ATOM 2685 C C . LEU A 1 336 ? 13.535 -17.462 -29.909 1.00 84.56 336 LEU A C 1
ATOM 2687 O O . LEU A 1 336 ? 13.910 -18.086 -30.902 1.00 84.56 336 LEU A O 1
ATOM 2691 N N . SER A 1 337 ? 12.301 -17.608 -29.415 1.00 91.56 337 SER A N 1
ATOM 2692 C CA . SER A 1 337 ? 11.306 -18.534 -29.960 1.00 91.56 337 SER A CA 1
ATOM 2693 C C . SER A 1 337 ? 9.878 -17.993 -29.844 1.00 91.56 337 SER A C 1
ATOM 2695 O O . SER A 1 337 ? 9.563 -17.185 -28.969 1.00 91.56 337 SER A O 1
ATOM 2697 N N . PHE A 1 338 ? 8.963 -18.478 -30.691 1.00 91.75 338 PHE A N 1
ATOM 2698 C CA . PHE A 1 338 ? 7.542 -18.121 -30.578 1.00 91.75 338 PHE A CA 1
ATOM 2699 C C . PHE A 1 338 ? 6.931 -18.559 -29.236 1.00 91.75 338 PHE A C 1
ATOM 2701 O O . PHE A 1 338 ? 6.056 -17.877 -28.705 1.00 91.75 338 PHE A O 1
ATOM 2708 N N . SER A 1 339 ? 7.398 -19.673 -28.662 1.00 92.38 339 SER A N 1
ATOM 2709 C CA . SER A 1 339 ? 6.968 -20.119 -27.334 1.00 92.38 339 SER A CA 1
ATOM 2710 C C . SER A 1 339 ? 7.352 -19.132 -26.237 1.00 92.38 339 SER A C 1
ATOM 2712 O O . SER A 1 339 ? 6.522 -18.853 -25.373 1.00 92.38 339 SER A O 1
ATOM 2714 N N . ASP A 1 340 ? 8.557 -18.562 -26.290 1.00 92.19 340 ASP A N 1
ATOM 2715 C CA . ASP A 1 340 ? 8.995 -17.565 -25.308 1.00 92.19 340 ASP A CA 1
ATOM 2716 C C . ASP A 1 340 ? 8.205 -16.268 -25.468 1.00 92.19 340 ASP A C 1
ATOM 2718 O O . ASP A 1 340 ? 7.743 -15.699 -24.481 1.00 92.19 340 ASP A O 1
ATOM 2722 N N . PHE A 1 341 ? 7.932 -15.865 -26.714 1.00 92.94 341 PHE A N 1
ATOM 2723 C CA . PHE A 1 341 ? 7.078 -14.713 -27.010 1.00 92.94 341 PHE A CA 1
ATOM 2724 C C . PHE A 1 341 ? 5.683 -14.896 -26.405 1.00 92.94 341 PHE A C 1
ATOM 2726 O O . PHE A 1 341 ? 5.179 -14.031 -25.686 1.00 92.94 341 PHE A O 1
ATOM 2733 N N . ALA A 1 342 ? 5.060 -16.048 -26.665 1.00 94.00 342 ALA A N 1
ATOM 2734 C CA . ALA A 1 342 ? 3.741 -16.375 -26.145 1.00 94.00 342 ALA A CA 1
ATOM 2735 C C . ALA A 1 342 ? 3.729 -16.439 -24.609 1.00 94.00 342 ALA A C 1
ATOM 2737 O O . ALA A 1 342 ? 2.768 -15.974 -23.992 1.00 94.00 342 ALA A O 1
ATOM 2738 N N . ALA A 1 343 ? 4.790 -16.964 -23.987 1.00 93.44 343 ALA A N 1
ATOM 2739 C CA . ALA A 1 343 ? 4.934 -17.007 -22.535 1.00 93.44 343 ALA A CA 1
ATOM 2740 C C . ALA A 1 343 ? 5.078 -15.603 -21.925 1.00 93.44 343 ALA A C 1
ATOM 2742 O O . ALA A 1 343 ? 4.349 -15.283 -20.987 1.00 93.44 343 ALA A O 1
ATOM 2743 N N . ASN A 1 344 ? 5.935 -14.743 -22.484 1.00 94.25 344 ASN A N 1
ATOM 2744 C CA . ASN A 1 344 ? 6.151 -13.370 -22.014 1.00 94.25 344 ASN A CA 1
ATOM 2745 C C . ASN A 1 344 ? 4.864 -12.533 -22.103 1.00 94.25 344 ASN A C 1
ATOM 2747 O O . ASN A 1 344 ? 4.420 -11.939 -21.112 1.00 94.25 344 ASN A O 1
ATOM 2751 N N . ILE A 1 345 ? 4.211 -12.545 -23.272 1.00 95.19 345 ILE A N 1
ATOM 2752 C CA . ILE A 1 345 ? 2.943 -11.841 -23.514 1.00 95.19 345 ILE A CA 1
ATOM 2753 C C . ILE A 1 345 ? 1.817 -12.416 -22.651 1.00 95.19 345 ILE A C 1
ATOM 2755 O O . ILE A 1 345 ? 1.042 -11.656 -22.062 1.00 95.19 345 ILE A O 1
ATOM 2759 N N . GLY A 1 346 ? 1.716 -13.744 -22.552 1.00 95.50 346 GLY A N 1
ATOM 2760 C CA . GLY A 1 346 ? 0.707 -14.432 -21.748 1.00 95.50 346 GLY A CA 1
ATOM 2761 C C . GLY A 1 346 ? 0.859 -14.148 -20.254 1.00 95.50 346 GLY A C 1
ATOM 2762 O O . GLY A 1 346 ? -0.121 -13.801 -19.592 1.00 95.50 346 GLY A O 1
ATOM 2763 N N . GLY A 1 347 ? 2.087 -14.200 -19.738 1.00 94.75 347 GLY A N 1
ATOM 2764 C CA . GLY A 1 347 ? 2.418 -13.880 -18.354 1.00 94.75 347 GLY A CA 1
ATOM 2765 C C . GLY A 1 347 ? 2.041 -12.448 -17.988 1.00 94.75 347 GLY A C 1
ATOM 2766 O O . GLY A 1 347 ? 1.335 -12.209 -17.006 1.00 94.75 347 GLY A O 1
ATOM 2767 N N . LEU A 1 348 ? 2.414 -11.478 -18.821 1.00 95.00 348 LEU A N 1
ATOM 2768 C CA . LEU A 1 348 ? 2.090 -10.079 -18.557 1.00 95.00 348 LEU A CA 1
ATOM 2769 C C . LEU A 1 348 ? 0.595 -9.754 -18.757 1.00 95.00 348 LEU A C 1
ATOM 2771 O O . LEU A 1 348 ? 0.015 -8.920 -18.046 1.00 95.00 348 LEU A O 1
ATOM 2775 N N . SER A 1 349 ? -0.072 -10.469 -19.664 1.00 96.62 349 SER A N 1
ATOM 2776 C CA . SER A 1 349 ? -1.533 -10.430 -19.805 1.00 96.62 349 SER A CA 1
ATOM 2777 C C . SER A 1 349 ? -2.237 -11.001 -18.570 1.00 96.62 349 SER A C 1
ATOM 2779 O O . SER A 1 349 ? -3.236 -10.435 -18.123 1.00 96.62 349 SER A O 1
ATOM 2781 N N . LEU A 1 350 ? -1.700 -12.061 -17.955 1.00 96.62 350 LEU A N 1
ATOM 2782 C CA . LEU A 1 350 ? -2.213 -12.618 -16.702 1.00 96.62 350 LEU A CA 1
ATOM 2783 C C . LEU A 1 350 ? -2.056 -11.627 -15.539 1.00 96.62 350 LEU A C 1
ATOM 2785 O O . LEU A 1 350 ? -3.004 -11.430 -14.777 1.00 96.62 350 LEU A O 1
ATOM 2789 N N . VAL A 1 351 ? -0.917 -10.933 -15.435 1.00 95.56 351 VAL A N 1
ATOM 2790 C CA . VAL A 1 351 ? -0.741 -9.846 -14.451 1.00 95.56 351 VAL A CA 1
ATOM 2791 C C . VAL A 1 351 ? -1.788 -8.747 -14.666 1.00 95.56 351 VAL A C 1
ATOM 2793 O O . VAL A 1 351 ? -2.466 -8.341 -13.717 1.00 95.56 351 VAL A O 1
ATOM 2796 N N . SER A 1 352 ? -1.990 -8.319 -15.916 1.00 96.94 352 SER A N 1
ATOM 2797 C CA . SER A 1 352 ? -3.033 -7.347 -16.279 1.00 96.94 352 SER A CA 1
ATOM 2798 C C . SER A 1 352 ? -4.431 -7.812 -15.867 1.00 96.94 352 SER A C 1
ATOM 2800 O O . SER A 1 352 ? -5.207 -7.034 -15.304 1.00 96.94 352 SER A O 1
ATOM 2802 N N . LEU A 1 353 ? -4.741 -9.092 -16.084 1.00 97.25 353 LEU A N 1
ATOM 2803 C CA . LEU A 1 353 ? -6.012 -9.696 -15.704 1.00 97.25 353 LEU A CA 1
ATOM 2804 C C . LEU A 1 353 ? -6.216 -9.692 -14.184 1.00 97.25 353 LEU A C 1
ATOM 2806 O O . LEU A 1 353 ? -7.300 -9.333 -13.726 1.00 97.25 353 LEU A O 1
ATOM 2810 N N . ILE A 1 354 ? -5.191 -10.020 -13.392 1.00 97.12 354 ILE A N 1
ATOM 2811 C CA . ILE A 1 354 ? -5.262 -9.974 -11.922 1.00 97.12 354 ILE A CA 1
ATOM 2812 C C . ILE A 1 354 ? -5.614 -8.557 -11.448 1.00 97.12 354 ILE A C 1
ATOM 2814 O O . ILE A 1 354 ? -6.536 -8.384 -10.647 1.00 97.12 354 ILE A O 1
ATOM 2818 N N . TYR A 1 355 ? -4.952 -7.523 -11.976 1.00 96.62 355 TYR A N 1
ATOM 2819 C CA . TYR A 1 355 ? -5.263 -6.134 -11.613 1.00 96.62 355 TYR A CA 1
ATOM 2820 C C . TYR A 1 355 ? -6.644 -5.682 -12.098 1.00 96.62 355 TYR A C 1
ATOM 2822 O O . TYR A 1 355 ? -7.322 -4.929 -11.395 1.00 96.62 355 TYR A O 1
ATOM 2830 N N . TYR A 1 356 ? -7.095 -6.157 -13.260 1.00 96.94 356 TYR A N 1
ATOM 2831 C CA . TYR A 1 356 ? -8.459 -5.921 -13.726 1.00 96.94 356 TYR A CA 1
ATOM 2832 C C . TYR A 1 356 ? -9.493 -6.545 -12.780 1.00 96.94 356 TYR A C 1
ATOM 2834 O O . TYR A 1 356 ? -10.436 -5.870 -12.360 1.00 96.94 356 TYR A O 1
ATOM 2842 N N . LEU A 1 357 ? -9.304 -7.808 -12.392 1.00 97.94 357 LEU A N 1
ATOM 2843 C CA . LEU A 1 357 ? -10.178 -8.496 -11.443 1.00 97.94 357 LEU A CA 1
ATOM 2844 C C . LEU A 1 357 ? -10.180 -7.788 -10.085 1.00 97.94 357 LEU A C 1
ATOM 2846 O O . LEU A 1 357 ? -11.250 -7.581 -9.516 1.00 97.94 357 LEU A O 1
ATOM 2850 N N . ARG A 1 358 ? -9.013 -7.334 -9.612 1.00 97.25 358 ARG A N 1
ATOM 2851 C CA . ARG A 1 358 ? -8.873 -6.560 -8.373 1.00 97.25 358 ARG A CA 1
ATOM 2852 C C . ARG A 1 358 ? -9.666 -5.258 -8.427 1.00 97.25 358 ARG A C 1
ATOM 2854 O O . ARG A 1 358 ? -10.376 -4.934 -7.481 1.00 97.25 358 ARG A O 1
ATOM 2861 N N . ALA A 1 359 ? -9.588 -4.533 -9.542 1.00 96.88 359 ALA A N 1
ATOM 2862 C CA . ALA A 1 359 ? -10.402 -3.343 -9.752 1.00 96.88 359 ALA A CA 1
ATOM 2863 C C . ALA A 1 359 ? -11.894 -3.686 -9.636 1.00 96.88 359 ALA A C 1
ATOM 2865 O O . ALA A 1 359 ? -12.623 -3.049 -8.885 1.00 96.88 359 ALA A O 1
ATOM 2866 N N . LYS A 1 360 ? -12.358 -4.737 -10.323 1.00 97.06 360 LYS A N 1
ATOM 2867 C CA . LYS A 1 360 ? -13.779 -5.121 -10.324 1.00 97.06 360 LYS A CA 1
ATOM 2868 C C . LYS A 1 360 ? -14.296 -5.578 -8.965 1.00 97.06 360 LYS A C 1
ATOM 2870 O O . LYS A 1 360 ? -15.424 -5.226 -8.612 1.00 97.06 360 LYS A O 1
ATOM 2875 N N . THR A 1 361 ? -13.514 -6.336 -8.202 1.00 97.62 361 THR A N 1
ATOM 2876 C CA . THR A 1 361 ? -13.911 -6.756 -6.852 1.00 97.62 361 THR A CA 1
ATOM 2877 C C . THR A 1 361 ? -13.986 -5.565 -5.901 1.00 97.62 361 THR A C 1
ATOM 2879 O O . THR A 1 361 ? -14.971 -5.447 -5.169 1.00 97.62 361 THR A O 1
ATOM 2882 N N . GLU A 1 362 ? -13.032 -4.637 -5.997 1.00 97.06 362 GLU A N 1
ATOM 2883 C CA . GLU A 1 362 ? -13.027 -3.383 -5.246 1.00 97.06 362 GLU A CA 1
ATOM 2884 C C . GLU A 1 362 ? -14.233 -2.503 -5.614 1.00 97.06 362 GLU A C 1
ATOM 2886 O O . GLU A 1 362 ? -14.979 -2.092 -4.727 1.00 97.06 362 GLU A O 1
ATOM 2891 N N . GLU A 1 363 ? -14.528 -2.292 -6.905 1.00 96.50 363 GLU A N 1
ATOM 2892 C CA . GLU A 1 363 ? -15.724 -1.548 -7.333 1.00 96.50 363 GLU A CA 1
ATOM 2893 C C . GLU A 1 363 ? -17.012 -2.175 -6.785 1.00 96.50 363 GLU A C 1
ATOM 2895 O O . GLU A 1 363 ? -17.922 -1.462 -6.365 1.00 96.50 363 GLU A O 1
ATOM 2900 N N . ARG A 1 364 ? -17.116 -3.508 -6.790 1.00 96.69 364 ARG A N 1
ATOM 2901 C CA . ARG A 1 364 ? -18.283 -4.230 -6.265 1.00 96.69 364 ARG A CA 1
ATOM 2902 C C . ARG A 1 364 ? -18.473 -3.973 -4.768 1.00 96.69 364 ARG A C 1
ATOM 2904 O O . ARG A 1 364 ? -19.608 -3.778 -4.339 1.00 96.69 364 ARG A O 1
ATOM 2911 N N . HIS A 1 365 ? -17.392 -3.949 -3.989 1.00 96.75 365 HIS A N 1
ATOM 2912 C CA . HIS A 1 365 ? -17.445 -3.559 -2.581 1.00 96.75 365 HIS A CA 1
ATOM 2913 C C . HIS A 1 365 ? -17.865 -2.090 -2.423 1.00 96.75 365 HIS A C 1
ATOM 2915 O O . HIS A 1 365 ? -18.807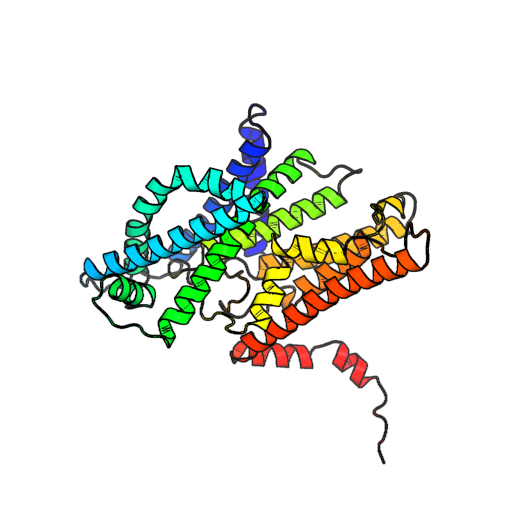 -1.787 -1.690 1.00 96.75 365 HIS A O 1
ATOM 2921 N N . LEU A 1 366 ? -17.214 -1.186 -3.158 1.00 96.50 366 LEU A N 1
ATOM 2922 C CA . LEU A 1 366 ? -17.397 0.258 -3.021 1.00 96.50 366 LEU A CA 1
ATOM 2923 C C . LEU A 1 366 ? -18.770 0.754 -3.501 1.00 96.50 366 LEU A C 1
ATOM 2925 O O . LEU A 1 366 ? -19.292 1.727 -2.965 1.00 96.50 366 LEU A O 1
ATOM 2929 N N . ARG A 1 367 ? -19.413 0.072 -4.456 1.00 95.38 367 ARG A N 1
ATOM 2930 C CA . ARG A 1 367 ? -20.774 0.398 -4.936 1.00 95.38 367 ARG A CA 1
ATOM 2931 C C . ARG A 1 367 ? -21.851 0.346 -3.852 1.00 95.38 367 ARG A C 1
ATOM 2933 O O . ARG A 1 367 ? -22.921 0.910 -4.058 1.00 95.38 367 ARG A O 1
ATOM 2940 N N . ARG A 1 368 ? -21.574 -0.285 -2.706 1.00 95.00 368 ARG A N 1
ATOM 2941 C CA . ARG A 1 368 ? -22.453 -0.262 -1.527 1.00 95.00 368 ARG A CA 1
ATOM 2942 C C . ARG A 1 368 ? -22.585 1.148 -0.924 1.00 95.00 368 ARG A C 1
ATOM 2944 O O . ARG A 1 368 ? -23.539 1.403 -0.199 1.00 95.00 368 ARG A O 1
ATOM 2951 N N . PHE A 1 369 ? -21.664 2.063 -1.240 1.00 96.56 369 PHE A N 1
ATOM 2952 C CA . PHE A 1 369 ? -21.655 3.442 -0.750 1.00 96.56 369 PHE A CA 1
ATOM 2953 C C . PHE A 1 369 ? -22.216 4.413 -1.794 1.00 96.56 369 PHE A C 1
ATOM 2955 O O . PHE A 1 369 ? -21.737 4.484 -2.930 1.00 96.56 369 PHE A O 1
ATOM 2962 N N . SER A 1 370 ? -23.209 5.212 -1.393 1.00 96.00 370 SER A N 1
ATOM 2963 C CA . SER A 1 370 ? -23.899 6.176 -2.264 1.00 96.00 370 SER A CA 1
ATOM 2964 C C . SER A 1 370 ? -22.947 7.201 -2.892 1.00 96.00 370 SER A C 1
ATOM 2966 O O . SER A 1 370 ? -23.073 7.521 -4.076 1.00 96.00 370 SER A O 1
ATOM 2968 N N . GLU A 1 371 ? -21.953 7.665 -2.132 1.00 96.25 371 GLU A N 1
ATOM 2969 C CA . GLU A 1 371 ? -20.915 8.595 -2.589 1.00 96.25 371 GLU A CA 1
ATOM 2970 C C . GLU A 1 371 ? -20.090 8.007 -3.740 1.00 96.25 371 GLU A C 1
ATOM 2972 O O . GLU A 1 371 ? -19.872 8.670 -4.759 1.00 96.25 371 GLU A O 1
ATOM 2977 N N . TYR A 1 372 ? -19.679 6.740 -3.614 1.00 96.38 372 TYR A N 1
ATOM 2978 C CA . TYR A 1 372 ? -18.931 6.046 -4.657 1.00 96.38 372 TYR A CA 1
ATOM 2979 C C . TYR A 1 372 ? -19.797 5.792 -5.893 1.00 96.38 372 TYR A C 1
ATOM 2981 O O . TYR A 1 372 ? -19.347 6.019 -7.015 1.00 96.38 372 TYR A O 1
ATOM 2989 N N . ALA A 1 373 ? -21.060 5.394 -5.717 1.00 94.44 373 ALA A N 1
ATOM 2990 C CA . ALA A 1 373 ? -21.994 5.223 -6.830 1.00 94.44 373 ALA A CA 1
ATOM 2991 C C . ALA A 1 373 ? -22.240 6.542 -7.590 1.00 94.44 373 ALA A C 1
ATOM 2993 O O . ALA A 1 373 ? -22.350 6.555 -8.818 1.00 94.44 373 ALA A O 1
ATOM 2994 N N . ALA A 1 374 ? -22.301 7.676 -6.886 1.00 95.00 374 ALA A N 1
ATOM 2995 C CA . ALA A 1 374 ? -22.367 8.993 -7.513 1.00 95.00 374 ALA A CA 1
ATOM 2996 C C . ALA A 1 374 ? -21.075 9.324 -8.275 1.00 95.00 374 ALA A C 1
ATOM 2998 O O . ALA A 1 374 ? -21.139 9.791 -9.410 1.00 95.00 374 ALA A O 1
ATOM 2999 N N . TYR A 1 375 ? -19.910 9.053 -7.688 1.00 95.44 375 TYR A N 1
ATOM 3000 C CA . TYR A 1 375 ? -18.610 9.249 -8.332 1.00 95.44 375 TYR A CA 1
ATOM 3001 C C . TYR A 1 375 ? -18.433 8.400 -9.598 1.00 95.44 375 TYR A C 1
ATOM 3003 O O . TYR A 1 375 ? -18.054 8.936 -10.640 1.00 95.44 375 TYR A O 1
ATOM 3011 N N . ALA A 1 376 ? -18.788 7.115 -9.547 1.00 93.56 376 ALA A N 1
ATOM 3012 C CA . ALA A 1 376 ? -18.730 6.221 -10.698 1.00 93.56 376 ALA A CA 1
ATOM 3013 C C . ALA A 1 376 ? -19.598 6.736 -11.857 1.00 93.56 376 ALA A C 1
ATOM 3015 O O . ALA A 1 376 ? -19.106 6.841 -12.979 1.00 93.56 376 ALA A O 1
ATOM 3016 N N . ARG A 1 377 ? -20.836 7.169 -11.572 1.00 91.81 377 ARG A N 1
ATOM 3017 C CA . ARG A 1 377 ? -21.728 7.780 -12.575 1.00 91.81 377 ARG A CA 1
ATOM 3018 C C . ARG A 1 377 ? -21.158 9.072 -13.167 1.00 91.81 377 ARG A C 1
ATOM 3020 O O . ARG A 1 377 ? -21.238 9.282 -14.374 1.00 91.81 377 ARG A O 1
ATOM 3027 N N . ARG A 1 378 ? -20.546 9.936 -12.343 1.00 91.25 378 ARG A N 1
ATOM 3028 C CA . ARG A 1 378 ? -19.879 11.160 -12.834 1.00 91.25 378 ARG A CA 1
ATOM 3029 C C . ARG A 1 378 ? -18.751 10.835 -13.811 1.00 91.25 378 ARG A C 1
ATOM 3031 O O . ARG A 1 378 ? -18.639 11.488 -14.848 1.00 91.25 378 ARG A O 1
ATOM 3038 N N . LEU A 1 379 ? -17.924 9.840 -13.493 1.00 90.44 379 LEU A N 1
ATOM 3039 C CA . LEU A 1 379 ? -16.827 9.427 -14.365 1.00 90.44 379 LEU A CA 1
ATOM 3040 C C . LEU A 1 379 ? -17.314 8.773 -15.650 1.00 90.44 379 LEU A C 1
ATOM 3042 O O . LEU A 1 379 ? -16.758 9.068 -16.701 1.00 90.44 379 LEU A O 1
ATOM 3046 N N . GLU A 1 380 ? -18.351 7.938 -15.594 1.00 85.00 380 GLU A N 1
ATOM 3047 C CA . GLU A 1 380 ? -18.965 7.366 -16.796 1.00 85.00 380 GLU A CA 1
ATOM 3048 C C . GLU A 1 380 ? -19.374 8.485 -17.757 1.00 85.00 380 GLU A C 1
ATOM 3050 O O . GLU A 1 380 ? -18.897 8.493 -18.890 1.00 85.00 380 GLU A O 1
ATOM 3055 N N . ASN A 1 381 ? -20.087 9.502 -17.259 1.00 76.81 381 ASN A N 1
ATOM 3056 C CA . ASN A 1 381 ? -20.534 10.671 -18.028 1.00 76.81 381 ASN A CA 1
ATOM 3057 C C . ASN A 1 381 ? -19.399 11.573 -18.548 1.00 76.81 381 ASN A C 1
ATOM 3059 O O . ASN A 1 381 ? -19.577 12.284 -19.534 1.00 76.81 381 ASN A O 1
ATOM 3063 N N . THR A 1 382 ? -18.235 11.561 -17.895 1.00 73.19 382 THR A N 1
ATOM 3064 C CA . THR A 1 382 ? -17.074 12.392 -18.270 1.00 73.19 382 THR A CA 1
ATOM 3065 C C . THR A 1 382 ? -16.054 11.620 -19.113 1.00 73.19 382 THR A C 1
ATOM 3067 O O . THR A 1 382 ? -15.163 12.221 -19.714 1.00 73.19 382 THR A O 1
ATOM 3070 N N . SER A 1 383 ? -16.163 10.290 -19.164 1.00 63.34 383 SER A N 1
ATOM 3071 C CA . SER A 1 383 ? -15.166 9.427 -19.788 1.00 63.34 383 SER A CA 1
ATOM 3072 C C . SER A 1 383 ? -14.990 9.746 -21.274 1.00 63.34 383 SER A C 1
ATOM 3074 O O . SER A 1 383 ? -15.955 9.891 -22.029 1.00 63.34 383 SER A O 1
ATOM 3076 N N . LEU A 1 384 ? -13.729 9.806 -21.718 1.00 59.19 384 LEU A N 1
ATOM 3077 C CA . LEU A 1 384 ? -13.372 9.936 -23.136 1.00 59.19 384 LEU A CA 1
ATOM 3078 C C . LEU A 1 384 ? -14.047 8.852 -23.986 1.00 59.19 384 LEU A C 1
ATOM 3080 O O . LEU A 1 384 ? -14.395 9.108 -25.130 1.00 59.19 384 LEU A O 1
ATOM 3084 N N . TRP A 1 385 ? -14.312 7.678 -23.409 1.00 54.66 385 TRP A N 1
ATOM 3085 C CA . TRP A 1 385 ? -15.003 6.580 -24.076 1.00 54.66 385 TRP A CA 1
ATOM 3086 C C . TRP A 1 385 ? -16.442 6.926 -24.488 1.00 54.66 385 TRP A C 1
ATOM 3088 O O . TRP A 1 385 ? -16.858 6.528 -25.569 1.00 54.66 385 TRP A O 1
ATOM 3098 N N . LEU A 1 386 ? -17.192 7.725 -23.713 1.00 53.62 386 LEU A N 1
ATOM 3099 C CA . LEU A 1 386 ? -18.490 8.244 -24.169 1.00 53.62 386 LEU A CA 1
ATOM 3100 C C . LEU A 1 386 ? -18.343 9.278 -25.287 1.00 53.62 386 LEU A C 1
ATOM 3102 O O . LEU A 1 386 ? -19.182 9.310 -26.182 1.00 53.62 386 LEU A O 1
ATOM 3106 N N . ARG A 1 387 ? -17.280 10.092 -25.276 1.00 57.81 387 ARG A N 1
ATOM 3107 C CA . ARG A 1 387 ? -17.001 11.050 -26.362 1.00 57.81 387 ARG A CA 1
ATOM 3108 C C . ARG A 1 387 ? -16.621 10.332 -27.658 1.00 57.81 387 ARG A C 1
ATOM 3110 O O . ARG A 1 387 ? -17.113 10.702 -28.715 1.00 57.81 387 ARG A O 1
ATOM 3117 N N . VAL A 1 388 ? -15.833 9.262 -27.560 1.00 56.88 388 VAL A N 1
ATOM 3118 C CA . VAL A 1 388 ? -15.484 8.377 -28.682 1.00 56.88 388 VAL A CA 1
ATOM 3119 C C . VAL A 1 388 ? -16.705 7.571 -29.145 1.00 56.88 388 VAL A C 1
ATOM 3121 O O . VAL A 1 388 ? -16.953 7.471 -30.339 1.00 56.88 388 VAL A O 1
ATOM 3124 N N . ARG A 1 389 ? -17.542 7.062 -28.229 1.00 52.47 389 ARG A N 1
ATOM 3125 C CA . ARG A 1 389 ? -18.793 6.356 -28.566 1.00 52.47 389 ARG A CA 1
ATOM 3126 C C . ARG A 1 389 ? -19.854 7.264 -29.177 1.00 52.47 389 ARG A C 1
ATOM 3128 O O . ARG A 1 389 ? -20.621 6.795 -30.006 1.00 52.47 389 ARG A O 1
ATOM 3135 N N . ALA A 1 390 ? -19.894 8.541 -28.806 1.00 59.44 390 ALA A N 1
ATOM 3136 C CA . ALA A 1 390 ? -20.743 9.534 -29.460 1.00 59.44 390 ALA A CA 1
ATOM 3137 C C . ALA A 1 390 ? -20.322 9.799 -30.918 1.00 59.44 390 ALA A C 1
ATOM 3139 O O . ALA A 1 390 ? -21.156 10.221 -31.711 1.00 59.44 390 ALA A O 1
ATOM 3140 N N . TRP A 1 391 ? -19.061 9.523 -31.263 1.00 54.84 391 TRP A N 1
ATOM 3141 C CA . TRP A 1 391 ? -18.521 9.597 -32.624 1.00 54.84 391 TRP A CA 1
ATOM 3142 C C . TRP A 1 391 ? -18.643 8.286 -33.413 1.00 54.84 391 TRP A C 1
ATOM 3144 O O . TRP A 1 391 ? -18.460 8.290 -34.628 1.00 54.84 391 TRP A O 1
ATOM 3154 N N . MET A 1 392 ? -18.965 7.164 -32.760 1.00 52.38 392 MET A N 1
ATOM 3155 C CA . MET A 1 392 ? -19.242 5.907 -33.455 1.00 52.38 392 MET A CA 1
ATOM 3156 C C . MET A 1 392 ? -20.675 5.934 -34.013 1.00 52.38 392 MET A C 1
ATOM 3158 O O . MET A 1 392 ? -21.601 6.252 -33.258 1.00 52.38 392 MET A O 1
ATOM 3162 N N . PRO A 1 393 ? -20.895 5.590 -35.299 1.00 54.62 393 PRO A N 1
ATOM 3163 C CA . PRO A 1 393 ? -22.233 5.524 -35.869 1.00 54.62 393 PRO A CA 1
ATOM 3164 C C . PRO A 1 393 ? -23.104 4.597 -35.022 1.00 54.62 393 PRO A C 1
ATOM 3166 O O . PRO A 1 393 ? -22.757 3.437 -34.791 1.00 54.62 393 PRO A O 1
ATOM 3169 N N . ARG A 1 394 ? -24.242 5.101 -34.536 1.00 56.69 394 ARG A N 1
ATOM 3170 C CA . ARG A 1 394 ? -25.273 4.229 -33.973 1.00 56.69 394 ARG A CA 1
ATOM 3171 C C . ARG A 1 394 ? -25.801 3.404 -35.138 1.00 56.69 394 ARG A C 1
ATOM 3173 O O . ARG A 1 394 ? -26.520 3.943 -35.971 1.00 56.69 394 ARG A O 1
ATOM 3180 N N . GLY A 1 395 ? -25.400 2.137 -35.217 1.00 45.50 395 GLY A N 1
ATOM 3181 C CA . GLY A 1 395 ? -25.997 1.192 -36.151 1.00 45.50 395 GLY A CA 1
ATOM 3182 C C . GLY A 1 395 ? -27.511 1.240 -35.981 1.00 45.50 395 GLY A C 1
ATOM 3183 O O . GLY A 1 395 ? -28.029 0.974 -34.896 1.00 45.50 395 GLY A O 1
ATOM 3184 N N . SER A 1 396 ? -28.199 1.677 -37.028 1.00 40.06 396 SER A N 1
ATOM 3185 C CA . SER A 1 396 ? -29.648 1.666 -37.127 1.00 40.06 396 SER A CA 1
ATOM 3186 C C . SER A 1 396 ? -30.105 0.213 -37.153 1.00 40.06 396 SER A C 1
ATOM 3188 O O . SER A 1 396 ? -30.039 -0.437 -38.194 1.00 40.06 396 SER A O 1
ATOM 3190 N N . HIS A 1 397 ? -30.538 -0.308 -36.010 1.00 43.97 397 HIS A N 1
ATOM 3191 C CA . HIS A 1 397 ? -31.418 -1.467 -36.003 1.00 43.97 397 HIS A CA 1
ATOM 3192 C C . HIS A 1 397 ? -32.815 -0.974 -36.387 1.00 43.97 397 HIS A C 1
ATOM 3194 O O . HIS A 1 397 ? -33.518 -0.397 -35.557 1.00 43.97 397 HIS A O 1
ATOM 3200 N N . ALA A 1 398 ? -33.125 -1.113 -37.677 1.00 35.00 398 ALA A N 1
ATOM 3201 C CA . ALA A 1 398 ? -34.486 -1.205 -38.188 1.00 35.00 398 ALA A CA 1
ATOM 3202 C C . ALA A 1 398 ? -34.941 -2.666 -38.110 1.00 35.00 398 ALA A C 1
ATOM 3204 O O . ALA A 1 398 ? -34.065 -3.547 -38.298 1.00 35.00 398 ALA A O 1
#

pLDDT: mean 88.97, std 11.98, range [35.0, 98.19]

Foldseek 3Di:
DVVLCCLQVVLLVVLLVVLVVVDPPDALLRSLLSSLVSSLCSSVVVLLVVLVVPQPAFPPDPDDPDPLQLQLLLQLVVVLVVLLLVLLVVQVVVVDQLSVQLCVVVVVCVVVVSVCSSVVVVVLCRRPPDDPALSSQNSCVVVVNHDDDCVRVVFSVLLSNQLSVQLSQLSSVLSVLSSVLVVCPDDHDPVCNLVNLLSVLSNLLSSLSNLLSVLADSSSLQHFPGFQPDPLLVVLVPCVGPPNVVVLCVQQPAPDPDWLCNVDPPVDPVSVVLSVLLSVLSVQQSQVSSQCRNNDGGRTDRDDRCDDSNVADPCSNLVSVLSNCCSTHVNVPPDPDPVSSCSNVVSSVVSNVSSVSNSVSVLVVCCVDPVSVVSVVVNVVVHVVVVVVVVDDPPDPD

Radius of gyration: 23.31 Å; chains: 1; bounding box: 64×43×73 Å

Organism: Steroidobacter denitrificans (NCBI:txid465721)